Protein 8QLC (pdb70)

InterPro domains:
  IPR000914 Solute-binding protein family 5 domain [PF00496] (74-517)
  IPR023765 Solute-binding protein family 5, conserved site [PS01040] (79-101)
  IPR039424 Solute-binding protein family 5 [PTHR30290] (12-580)

Secondary structure (DSSP, 8-state):
-TTEEEEEE-S------TTT---HHHHHHHTTT---SEEE-TTS-EEESSEEEEEE-TTS-EEEEEEPTT-EEE-TTS-EEEE--THHHHHHHHHHHHTT-TTGGGTTTTBTTHHHHTT-SS--GGGSSEEEEETTEEEEEBSS--TTHHHHTTSGGGS---HHHHHHHGGGTTSSSGGGS-B-SSEEEEEEETTTEEEEEE-TTSTTGGG----EEEEEE--S--GGGHHHHHHHTS-SEEE--TT-SSHHHHHHHTTTT-EEPPEEEEEEEEEE-SS----SS-S--SHHHHHHHHHHHT-HHHHHHHHHH--HHHHHHHHS-SSGGGGGB--SSS-TTSSEETTEEHHHHHHHHHGGG-GGGTT----TTS-SS--HHHHHHHHHHHHHHHHHTT--SSEEEEEEEETT-HHHHHHHHHHHHHHHHHH-TTTEEEEEEEE-HHHHHHHTTT-SSGGG---SEEEEEEE--SSSTHHHHGGG-TTT-TTGGGGT--TTTTHHHHHHTTHHHHHHHHHHHHT--S-HHHHHHHHHHHHHHHHHHTSEEEEEEEE--EEEE-BPTT-S---SSSSSSSTT--TT--B-SSPPPHHHHHHHHHHHHHHHHHHHHHHHHHHHTTB-

Nearest PDB structures (foldseek):
  8qlg-assembly2_B  TM=9.064E-01  e=0.000E+00  Streptococcus pneumoniae
  8a42-assembly1_A  TM=8.955E-01  e=6.666E-80  Streptococcus pneumoniae
  8qlh-assembly1_A-2  TM=5.795E-01  e=3.183E-78  Streptococcus pneumoniae
  5kzt-assembly1_A  TM=7.731E-01  e=6.701E-35  Listeria monocytogenes 10403S
  4faj-assembly1_A  TM=7.695E-01  e=9.509E-33  Enterococcus faecalis

Organism: Streptococcus pneumoniae (NCBI:txid1313)

Foldseek 3Di:
DLQEAEAADADFDWWCPLQQEQDPSNLLPCLQFFDWQWFFFLLAFTAGDQFNFWFAAPQQFKIKTFGDPLQFWAFLVLHTDGHQFLVQQVVLLVVSLVNVGPCCVLPCQWFPPNVVCSPDPNRDSVRTQWDRPDRGMIMTGTPHHDLQVSLLRLRSSRTGADVVLCVVCPVQATGQDQRNGIGRHQWRFPDDDGQFKTKTAGNCSHPVNVLFRHGIYIHTHDHPPPLAPVVVCVVVVNHQKHFQFPPHDCNVVVCVVCVQFKDFWAFAFKFKWKFFQLAEQDAPFFPDDDPQLVVLQNVQVLDQLSLLLLLQLQDLLQLQCLLGNNVLSLLWWFFFLQGQQLDAQVVHTLQVLLLVLLCVVDVLSPPFRGHGSHRRHHDLVSSQVSLVVSVVVSVVVVHADQREWEEEFAQVRSSGVSSVVSSQVRSCVRNNRRHYGYDYGHDHPVVRCCQAVVPPFLNSNHTRMYMDIAGFATSALCSRLQLCALQCRVCVSRNSDDNPPCVVSCVVLVSPVLNVLLVVLVVDSPRVSSSSSSNSNSRSVCCSSNSIGTRGGPTRGIMKRQKQPSQAGAHNHRSSHDPSNSSRITGHPDIHTPVSNVVVVVVSVVVSVVVVVVSVVVNVVSHD

Sequence (624 aa):
DTKKTYSSTFSGNPTTFNYLLDYYADNTAIITNLVDGLLENDNHGNLVPSLAEDWSVSSDGLTYTTYKLRKDAKWFTADGEEYSPVKAQDFVTGIKYAVVDNKSQAIDLIQNSIKGLNDYITGADSDFSKVGVKAIDDQTVEYTLARPEPYWNSKTTNSILFPVNEEFLNSKGKDFGTLSPDSILYSGPYLLKDFTSKSSSIEYVKNPHYYDHDKVSSIEHVKLAYFDGSDQELTIRNFESGAYSIAGVYPNSSNFAKTKEKYKDNIVYSLQDKTSWYFNFNVNRKAYNHTSKTTDEQKKSTETAVLNKNFRQAVNFALDRTAYSAQSNGEEAASKTLLNTLVPPTFVQVGDKTFGEVVASKLVVNYGTEWSGINLADAQDAYFNKEKAQAKFAEAKKELTSQGVTFPIHLDVAVDQTSKNAVTGMNSVKQTLESVLGSDNIVIDVQQLSTDDFNNVAFLAPTAADRDYDFNFDGWVGDYQDPSTYLNPFNAEDGFYLKIFGLDAKEDKEKITSLGLDTYTKMLKDADRENKDVAKRYEKYAEAQAWMIDNSLIMSAMSSGGTASVTKVTPFTRGYSLVGIKGDGNNYKYMKLQKDTVTTKQFEEAKSKWEQESKKAIEKAQKEAEKHVK

B-factor: mean 32.36, std 14.57, range [11.53, 99.56]

Radius of gyration: 25.0 Å; Cα contacts (8 Å, |Δi|>4): 1343; chains: 1; bounding box: 59×56×67 Å

Structure (mmCIF, N/CA/C/O backbone):
data_8QLC
#
_entry.id   8QLC
#
_cell.length_a   57.241
_cell.length_b   93.003
_cell.length_c   111.648
_cell.angle_alpha   90.000
_cell.angle_beta   90.000
_cell.angle_gamma   90.000
#
_symmetry.space_group_name_H-M   'P 21 21 21'
#
loop_
_entity.id
_entity.type
_entity.pdbx_description
1 polymer AliD
2 non-polymer 'MAGNESIUM ION'
3 water water
#
loop_
_atom_site.group_PDB
_atom_site.id
_atom_site.type_symbol
_atom_site.label_atom_id
_atom_site.label_alt_id
_atom_site.label_comp_id
_atom_site.label_asym_id
_atom_site.label_entity_id
_atom_site.label_seq_id
_atom_site.pdbx_PDB_ins_code
_atom_site.Cartn_x
_atom_site.Cartn_y
_atom_site.Cartn_z
_atom_site.occupancy
_atom_site.B_iso_or_equiv
_atom_site.auth_seq_id
_atom_site.auth_comp_id
_atom_site.auth_asym_id
_atom_site.auth_atom_id
_atom_site.pdbx_PDB_model_num
ATOM 1 N N . ASP A 1 4 ? -12.414 57.516 28.530 1.00 48.30 29 ASP A N 1
ATOM 2 C CA . ASP A 1 4 ? -12.454 56.909 29.858 1.00 42.54 29 ASP A CA 1
ATOM 3 C C . ASP A 1 4 ? -11.051 56.436 30.214 1.00 35.17 29 ASP A C 1
ATOM 4 O O . ASP A 1 4 ? -10.658 55.305 29.929 1.00 34.48 29 ASP A O 1
ATOM 9 N N . THR A 1 5 ? -10.296 57.314 30.868 1.00 29.07 30 THR A N 1
ATOM 10 C CA . THR A 1 5 ? -8.961 56.979 31.336 1.00 23.90 30 THR A CA 1
ATOM 11 C C . THR A 1 5 ? -8.964 55.978 32.481 1.00 27.30 30 THR A C 1
ATOM 12 O O . THR A 1 5 ? -7.886 55.613 32.958 1.00 28.46 30 THR A O 1
ATOM 16 N N . LYS A 1 6 ? -10.124 55.533 32.954 1.00 21.38 31 LYS A N 1
ATOM 17 C CA A LYS A 1 6 ? -10.183 54.503 33.977 0.46 24.49 31 LYS A CA 1
ATOM 18 C CA B LYS A 1 6 ? -10.178 54.502 33.978 0.54 24.08 31 LYS A CA 1
ATOM 19 C C . LYS A 1 6 ? -10.529 53.133 33.409 1.00 26.73 31 LYS A C 1
ATOM 20 O O . LYS A 1 6 ? -10.648 52.173 34.177 1.00 22.09 31 LYS A O 1
ATOM 31 N N . THR A 1 7 ? -10.670 53.015 32.086 1.00 21.53 32 THR A N 1
ATOM 32 C CA . THR A 1 7 ? -10.960 51.740 31.430 1.00 19.67 32 THR A CA 1
ATOM 33 C C . THR A 1 7 ? -9.934 51.483 30.332 1.00 21.33 32 THR A C 1
ATOM 34 O O . THR A 1 7 ? -9.843 52.253 29.370 1.00 24.02 32 THR A O 1
ATOM 38 N N . TYR A 1 8 ? -9.170 50.406 30.477 1.00 21.22 33 TYR A N 1
ATOM 39 C CA . TYR A 1 8 ? -8.262 49.936 29.442 1.00 21.04 33 TYR A CA 1
ATOM 40 C C . TYR A 1 8 ? -9.002 48.918 28.587 1.00 20.98 33 TYR A C 1
ATOM 41 O O . TYR A 1 8 ? -9.421 47.877 29.099 1.00 22.95 33 TYR A O 1
ATOM 50 N N . SER A 1 9 ? -9.180 49.216 27.300 1.00 20.13 34 SER A N 1
ATOM 51 C CA . SER A 1 9 ? -9.830 48.293 26.373 1.00 22.23 34 SER A CA 1
ATOM 52 C C . SER A 1 9 ? -8.847 47.915 25.276 1.00 24.61 34 SER A C 1
ATOM 53 O O . SER A 1 9 ? -8.339 48.792 24.566 1.00 22.36 34 SER A O 1
ATOM 56 N N . SER A 1 10 ? -8.612 46.615 25.119 1.00 21.27 35 SER A N 1
ATOM 57 C CA . SER A 1 10 ? -7.695 46.124 24.098 1.00 21.93 35 SER A CA 1
ATOM 58 C C . SER A 1 10 ? -8.078 44.723 23.660 1.00 23.07 35 SER A C 1
ATOM 59 O O . SER A 1 10 ? -9.257 44.351 23.697 1.00 22.22 35 SER A O 1
ATOM 62 N N . THR A 1 11 ? -7.086 43.956 23.226 1.00 21.60 36 THR A N 1
ATOM 63 C CA . THR A 1 11 ? -7.311 42.610 22.733 1.00 26.70 36 THR A CA 1
ATOM 64 C C . THR A 1 11 ? -6.324 41.659 23.386 1.00 22.71 36 THR A C 1
ATOM 65 O O . THR A 1 11 ? -5.315 42.069 23.967 1.00 23.57 36 THR A O 1
ATOM 69 N N . PHE A 1 12 ? -6.628 40.371 23.292 1.00 24.10 37 PHE A N 1
ATOM 70 C CA . PHE A 1 12 ? -5.661 39.324 23.587 1.00 22.59 37 PHE A CA 1
ATOM 71 C C . PHE A 1 12 ? -5.678 38.345 22.422 1.00 28.66 37 PHE A C 1
ATOM 72 O O . PHE A 1 12 ? -6.736 38.045 21.863 1.00 24.11 37 PHE A O 1
ATOM 80 N N . SER A 1 13 ? -4.497 37.879 22.020 1.00 27.61 38 SER A N 1
ATOM 81 C CA . SER A 1 13 ? -4.411 37.055 20.826 1.00 26.90 38 SER A CA 1
ATOM 82 C C . SER A 1 13 ? -3.918 35.641 21.089 1.00 28.19 38 SER A C 1
ATOM 83 O O . SER A 1 13 ? -4.011 34.797 20.189 1.00 35.48 38 SER A O 1
ATOM 86 N N . GLY A 1 14 ? -3.423 35.349 22.288 1.00 28.99 39 GLY A N 1
ATOM 87 C CA . GLY A 1 14 ? -2.975 34.009 22.603 1.00 41.01 39 GLY A CA 1
ATOM 88 C C . GLY A 1 14 ? -4.068 33.193 23.242 1.00 53.10 39 GLY A C 1
ATOM 89 O O . GLY A 1 14 ? -5.132 33.694 23.573 1.00 55.61 39 GLY A O 1
ATOM 90 N N . ASN A 1 15 ? -3.802 31.905 23.411 1.00 53.31 40 ASN A N 1
ATOM 91 C CA . ASN A 1 15 ? -4.844 31.068 23.983 1.00 48.47 40 ASN A CA 1
ATOM 92 C C . ASN A 1 15 ? -4.493 30.747 25.419 1.00 25.07 40 ASN A C 1
ATOM 93 O O . ASN A 1 15 ? -3.652 29.872 25.661 1.00 40.58 40 ASN A O 1
ATOM 98 N N . PRO A 1 16 ? -5.061 31.437 26.401 1.00 30.08 41 PRO A N 1
ATOM 99 C CA . PRO A 1 16 ? -4.830 31.058 27.797 1.00 23.41 41 PRO A CA 1
ATOM 100 C C . PRO A 1 16 ? -5.301 29.634 28.035 1.00 25.83 41 PRO A C 1
ATOM 101 O O . PRO A 1 16 ? -6.329 29.207 27.499 1.00 23.55 41 PRO A O 1
ATOM 105 N N . THR A 1 17 ? -4.526 28.894 28.820 1.00 20.97 42 THR A N 1
ATOM 106 C CA . THR A 1 17 ? -4.814 27.490 29.077 1.00 22.02 42 THR A CA 1
ATOM 107 C C . THR A 1 17 ? -5.038 27.171 30.541 1.00 19.94 42 THR A C 1
ATOM 108 O O . THR A 1 17 ? -5.711 26.179 30.834 1.00 21.37 42 THR A O 1
ATOM 112 N N . THR A 1 18 ? -4.466 27.945 31.464 1.00 18.57 43 THR A N 1
ATOM 113 C CA . THR A 1 18 ? -4.603 27.618 32.879 1.00 20.42 43 THR A CA 1
ATOM 114 C C . THR A 1 18 ? -4.255 28.822 33.741 1.00 19.87 43 THR A C 1
ATOM 115 O O . THR A 1 18 ? -3.355 29.598 33.416 1.00 21.68 43 THR A O 1
ATOM 119 N N . PHE A 1 19 ? -4.981 28.962 34.849 1.00 17.06 44 PHE A N 1
ATOM 120 C CA . PHE A 1 19 ? -4.648 29.928 35.889 1.00 14.38 44 PHE A CA 1
ATOM 121 C C . PHE A 1 19 ? -3.796 29.321 37.003 1.00 14.26 44 PHE A C 1
ATOM 122 O O . PHE A 1 19 ? -3.637 29.947 38.055 1.00 19.72 44 PHE A O 1
ATOM 130 N N . ASN A 1 20 ? -3.238 28.122 36.799 1.00 17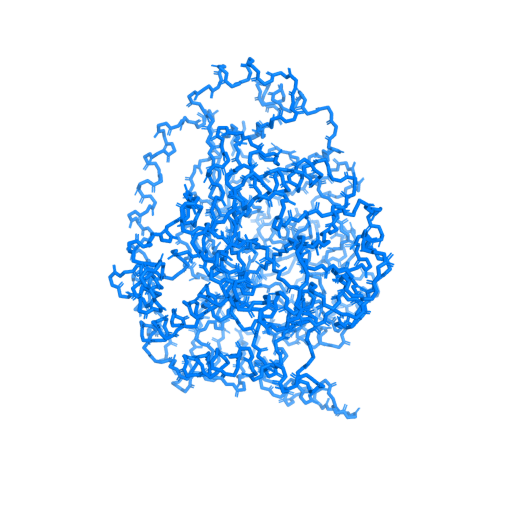.63 45 ASN A N 1
ATOM 131 C CA . ASN A 1 20 ? -2.416 27.500 37.837 1.00 17.59 45 ASN A CA 1
ATOM 132 C C . ASN A 1 20 ? -1.037 28.141 37.791 1.00 20.17 45 ASN A C 1
ATOM 133 O O . ASN A 1 20 ? -0.105 27.646 37.152 1.00 17.89 45 ASN A O 1
ATOM 138 N N . TYR A 1 21 ? -0.904 29.246 38.515 1.00 17.55 46 TYR A N 1
ATOM 139 C CA . TYR A 1 21 ? 0.304 30.052 38.449 1.00 13.69 46 TYR A CA 1
ATOM 140 C C . TYR A 1 21 ? 1.499 29.372 39.111 1.00 19.00 46 TYR A C 1
ATOM 141 O O . TYR A 1 21 ? 2.641 29.798 38.892 1.00 17.07 46 TYR A O 1
ATOM 150 N N . LEU A 1 22 ? 1.269 28.315 39.893 1.00 17.48 47 LEU A N 1
ATOM 151 C CA . LEU A 1 22 ? 2.383 27.595 40.501 1.00 18.38 47 LEU A CA 1
ATOM 152 C C . LEU A 1 22 ? 3.009 26.586 39.543 1.00 24.04 47 LEU A C 1
ATOM 153 O O . LEU A 1 22 ? 4.218 26.355 39.601 1.00 21.92 47 LEU A O 1
ATOM 158 N N . LEU A 1 23 ? 2.221 25.985 38.652 1.00 18.97 48 LEU A N 1
ATOM 159 C CA . LEU A 1 23 ? 2.722 24.905 37.807 1.00 18.79 48 LEU A CA 1
ATOM 160 C C . LEU A 1 23 ? 3.016 25.337 36.387 1.00 21.35 48 LEU A C 1
ATOM 161 O O . LEU A 1 23 ? 3.651 24.575 35.650 1.00 23.88 48 LEU A O 1
ATOM 166 N N . ASP A 1 24 ? 2.558 26.518 35.978 1.00 21.04 49 ASP A N 1
ATOM 167 C CA . ASP A 1 24 ? 2.627 26.944 34.591 1.00 16.35 49 ASP A CA 1
ATOM 168 C C . ASP A 1 24 ? 3.424 28.232 34.499 1.00 19.01 49 ASP A C 1
ATOM 169 O O . ASP A 1 24 ? 3.311 29.094 35.378 1.00 23.70 49 ASP A O 1
ATOM 174 N N . TYR A 1 25 ? 4.188 28.372 33.418 1.00 20.84 50 TYR A N 1
ATOM 175 C CA . TYR A 1 25 ? 4.920 29.635 33.174 1.00 23.10 50 TYR A CA 1
ATOM 176 C C . TYR A 1 25 ? 4.779 30.123 31.739 1.00 23.89 50 TYR A C 1
ATOM 177 O O . TYR A 1 25 ? 5.601 30.873 31.335 1.00 23.88 50 TYR A O 1
ATOM 186 N N . TYR A 1 26 ? 3.728 29.697 31.051 1.00 20.76 51 TYR A N 1
ATOM 187 C CA . TYR A 1 26 ? 3.482 30.131 29.682 1.00 20.28 51 TYR A CA 1
ATOM 188 C C . TYR A 1 26 ? 3.047 31.593 29.666 1.00 18.68 51 TYR A C 1
ATOM 189 O O . TYR A 1 26 ? 2.245 32.021 30.496 1.00 20.05 51 TYR A O 1
ATOM 198 N N . ALA A 1 27 ? 3.556 32.352 28.696 1.00 23.93 52 ALA A N 1
ATOM 199 C CA . ALA A 1 27 ? 3.317 33.792 28.668 1.00 22.38 52 ALA A CA 1
ATOM 200 C C . ALA A 1 27 ? 1.834 34.154 28.562 1.00 18.66 52 ALA A C 1
ATOM 201 O O . ALA A 1 27 ? 1.399 35.145 29.157 1.00 18.46 52 ALA A O 1
ATOM 203 N N . ASP A 1 28 ? 1.048 33.397 27.787 1.00 20.23 53 ASP A N 1
ATOM 204 C CA . ASP A 1 28 ? -0.376 33.734 27.659 1.00 16.19 53 ASP A CA 1
ATOM 205 C C . ASP A 1 28 ? -1.110 33.618 28.987 1.00 23.45 53 ASP A C 1
ATOM 206 O O . ASP A 1 28 ? -2.143 34.276 29.187 1.00 21.33 53 ASP A O 1
ATOM 211 N N . ASN A 1 29 ? -0.602 32.795 29.900 1.00 17.90 54 ASN A N 1
ATOM 212 C CA . ASN A 1 29 ? -1.206 32.651 31.218 1.00 15.37 54 ASN A CA 1
ATOM 213 C C . ASN A 1 29 ? -0.648 33.636 32.231 1.00 16.24 54 ASN A C 1
ATOM 214 O O . ASN A 1 29 ? -1.410 34.210 33.012 1.00 15.80 54 ASN A O 1
ATOM 219 N N . THR A 1 30 ? 0.672 33.851 32.249 1.00 16.20 55 THR A N 1
ATOM 220 C CA . THR A 1 30 ? 1.210 34.780 33.236 1.00 13.64 55 THR A CA 1
ATOM 221 C C . THR A 1 30 ? 0.766 36.210 32.966 1.00 15.36 55 THR A C 1
ATOM 222 O O . THR A 1 30 ? 0.691 37.005 33.902 1.00 14.57 55 THR A O 1
ATOM 226 N N . ALA A 1 31 ? 0.473 36.552 31.703 1.00 16.63 56 ALA A N 1
ATOM 227 C CA . ALA A 1 31 ? -0.031 37.883 31.373 1.00 19.40 56 ALA A CA 1
ATOM 228 C C . ALA A 1 31 ? -1.343 38.178 32.079 1.00 21.35 56 ALA A C 1
ATOM 229 O O . ALA A 1 31 ? -1.694 39.351 32.278 1.00 16.34 56 ALA A O 1
ATOM 231 N N . ILE A 1 32 ? -2.088 37.133 32.427 1.00 14.42 57 ILE A N 1
ATOM 232 C CA . ILE A 1 32 ? -3.360 37.286 33.120 1.00 12.84 57 ILE A CA 1
ATOM 233 C C . ILE A 1 32 ? -3.108 37.276 34.621 1.00 15.20 57 ILE A C 1
ATOM 234 O O . ILE A 1 32 ? -3.496 38.210 35.333 1.00 16.24 57 ILE A O 1
ATOM 239 N N . ILE A 1 33 ? -2.451 36.227 35.127 1.00 15.36 58 ILE A N 1
ATOM 240 C CA . ILE A 1 33 ? -2.461 36.059 36.574 1.00 17.60 58 ILE A CA 1
ATOM 241 C C . ILE A 1 33 ? -1.570 37.072 37.289 1.00 14.63 58 ILE A C 1
ATOM 242 O O . ILE A 1 33 ? -1.729 37.264 38.496 1.00 13.41 58 ILE A O 1
ATOM 247 N N . THR A 1 34 ? -0.647 37.743 36.583 1.00 15.99 59 THR A N 1
ATOM 248 C CA . THR A 1 34 ? 0.131 38.796 37.228 1.00 16.38 59 THR A CA 1
ATOM 249 C C . THR A 1 34 ? -0.756 39.920 37.763 1.00 16.82 59 THR A C 1
ATOM 250 O O . THR A 1 34 ? -0.365 40.614 38.712 1.00 15.99 59 THR A O 1
ATOM 254 N N . ASN A 1 35 ? -1.956 40.095 37.203 1.00 15.43 60 ASN A N 1
ATOM 255 C CA . ASN A 1 35 ? -2.885 41.100 37.696 1.00 14.44 60 ASN A CA 1
ATOM 256 C C . ASN A 1 35 ? -3.739 40.600 38.851 1.00 17.39 60 ASN A C 1
ATOM 257 O O . ASN A 1 35 ? -4.429 41.402 39.490 1.00 17.37 60 ASN A O 1
ATOM 262 N N . LEU A 1 36 ? -3.685 39.306 39.140 1.00 14.33 61 LEU A N 1
ATOM 263 C CA . LEU A 1 36 ? -4.635 38.655 40.031 1.00 16.48 61 LEU A CA 1
ATOM 264 C C . LEU A 1 36 ? -3.998 38.154 41.306 1.00 16.46 61 LEU A C 1
ATOM 265 O O . LEU A 1 36 ? -4.668 38.088 42.338 1.00 16.56 61 LEU A O 1
ATOM 270 N N . VAL A 1 37 ? -2.706 37.824 41.252 1.00 16.41 62 VAL A N 1
ATOM 271 C CA . VAL A 1 37 ? -1.976 37.215 42.355 1.00 13.83 62 VAL A CA 1
ATOM 272 C C . VAL A 1 37 ? -0.673 37.984 42.523 1.00 16.08 62 VAL A C 1
ATOM 273 O O . VAL A 1 37 ? 0.053 38.188 41.546 1.00 17.48 62 VAL A O 1
ATOM 277 N N . ASP A 1 38 ? -0.394 38.415 43.746 1.00 16.03 63 ASP A N 1
ATOM 278 C CA . ASP A 1 38 ? 0.858 39.070 44.095 1.00 15.62 63 ASP A CA 1
ATOM 279 C C . ASP A 1 38 ? 1.807 38.083 44.760 1.00 21.44 63 ASP A C 1
ATOM 280 O O . ASP A 1 38 ? 1.385 37.134 45.426 1.00 20.76 63 ASP A O 1
ATOM 285 N N . GLY A 1 39 ? 3.104 38.328 44.574 1.00 20.02 64 GLY A N 1
ATOM 286 C CA . GLY A 1 39 ? 4.144 37.619 45.270 1.00 21.44 64 GLY A CA 1
ATOM 287 C C . GLY A 1 39 ? 4.787 38.487 46.329 1.00 19.00 64 GLY A C 1
ATOM 288 O O . GLY A 1 39 ? 4.211 39.486 46.782 1.00 17.81 64 GLY A O 1
ATOM 289 N N . LEU A 1 40 ? 6.006 38.108 46.722 1.00 17.53 65 LEU A N 1
ATOM 290 C CA . LEU A 1 40 ? 6.713 38.837 47.776 1.00 17.60 65 LEU A CA 1
ATOM 291 C C . LEU A 1 40 ? 7.074 40.253 47.336 1.00 20.47 65 LEU A C 1
ATOM 292 O O . LEU A 1 40 ? 6.920 41.219 48.103 1.00 19.21 65 LEU A O 1
ATOM 297 N N . LEU A 1 41 ? 7.610 40.384 46.125 1.00 19.41 66 LEU A N 1
ATOM 298 C CA . LEU A 1 41 ? 8.091 41.650 45.591 1.00 18.96 66 LEU A CA 1
ATOM 299 C C . LEU A 1 41 ? 7.451 41.891 44.227 1.00 16.75 66 LEU A C 1
ATOM 300 O O . LEU A 1 41 ? 6.893 40.982 43.614 1.00 19.50 66 LEU A O 1
ATOM 305 N N . GLU A 1 42 ? 7.537 43.130 43.753 1.00 18.74 67 GLU A N 1
ATOM 306 C CA . GLU A 1 42 ? 7.148 43.477 42.392 1.00 18.90 67 GLU A CA 1
ATOM 307 C C . GLU A 1 42 ? 8.163 44.500 41.890 1.00 20.29 67 GLU A C 1
ATOM 308 O O . GLU A 1 42 ? 9.230 44.670 42.483 1.00 18.47 67 GLU A O 1
ATOM 314 N N . ASN A 1 43 ? 7.846 45.182 40.791 1.00 20.01 68 ASN A N 1
ATOM 315 C CA . ASN A 1 43 ? 8.767 46.125 40.167 1.00 18.35 68 ASN A CA 1
ATOM 316 C C . ASN A 1 43 ? 8.154 47.512 40.067 1.00 23.91 68 ASN A C 1
ATOM 317 O O . ASN A 1 43 ? 6.973 47.655 39.731 1.00 24.08 68 ASN A O 1
ATOM 322 N N . ASP A 1 44 ? 8.959 48.536 40.339 1.00 26.26 69 ASP A N 1
ATOM 323 C CA . ASP A 1 44 ? 8.473 49.882 40.078 1.00 26.69 69 ASP A CA 1
ATOM 324 C C . ASP A 1 44 ? 8.687 50.221 38.602 1.00 24.73 69 ASP A C 1
ATOM 325 O O . ASP A 1 44 ? 9.187 49.412 37.816 1.00 24.25 69 ASP A O 1
ATOM 330 N N . ASN A 1 45 ? 8.326 51.444 38.215 1.00 24.96 70 ASN A N 1
ATOM 331 C CA . ASN A 1 45 ? 8.411 51.800 36.806 1.00 25.98 70 ASN A CA 1
ATOM 332 C C . ASN A 1 45 ? 9.842 52.041 36.331 1.00 30.77 70 ASN A C 1
ATOM 333 O O . ASN A 1 45 ? 10.041 52.250 35.128 1.00 28.36 70 ASN A O 1
ATOM 338 N N . HIS A 1 46 ? 10.838 51.997 37.227 1.00 31.49 71 HIS A N 1
ATOM 339 C CA . HIS A 1 46 ? 12.240 52.116 36.850 1.00 34.26 71 HIS A CA 1
ATOM 340 C C . HIS A 1 46 ? 12.968 50.779 36.831 1.00 34.82 71 HIS A C 1
ATOM 341 O O . HIS A 1 46 ? 14.146 50.741 36.475 1.00 36.80 71 HIS A O 1
ATOM 348 N N . GLY A 1 47 ? 12.312 49.683 37.214 1.00 31.76 72 GLY A N 1
ATOM 349 C CA . GLY A 1 47 ? 12.955 48.385 37.206 1.00 30.76 72 GLY A CA 1
ATOM 350 C C . GLY A 1 47 ? 13.422 47.882 38.556 1.00 32.37 72 GLY A C 1
ATOM 351 O O . GLY A 1 47 ? 13.890 46.741 38.643 1.00 34.75 72 GLY A O 1
ATOM 352 N N . ASN A 1 48 ? 13.299 48.685 39.606 1.00 28.00 73 ASN A N 1
ATOM 353 C CA . ASN A 1 48 ? 13.704 48.253 40.933 1.00 28.84 73 ASN A CA 1
ATOM 354 C C . ASN A 1 48 ? 12.714 47.258 41.506 1.00 26.53 73 ASN A C 1
ATOM 355 O O . ASN A 1 48 ? 11.506 47.355 41.279 1.00 28.36 73 ASN A O 1
ATOM 360 N N . LEU A 1 49 ? 13.238 46.310 42.280 1.00 23.59 74 LEU A N 1
ATOM 361 C CA . LEU A 1 49 ? 12.373 45.471 43.101 1.00 20.47 74 LEU A CA 1
ATOM 362 C C . LEU A 1 49 ? 11.855 46.285 44.281 1.00 18.57 74 LEU A C 1
ATOM 363 O O . LEU A 1 49 ? 12.632 46.947 44.978 1.00 22.74 74 LEU A O 1
ATOM 368 N N . VAL A 1 50 ? 10.542 46.250 44.493 1.00 23.71 75 VAL A N 1
ATOM 369 C CA . VAL A 1 50 ? 9.897 47.035 45.545 1.00 21.89 75 VAL A CA 1
ATOM 370 C C . VAL A 1 50 ? 8.918 46.115 46.285 1.00 20.87 75 VAL A C 1
ATOM 371 O O . VAL A 1 50 ? 8.554 45.050 45.774 1.00 21.86 75 VAL A O 1
ATOM 375 N N . PRO A 1 51 ? 8.469 46.534 47.475 1.00 21.88 76 PRO A N 1
ATOM 376 C CA . PRO A 1 51 ? 7.548 45.683 48.248 1.00 18.24 76 PRO A CA 1
ATOM 377 C C . PRO A 1 51 ? 6.265 45.347 47.507 1.00 25.21 76 PRO A C 1
ATOM 378 O O . PRO A 1 51 ? 5.669 46.188 46.832 1.00 22.89 76 PRO A O 1
ATOM 382 N N . SER A 1 52 ? 5.855 44.088 47.641 1.00 21.31 77 SER A N 1
ATOM 383 C CA . SER A 1 52 ? 4.557 43.628 47.175 1.00 22.01 77 SER A CA 1
ATOM 384 C C . SER A 1 52 ? 3.823 43.085 48.400 1.00 22.02 77 SER A C 1
ATOM 385 O O . SER A 1 52 ? 3.512 43.857 49.312 1.00 24.27 77 SER A O 1
ATOM 388 N N . LEU A 1 53 ? 3.580 41.766 48.480 1.00 19.61 78 LEU A N 1
ATOM 389 C CA . LEU A 1 53 ? 3.037 41.227 49.728 1.00 18.17 78 LEU A CA 1
ATOM 390 C C . LEU A 1 53 ? 4.015 41.406 50.887 1.00 24.23 78 LEU A C 1
ATOM 391 O O . LEU A 1 53 ? 3.589 41.562 52.035 1.00 27.80 78 LEU A O 1
ATOM 396 N N . ALA A 1 54 ? 5.322 41.379 50.620 1.00 22.22 79 ALA A N 1
ATOM 397 C CA . ALA A 1 54 ? 6.317 41.594 51.664 1.00 21.36 79 ALA A CA 1
ATOM 398 C C . ALA A 1 54 ? 6.541 43.092 51.803 1.00 31.70 79 ALA A C 1
ATOM 399 O O . ALA A 1 54 ? 6.832 43.771 50.815 1.00 30.91 79 ALA A O 1
ATOM 401 N N . GLU A 1 55 ? 6.379 43.611 53.018 1.00 28.16 80 GLU A N 1
ATOM 402 C CA . GLU A 1 55 ? 6.689 45.017 53.250 1.00 35.59 80 GLU A CA 1
ATOM 403 C C . GLU A 1 55 ? 8.163 45.244 53.547 1.00 33.10 80 GLU A C 1
ATOM 404 O O . GLU A 1 55 ? 8.630 46.390 53.493 1.00 35.39 80 GLU A O 1
ATOM 410 N N . ASP A 1 56 ? 8.904 44.183 53.842 1.00 27.70 81 ASP A N 1
ATOM 411 C CA . ASP A 1 56 ? 10.303 44.304 54.216 1.00 30.19 81 ASP A CA 1
ATOM 412 C C . ASP A 1 56 ? 10.968 42.955 53.999 1.00 34.48 81 ASP A C 1
ATOM 413 O O . ASP A 1 56 ? 10.307 41.912 53.963 1.00 32.52 81 ASP A O 1
ATOM 418 N N . TRP A 1 57 ? 12.286 42.988 53.850 1.00 31.66 82 TRP A N 1
ATOM 419 C CA . TRP A 1 57 ? 13.038 41.760 53.668 1.00 33.28 82 TRP A CA 1
ATOM 420 C C . TRP A 1 57 ? 14.450 41.980 54.184 1.00 33.36 82 TRP A C 1
ATOM 421 O O . TRP A 1 57 ? 14.903 43.117 54.333 1.00 34.49 82 TRP A O 1
ATOM 432 N N . SER A 1 58 ? 15.137 40.873 54.460 1.00 30.00 83 SER A N 1
ATOM 433 C CA . SER A 1 58 ? 16.520 40.907 54.911 1.00 30.86 83 SER A CA 1
ATOM 434 C C . SER A 1 58 ? 17.259 39.706 54.337 1.00 32.28 83 SER A C 1
ATOM 435 O O . SER A 1 58 ? 16.651 38.704 53.952 1.00 34.15 83 SER A O 1
ATOM 438 N N . VAL A 1 59 ? 18.586 39.812 54.291 1.00 31.60 84 VAL A N 1
ATOM 439 C CA . VAL A 1 59 ? 19.448 38.713 53.869 1.00 33.87 84 VAL A CA 1
ATOM 440 C C . VAL A 1 59 ? 20.593 38.592 54.866 1.00 33.36 84 VAL A C 1
ATOM 441 O O . VAL A 1 59 ? 21.072 39.599 55.392 1.00 40.10 84 VAL A O 1
ATOM 445 N N . SER A 1 60 ? 21.007 37.357 55.144 1.00 32.94 85 SER A N 1
ATOM 446 C CA . SER A 1 60 ? 22.144 37.097 56.022 1.00 33.14 85 SER A CA 1
ATOM 447 C C . SER A 1 60 ? 23.459 37.499 55.351 1.00 37.15 85 SER A C 1
ATOM 448 O O . SER A 1 60 ? 23.533 37.692 54.135 1.00 37.21 85 SER A O 1
ATOM 451 N N . SER A 1 61 ? 24.521 37.603 56.166 1.00 39.00 86 SER A N 1
ATOM 452 C CA . SER A 1 61 ? 25.806 38.050 55.635 1.00 46.68 86 SER A CA 1
ATOM 453 C C . SER A 1 61 ? 26.397 37.044 54.653 1.00 47.04 86 SER A C 1
ATOM 454 O O . SER A 1 61 ? 27.037 37.440 53.673 1.00 44.23 86 SER A O 1
ATOM 457 N N . ASP A 1 62 ? 26.190 35.749 54.886 1.00 44.48 87 ASP A N 1
ATOM 458 C CA . ASP A 1 62 ? 26.701 34.742 53.965 1.00 42.46 87 ASP A CA 1
ATOM 459 C C . ASP A 1 62 ? 25.835 34.582 52.721 1.00 42.02 87 ASP A C 1
ATOM 460 O O . ASP A 1 62 ? 26.125 33.711 51.891 1.00 36.54 87 ASP A O 1
ATOM 465 N N . GLY A 1 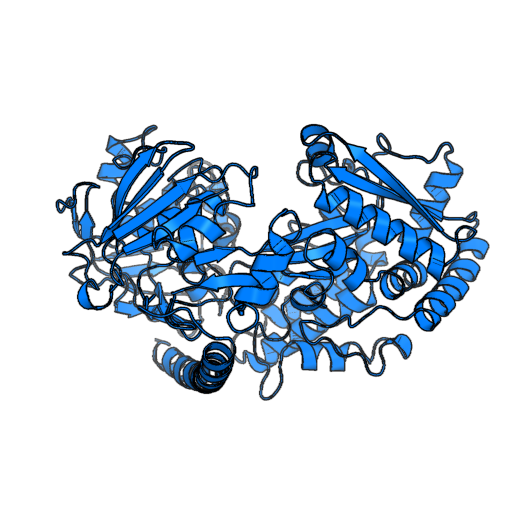63 ? 24.785 35.392 52.578 1.00 39.73 88 GLY A N 1
ATOM 466 C CA . GLY A 1 63 ? 23.908 35.341 51.424 1.00 37.59 88 GLY A CA 1
ATOM 467 C C . GLY A 1 63 ? 23.013 34.125 51.329 1.00 36.03 88 GLY A C 1
ATOM 468 O O . GLY A 1 63 ? 22.382 33.919 50.285 1.00 33.91 88 GLY A O 1
ATOM 469 N N . LEU A 1 64 ? 22.919 33.314 52.381 1.00 34.29 89 LEU A N 1
ATOM 470 C CA . LEU A 1 64 ? 22.201 32.050 52.273 1.00 33.76 89 LEU A CA 1
ATOM 471 C C . LEU A 1 64 ? 20.775 32.096 52.811 1.00 38.51 89 LEU A C 1
ATOM 472 O O . LEU A 1 64 ? 19.985 31.197 52.497 1.00 37.23 89 LEU A O 1
ATOM 477 N N . THR A 1 65 ? 20.410 33.113 53.588 1.00 34.63 90 THR A N 1
ATOM 478 C CA . THR A 1 65 ? 19.110 33.137 54.249 1.00 37.87 90 THR A CA 1
ATOM 479 C C . THR A 1 65 ? 18.393 34.439 53.932 1.00 36.28 90 THR A C 1
ATOM 480 O O . THR A 1 65 ? 18.885 35.520 54.273 1.00 33.23 90 THR A O 1
ATOM 484 N N . TYR A 1 66 ? 17.228 34.327 53.296 1.00 30.74 91 TYR A N 1
ATOM 485 C CA . TYR A 1 66 ? 16.363 35.460 52.991 1.00 28.85 91 TYR A CA 1
ATOM 486 C C . TYR A 1 66 ? 15.105 35.346 53.836 1.00 29.31 91 TYR A C 1
ATOM 487 O O . TYR A 1 66 ? 14.456 34.296 53.856 1.00 27.18 91 TYR A O 1
ATOM 496 N N . THR A 1 67 ? 14.768 36.415 54.539 1.00 31.21 92 THR A N 1
ATOM 497 C CA A THR A 1 67 ? 13.578 36.471 55.372 0.84 31.06 92 THR A CA 1
ATOM 498 C CA B THR A 1 67 ? 13.557 36.448 55.342 0.16 32.11 92 THR A CA 1
ATOM 499 C C . THR A 1 67 ? 12.718 37.639 54.909 1.00 29.20 92 THR A C 1
ATOM 500 O O . THR A 1 67 ? 13.247 38.709 54.601 1.00 30.07 92 THR A O 1
ATOM 507 N N . TYR A 1 68 ? 11.401 37.421 54.837 1.00 26.58 93 TYR A N 1
ATOM 508 C CA . TYR A 1 68 ? 10.457 38.416 54.345 1.00 21.44 93 TYR A CA 1
ATOM 509 C C . TYR A 1 68 ? 9.339 38.618 55.359 1.00 26.76 93 TYR A C 1
ATOM 510 O O . TYR A 1 68 ? 8.803 37.648 55.903 1.00 30.27 93 TYR A O 1
ATOM 519 N N . LYS A 1 69 ? 8.976 39.881 55.591 1.00 31.14 94 LYS A N 1
ATOM 520 C CA . LYS A 1 69 ? 7.883 40.235 56.487 1.00 34.60 94 LYS A CA 1
ATOM 521 C C . LYS A 1 69 ? 6.661 40.618 55.660 1.00 32.09 94 LYS A C 1
ATOM 522 O O . LYS A 1 69 ? 6.706 41.577 54.881 1.00 29.65 94 LYS A O 1
ATOM 528 N N . LEU A 1 70 ? 5.580 39.868 55.828 1.00 28.42 95 LEU A N 1
ATOM 529 C CA . LEU A 1 70 ? 4.365 40.114 55.064 1.00 26.68 95 LEU A CA 1
ATOM 530 C C . LEU A 1 70 ? 3.570 41.251 55.684 1.00 25.19 95 LEU A C 1
ATOM 531 O O . LEU A 1 70 ? 3.469 41.362 56.907 1.00 26.13 95 LEU A O 1
ATOM 536 N N . ARG A 1 71 ? 3.002 42.101 54.839 1.00 25.12 96 ARG A N 1
ATOM 537 C CA . ARG A 1 71 ? 2.231 43.212 55.371 1.00 28.87 96 ARG A CA 1
ATOM 538 C C . ARG A 1 71 ? 0.915 42.712 55.949 1.00 31.28 96 ARG A C 1
ATOM 539 O O . ARG A 1 71 ? 0.336 41.726 55.482 1.00 28.00 96 ARG A O 1
ATOM 547 N N . LYS A 1 72 ? 0.443 43.418 56.978 1.00 29.68 97 LYS A N 1
ATOM 548 C CA . LYS A 1 72 ? -0.730 42.974 57.722 1.00 36.82 97 LYS A CA 1
ATOM 549 C C . LYS A 1 72 ? -1.975 42.877 56.849 1.00 36.07 97 LYS A C 1
ATOM 550 O O . LYS A 1 72 ? -2.827 42.009 57.080 1.00 35.58 97 LYS A O 1
ATOM 556 N N . ASP A 1 73 ? -2.120 43.759 55.863 1.00 35.14 98 ASP A N 1
ATOM 557 C CA . ASP A 1 73 ? -3.308 43.749 55.018 1.00 40.40 98 ASP A CA 1
ATOM 558 C C . ASP A 1 73 ? -3.084 43.006 53.704 1.00 34.68 98 ASP A C 1
ATOM 559 O O . ASP A 1 73 ? -3.780 43.269 52.718 1.00 35.46 98 ASP A O 1
ATOM 564 N N . ALA A 1 74 ? -2.126 42.088 53.666 1.00 28.27 99 ALA A N 1
ATOM 565 C CA . ALA A 1 74 ? -2.077 41.125 52.575 1.00 26.46 99 ALA A CA 1
ATOM 566 C C . ALA A 1 74 ? -3.212 40.125 52.769 1.00 30.34 99 ALA A C 1
ATOM 567 O O . ALA A 1 74 ? -3.294 39.473 53.815 1.00 27.80 99 ALA A O 1
ATOM 569 N N . LYS A 1 75 ? -4.107 40.024 51.784 1.00 26.69 100 LYS A N 1
ATOM 570 C CA . LYS A 1 75 ? -5.323 39.239 51.934 1.00 25.68 100 LYS A CA 1
ATOM 571 C C . LYS A 1 75 ? -5.588 38.418 50.682 1.00 22.65 100 LYS A C 1
ATOM 572 O O . LYS A 1 75 ? -5.197 38.796 49.571 1.00 21.61 100 LYS A O 1
ATOM 578 N N . TRP A 1 76 ? -6.251 37.279 50.887 1.00 26.42 101 TRP A N 1
ATOM 579 C CA . TRP A 1 76 ? -6.830 36.475 49.822 1.00 19.18 101 TRP A CA 1
ATOM 580 C C . TRP A 1 76 ? -8.295 36.854 49.648 1.00 22.62 101 TRP A C 1
ATOM 581 O O . TRP A 1 76 ? -9.018 37.045 50.633 1.00 25.00 101 TRP A O 1
ATOM 592 N N . PHE A 1 77 ? -8.734 36.930 48.398 1.00 22.52 102 PHE A N 1
ATOM 593 C CA . PHE A 1 77 ? -10.118 37.233 48.078 1.00 25.12 102 PHE A CA 1
ATOM 594 C C . PHE A 1 77 ? -10.658 36.203 47.099 1.00 17.89 102 PHE A C 1
ATOM 595 O O . PHE A 1 77 ? -9.948 35.747 46.199 1.00 20.07 102 PHE A O 1
ATOM 603 N N . THR A 1 78 ? -11.934 35.860 47.239 1.00 20.19 103 THR A N 1
ATOM 604 C CA . THR A 1 78 ? -12.516 35.111 46.138 1.00 19.32 103 THR A CA 1
ATOM 605 C C . THR A 1 78 ? -12.785 36.050 44.966 1.00 22.27 103 THR A C 1
ATOM 606 O O . THR A 1 78 ? -12.759 37.277 45.096 1.00 22.67 103 THR A O 1
ATOM 610 N N . ALA A 1 79 ? -13.076 35.451 43.809 1.00 24.05 104 ALA A N 1
ATOM 611 C CA . ALA A 1 79 ? -13.201 36.231 42.579 1.00 25.03 104 ALA A CA 1
ATOM 612 C C . ALA A 1 79 ? -14.296 37.292 42.676 1.00 24.65 104 ALA A C 1
ATOM 613 O O . ALA A 1 79 ? -14.210 38.329 42.005 1.00 26.03 104 ALA A O 1
ATOM 615 N N . ASP A 1 80 ? -15.320 37.069 43.509 1.00 22.58 105 ASP A N 1
ATOM 616 C CA . ASP A 1 80 ? -16.362 38.068 43.708 1.00 33.09 105 ASP A CA 1
ATOM 617 C C . ASP A 1 80 ? -15.917 39.238 44.577 1.00 29.81 105 ASP A C 1
ATOM 618 O O . ASP A 1 80 ? -16.712 40.159 44.799 1.00 31.04 105 ASP A O 1
ATOM 623 N N . GLY A 1 81 ? -14.687 39.220 45.090 1.00 26.00 106 GLY A N 1
ATOM 624 C CA . GLY A 1 81 ? -14.181 40.312 45.895 1.00 27.27 106 GLY A CA 1
ATOM 625 C C . GLY A 1 81 ? -14.364 40.157 47.390 1.00 27.17 106 GLY A C 1
ATOM 626 O O . GLY A 1 81 ? -13.882 41.009 48.144 1.00 26.76 106 GLY A O 1
ATOM 627 N N . GLU A 1 82 ? -15.042 39.108 47.845 1.00 25.95 107 GLU A N 1
ATOM 628 C CA . GLU A 1 82 ? -15.189 38.888 49.279 1.00 27.99 107 GLU A CA 1
ATOM 629 C C . GLU A 1 82 ? -13.874 38.399 49.879 1.00 30.74 107 GLU A C 1
ATOM 630 O O . GLU A 1 82 ? -13.144 37.616 49.266 1.00 29.96 107 GLU A O 1
ATOM 636 N N . GLU A 1 83 ? -13.570 38.868 51.081 1.00 26.11 108 GLU A N 1
ATOM 637 C CA . GLU A 1 83 ? -12.367 38.415 51.764 1.00 34.61 108 GLU A CA 1
ATOM 638 C C . GLU A 1 83 ? -12.462 36.926 52.065 1.00 33.31 108 GLU A C 1
ATOM 639 O O . GLU A 1 83 ? -13.479 36.449 52.574 1.00 31.68 108 GLU A O 1
ATOM 645 N N . TYR A 1 84 ? -11.410 36.183 51.730 1.00 29.65 109 TYR A N 1
ATOM 646 C CA . TYR A 1 84 ? -11.331 34.767 52.076 1.00 28.37 109 TYR A CA 1
ATOM 647 C C . TYR A 1 84 ? -10.535 34.543 53.356 1.00 27.01 109 TYR A C 1
ATOM 648 O O . TYR A 1 84 ? -11.021 33.914 54.300 1.00 26.37 109 TYR A O 1
ATOM 657 N N . SER A 1 85 ? -9.316 35.072 53.410 1.00 30.18 110 SER A N 1
ATOM 658 C CA . SER A 1 85 ? -8.428 34.875 54.542 1.00 34.43 110 SER A CA 1
ATOM 659 C C . SER A 1 85 ? -7.242 35.807 54.384 1.00 31.73 110 SER A C 1
ATOM 660 O O . SER A 1 85 ? -6.904 36.171 53.256 1.00 28.16 110 SER A O 1
ATOM 663 N N . PRO A 1 86 ? -6.594 36.220 55.468 1.00 30.56 111 PRO A N 1
ATOM 664 C CA . PRO A 1 86 ? -5.308 36.903 55.322 1.00 29.17 111 PRO A CA 1
ATOM 665 C C . PRO A 1 86 ? -4.270 35.960 54.730 1.00 27.16 111 PRO A C 1
ATOM 666 O O . PRO A 1 86 ? -4.326 34.743 54.917 1.00 28.50 111 PRO A O 1
ATOM 670 N N . VAL A 1 87 ? -3.327 36.533 53.985 1.00 21.32 112 VAL A N 1
ATOM 671 C CA . VAL A 1 87 ? -2.177 35.757 53.542 1.00 19.24 112 VAL A CA 1
ATOM 672 C C . VAL A 1 87 ? -1.301 35.465 54.751 1.00 26.29 112 VAL A C 1
ATOM 673 O O . VAL A 1 87 ? -1.128 36.311 55.641 1.00 28.24 112 VAL A O 1
ATOM 677 N N . LYS A 1 88 ? -0.776 34.254 54.817 1.00 24.17 113 LYS A N 1
ATOM 678 C CA . LYS A 1 88 ? 0.093 33.877 55.916 1.00 27.98 113 LYS A CA 1
ATOM 679 C C . LYS A 1 88 ? 1.355 33.242 55.353 1.00 28.73 113 LYS A C 1
ATOM 680 O O . LYS A 1 88 ? 1.374 32.757 54.216 1.00 25.39 113 LYS A O 1
ATOM 686 N N . ALA A 1 89 ? 2.411 33.243 56.172 1.00 30.03 114 ALA A N 1
ATOM 687 C CA . ALA A 1 89 ? 3.703 32.762 55.702 1.00 30.27 114 ALA A CA 1
ATOM 688 C C . ALA A 1 89 ? 3.634 31.305 55.271 1.00 26.45 114 ALA A C 1
ATOM 689 O O . ALA A 1 89 ? 4.319 30.906 54.322 1.00 26.27 114 ALA A O 1
ATOM 691 N N . GLN A 1 90 ? 2.813 30.502 55.946 1.00 26.13 115 GLN A N 1
ATOM 692 C CA . GLN A 1 90 ? 2.668 29.102 55.563 1.00 29.61 115 GLN A CA 1
ATOM 693 C C . GLN A 1 90 ? 2.220 28.953 54.115 1.00 27.68 115 GLN A C 1
ATOM 694 O O . GLN A 1 90 ? 2.516 27.930 53.485 1.00 26.06 115 GLN A O 1
ATOM 700 N N . ASP A 1 91 ? 1.508 29.950 53.569 1.00 20.32 116 ASP A N 1
ATOM 701 C CA . ASP A 1 91 ? 1.087 29.869 52.170 1.00 26.72 116 ASP A CA 1
ATOM 702 C C . ASP A 1 91 ? 2.277 29.777 51.225 1.00 23.98 116 ASP A C 1
ATOM 703 O O . ASP A 1 91 ? 2.147 29.240 50.120 1.00 20.23 116 ASP A O 1
ATOM 708 N N . PHE A 1 92 ? 3.432 30.308 51.629 1.00 21.85 117 PHE A N 1
ATOM 709 C CA . PHE A 1 92 ? 4.622 30.219 50.789 1.00 20.56 117 PHE A CA 1
ATOM 710 C C . PHE A 1 92 ? 5.293 28.859 50.909 1.00 25.18 117 PHE A C 1
ATOM 711 O O . PHE A 1 92 ? 5.938 28.400 49.960 1.00 25.49 117 PHE A O 1
ATOM 719 N N . VAL A 1 93 ? 5.152 28.207 52.061 1.00 24.06 118 VAL A N 1
ATOM 720 C CA . VAL A 1 93 ? 5.556 26.809 52.178 1.00 25.66 118 VAL A CA 1
ATOM 721 C C . VAL A 1 93 ? 4.663 25.932 51.311 1.00 26.78 118 VAL A C 1
ATOM 722 O O . VAL A 1 93 ? 5.146 25.113 50.518 1.00 27.05 118 VAL A O 1
ATOM 726 N N . THR A 1 94 ? 3.346 26.115 51.429 1.00 23.15 119 THR A N 1
ATOM 727 C CA . THR A 1 94 ? 2.401 25.360 50.610 1.00 28.57 119 THR A CA 1
ATOM 728 C C . THR A 1 94 ? 2.721 25.493 49.124 1.00 29.40 119 THR A C 1
ATOM 729 O O . THR A 1 94 ? 2.714 24.497 48.389 1.00 26.44 119 THR A O 1
ATOM 733 N N . GLY A 1 95 ? 3.030 26.715 48.679 1.00 19.93 120 GLY A N 1
ATOM 734 C CA . GLY A 1 95 ? 3.305 26.946 47.269 1.00 21.40 120 GLY A CA 1
ATOM 735 C C . GLY A 1 95 ? 4.498 26.158 46.756 1.00 26.71 120 GLY A C 1
ATOM 736 O O . GLY A 1 95 ? 4.434 25.542 45.688 1.00 24.90 120 GLY A O 1
ATOM 737 N N . ILE A 1 96 ? 5.604 26.157 47.509 1.00 21.70 121 ILE A N 1
ATOM 738 C CA . ILE A 1 96 ? 6.788 25.437 47.047 1.00 18.85 121 ILE A CA 1
ATOM 739 C C . ILE A 1 96 ? 6.531 23.933 47.020 1.00 24.04 121 ILE A C 1
ATOM 740 O O . ILE A 1 96 ? 6.889 23.247 46.053 1.00 25.65 121 ILE A O 1
ATOM 745 N N . LYS A 1 97 ? 5.941 23.388 48.093 1.00 24.54 122 LYS A N 1
ATOM 746 C CA . LYS A 1 97 ? 5.696 21.947 48.125 1.00 25.75 122 LYS A CA 1
ATOM 747 C C . LYS A 1 97 ? 4.790 21.521 46.983 1.00 28.51 122 LYS A C 1
ATOM 748 O O . LYS A 1 97 ? 5.015 20.481 46.349 1.00 27.37 122 LYS A O 1
ATOM 754 N N . TYR A 1 98 ? 3.758 22.318 46.706 1.00 22.74 123 TYR A N 1
ATOM 755 C CA . TYR A 1 98 ? 2.838 21.990 45.627 1.00 24.33 123 TYR A CA 1
ATOM 756 C C . TYR A 1 98 ? 3.518 22.110 44.267 1.00 25.85 123 TYR A C 1
ATOM 757 O O . TYR A 1 98 ? 3.331 21.253 43.398 1.00 26.63 123 TYR A O 1
ATOM 766 N N . ALA A 1 99 ? 4.349 23.140 44.078 1.00 21.88 124 ALA A N 1
ATOM 767 C CA . ALA A 1 99 ? 5.016 23.319 42.791 1.00 25.27 124 ALA A CA 1
ATOM 768 C C . ALA A 1 99 ? 6.006 22.190 42.521 1.00 26.68 124 ALA A C 1
ATOM 769 O O . ALA A 1 99 ? 6.147 21.739 41.378 1.00 28.89 124 ALA A O 1
ATOM 771 N N . VAL A 1 100 ? 6.683 21.705 43.560 1.00 24.76 125 VAL A N 1
ATOM 772 C CA A VAL A 1 100 ? 7.687 20.661 43.383 0.63 29.14 125 VAL A CA 1
ATOM 773 C CA B VAL A 1 100 ? 7.682 20.667 43.338 0.37 28.78 125 VAL A CA 1
ATOM 774 C C . VAL A 1 100 ? 7.030 19.292 43.273 1.00 33.02 125 VAL A C 1
ATOM 775 O O . VAL A 1 100 ? 7.411 18.470 42.435 1.00 27.72 125 VAL A O 1
ATOM 782 N N . ASP A 1 101 ? 6.024 19.024 44.116 1.00 28.66 126 ASP A N 1
ATOM 783 C CA . ASP A 1 101 ? 5.377 17.716 44.067 1.00 36.37 126 ASP A CA 1
ATOM 784 C C . ASP A 1 101 ? 4.753 17.476 42.701 1.00 31.69 126 ASP A C 1
ATOM 785 O O . ASP A 1 101 ? 4.719 16.339 42.228 1.00 31.19 126 ASP A O 1
ATOM 790 N N . ASN A 1 102 ? 4.264 18.536 42.052 1.00 27.13 127 ASN A N 1
ATOM 791 C CA . ASN A 1 102 ? 3.606 18.432 40.760 1.00 31.97 127 ASN A CA 1
ATOM 792 C C . ASN A 1 102 ? 4.513 18.845 39.607 1.00 35.58 127 ASN A C 1
ATOM 793 O O . ASN A 1 102 ? 4.035 19.002 38.479 1.00 35.67 127 ASN A O 1
ATOM 798 N N . LYS A 1 103 ? 5.789 18.961 39.907 1.00 30.49 128 LYS A N 1
ATOM 799 C CA . LYS A 1 103 ? 6.791 19.252 38.876 1.00 33.19 128 LYS A CA 1
ATOM 800 C C . LYS A 1 103 ? 6.361 20.419 37.993 1.00 29.46 128 LYS A C 1
ATOM 801 O O . LYS A 1 103 ? 6.210 20.252 36.804 1.00 28.10 128 LYS A O 1
ATOM 807 N N . SER A 1 104 ? 6.255 21.603 38.578 1.00 24.84 129 SER A N 1
ATOM 808 C CA . SER A 1 104 ? 5.992 22.851 37.874 1.00 24.23 129 SER A CA 1
ATOM 809 C C . SER A 1 104 ? 6.901 23.021 36.660 1.00 23.95 129 SER A C 1
ATOM 810 O O . SER A 1 104 ? 8.069 22.629 36.672 1.00 21.79 129 SER A O 1
ATOM 813 N N . GLN A 1 105 ? 6.357 23.637 35.607 1.00 22.70 130 GLN A N 1
ATOM 814 C CA . GLN A 1 105 ? 7.182 23.976 34.450 1.00 25.82 130 GLN A CA 1
ATOM 815 C C . GLN A 1 105 ? 8.401 24.808 34.847 1.00 24.63 130 GLN A C 1
ATOM 816 O O . GLN A 1 105 ? 9.442 24.739 34.183 1.00 23.85 130 GLN A O 1
ATOM 822 N N . ALA A 1 106 ? 8.301 25.585 35.927 1.00 23.44 131 ALA A N 1
ATOM 823 C CA . ALA A 1 106 ? 9.359 26.505 36.332 1.00 21.87 131 ALA A CA 1
ATOM 824 C C . ALA A 1 106 ? 10.236 25.939 37.443 1.00 23.16 131 ALA A C 1
ATOM 825 O O . ALA A 1 106 ? 10.940 26.697 38.119 1.00 23.22 131 ALA A O 1
ATOM 827 N N . ILE A 1 107 ? 10.208 24.624 37.654 1.00 21.58 132 ILE A N 1
ATOM 828 C CA . ILE A 1 107 ? 10.895 24.070 38.818 1.00 25.06 132 ILE A CA 1
ATOM 829 C C . ILE A 1 107 ? 12.398 24.341 38.776 1.00 26.07 132 ILE A C 1
ATOM 830 O O . ILE A 1 107 ? 13.037 24.474 39.828 1.00 28.42 132 ILE A O 1
ATOM 835 N N . ASP A 1 108 ? 12.989 24.465 37.579 1.00 24.44 133 ASP A N 1
ATOM 836 C CA . ASP A 1 108 ? 14.434 24.693 37.519 1.00 27.85 133 ASP A CA 1
ATOM 837 C C . ASP A 1 108 ? 14.826 26.040 38.122 1.00 28.07 133 ASP A C 1
ATOM 838 O O . ASP A 1 108 ? 16.006 26.262 38.417 1.00 27.16 133 ASP A O 1
ATOM 843 N N . LEU A 1 109 ? 13.862 26.936 38.324 1.00 25.38 134 LEU A N 1
ATOM 844 C CA . LEU A 1 109 ? 14.161 28.212 38.964 1.00 24.98 134 LEU A CA 1
ATOM 845 C C . LEU A 1 109 ? 14.543 28.035 40.430 1.00 23.35 134 LEU A C 1
ATOM 846 O O . LEU A 1 109 ? 15.310 28.841 40.966 1.00 26.10 134 LEU A O 1
ATOM 851 N N . ILE A 1 110 ? 14.038 26.990 41.083 1.00 22.16 135 ILE A N 1
ATOM 852 C CA . ILE A 1 110 ? 14.264 26.792 42.510 1.00 26.47 135 ILE A CA 1
ATOM 853 C C . ILE A 1 110 ? 14.925 25.462 42.842 1.00 26.79 135 ILE A C 1
ATOM 854 O O . ILE A 1 110 ? 15.424 25.313 43.967 1.00 28.07 135 ILE A O 1
ATOM 859 N N . GLN A 1 111 ? 14.927 24.480 41.936 1.00 28.11 136 GLN A N 1
ATOM 860 C CA . GLN A 1 111 ? 15.297 23.119 42.316 1.00 34.08 136 GLN A CA 1
ATOM 861 C C . GLN A 1 111 ? 16.705 23.055 42.896 1.00 34.34 136 GLN A C 1
ATOM 862 O O . GLN A 1 111 ? 16.947 22.349 43.883 1.00 32.49 136 GLN A O 1
ATOM 868 N N . ASN A 1 112 ? 17.646 23.778 42.298 1.00 34.90 137 ASN A N 1
ATOM 869 C CA . ASN A 1 112 ? 19.032 23.768 42.745 1.00 38.67 137 ASN A CA 1
ATOM 870 C C . ASN A 1 112 ? 19.357 24.936 43.662 1.00 40.60 137 ASN A C 1
ATOM 871 O O . ASN A 1 112 ? 20.516 25.086 44.077 1.00 42.26 137 ASN A O 1
ATOM 876 N N . SER A 1 113 ? 18.350 25.735 44.020 1.00 35.75 138 SER A N 1
ATOM 877 C CA . SER A 1 113 ? 18.517 26.998 44.724 1.00 30.52 138 SER A CA 1
ATOM 878 C C . SER A 1 113 ? 18.114 26.897 46.187 1.00 29.71 138 SER A C 1
ATOM 879 O O . SER A 1 113 ? 18.891 27.273 47.067 1.00 30.52 138 SER A O 1
ATOM 882 N N . ILE A 1 114 ? 16.905 26.409 46.475 1.00 27.70 139 ILE A N 1
ATOM 883 C CA . ILE A 1 114 ? 16.448 26.284 47.854 1.00 25.36 139 ILE A CA 1
ATOM 884 C C . ILE A 1 114 ? 17.132 25.079 48.485 1.00 29.79 139 ILE A C 1
ATOM 885 O O . ILE A 1 114 ? 17.178 23.992 47.897 1.00 35.84 139 ILE A O 1
ATOM 890 N N . LYS A 1 115 ? 17.685 25.270 49.678 1.00 26.38 140 LYS A N 1
ATOM 891 C CA . LYS A 1 115 ? 18.443 24.198 50.299 1.00 30.96 140 LYS A CA 1
ATOM 892 C C . LYS A 1 115 ? 17.542 23.010 50.614 1.00 35.69 140 LYS A C 1
ATOM 893 O O . LYS A 1 115 ? 16.373 23.172 50.983 1.00 37.20 140 LYS A O 1
ATOM 899 N N . GLY A 1 116 ? 18.092 21.809 50.434 1.00 30.53 141 GLY A N 1
ATOM 900 C CA . GLY A 1 116 ? 17.369 20.574 50.643 1.00 36.80 141 GLY A CA 1
ATOM 901 C C . GLY A 1 116 ? 16.355 20.209 49.577 1.00 30.36 141 GLY A C 1
ATOM 902 O O . GLY A 1 116 ? 15.770 19.125 49.660 1.00 37.95 141 GLY A O 1
ATOM 903 N N . LEU A 1 117 ? 16.123 21.055 48.573 1.00 30.94 142 LEU A N 1
ATOM 904 C CA . LEU A 1 117 ? 15.023 20.787 47.644 1.00 33.74 142 LEU A CA 1
ATOM 905 C C . LEU A 1 117 ? 15.368 19.659 46.675 1.00 40.51 142 LEU A C 1
ATOM 906 O O . LEU A 1 117 ? 14.547 18.763 46.430 1.00 39.93 142 LEU A O 1
ATOM 911 N N . ASN A 1 118 ? 16.582 19.684 46.114 1.00 41.87 143 ASN A N 1
ATOM 912 C CA . ASN A 1 118 ? 16.982 18.648 45.168 1.00 49.59 143 ASN A CA 1
ATOM 913 C C . ASN A 1 118 ? 16.948 17.265 45.801 1.00 54.92 143 ASN A C 1
ATOM 914 O O . ASN A 1 118 ? 16.643 16.278 45.119 1.00 64.54 143 ASN A O 1
ATOM 919 N N . ASP A 1 119 ? 17.249 17.171 47.098 1.00 49.17 144 ASP A N 1
ATOM 920 C CA . ASP A 1 119 ? 17.157 15.891 47.788 1.00 47.96 144 ASP A CA 1
ATOM 921 C C . ASP A 1 119 ? 15.714 15.496 48.042 1.00 48.78 144 ASP A C 1
ATOM 922 O O . ASP A 1 119 ? 15.386 14.304 48.017 1.00 53.75 144 ASP A O 1
ATOM 927 N N . TYR A 1 120 ? 14.847 16.474 48.316 1.00 42.43 145 TYR A N 1
ATOM 928 C CA . TYR A 1 120 ? 13.435 16.171 48.512 1.00 36.54 145 TYR A CA 1
ATOM 929 C C . TYR A 1 120 ? 12.848 15.513 47.274 1.00 44.04 145 TYR A C 1
ATOM 930 O O . TYR A 1 120 ? 12.115 14.522 47.376 1.00 50.12 145 TYR A O 1
ATOM 939 N N . ILE A 1 121 ? 13.197 16.023 46.095 1.00 49.04 146 ILE A N 1
ATOM 940 C CA . ILE A 1 121 ? 12.665 15.508 44.841 1.00 58.87 146 ILE A CA 1
ATOM 941 C C . ILE A 1 121 ? 13.218 14.114 44.543 1.00 69.45 146 ILE A C 1
ATOM 942 O O . ILE A 1 121 ? 12.806 13.475 43.570 1.00 78.10 146 ILE A O 1
ATOM 947 N N . THR A 1 122 ? 14.134 13.608 45.377 1.00 66.66 147 THR A N 1
ATOM 948 C CA . THR A 1 122 ? 14.700 12.282 45.153 1.00 65.33 147 THR A CA 1
ATOM 949 C C . THR A 1 122 ? 14.739 11.365 46.375 1.00 68.53 147 THR A C 1
ATOM 950 O O . THR A 1 122 ? 15.177 10.221 46.230 1.00 70.68 147 THR A O 1
ATOM 954 N N . GLY A 1 123 ? 14.312 11.804 47.557 1.00 70.97 148 GLY A N 1
ATOM 955 C CA . GLY A 1 123 ? 14.223 10.885 48.679 1.00 72.30 148 GLY A CA 1
ATOM 956 C C . GLY A 1 123 ? 12.985 10.011 48.600 1.00 75.75 148 GLY A C 1
ATOM 957 O O . GLY A 1 123 ? 11.967 10.380 48.006 1.00 78.20 148 GLY A O 1
ATOM 958 N N . ALA A 1 124 ? 13.094 8.820 49.202 1.00 77.86 149 ALA A N 1
ATOM 959 C CA . ALA A 1 124 ? 11.987 7.869 49.197 1.00 81.71 149 ALA A CA 1
ATOM 960 C C . ALA A 1 124 ? 10.813 8.436 49.994 1.00 84.43 149 ALA A C 1
ATOM 961 O O . ALA A 1 124 ? 9.674 8.460 49.530 1.00 81.24 149 ALA A O 1
ATOM 963 N N . ASP A 1 125 ? 11.175 9.051 51.111 1.00 91.14 150 ASP A N 1
ATOM 964 C CA . ASP A 1 125 ? 10.214 9.792 51.957 1.00 93.69 150 ASP A CA 1
ATOM 965 C C . ASP A 1 125 ? 10.952 11.059 52.386 1.00 87.41 150 ASP A C 1
ATOM 966 O O . ASP A 1 125 ? 11.002 11.295 53.612 1.00 87.40 150 ASP A O 1
ATOM 971 N N . SER A 1 126 ? 11.548 11.810 51.439 1.00 81.54 151 SER A N 1
ATOM 972 C CA . SER A 1 126 ? 12.256 12.976 51.938 1.00 77.90 151 SER A CA 1
ATOM 973 C C . SER A 1 126 ? 11.243 13.917 52.580 1.00 72.07 151 SER A C 1
ATOM 974 O O . SER A 1 126 ? 10.208 14.234 51.986 1.00 71.09 151 SER A O 1
ATOM 977 N N . ASP A 1 127 ? 11.467 14.230 53.857 1.00 66.96 152 ASP A N 1
ATOM 978 C CA . ASP A 1 127 ? 10.555 15.072 54.622 1.00 59.57 152 ASP A CA 1
ATOM 979 C C . ASP A 1 127 ? 10.755 16.507 54.173 1.00 51.17 152 ASP A C 1
ATOM 980 O O . ASP A 1 127 ? 11.894 16.964 54.040 1.00 53.71 152 ASP A O 1
ATOM 985 N N . PHE A 1 128 ? 9.647 17.199 53.912 1.00 47.51 153 PHE A N 1
ATOM 986 C CA . PHE A 1 128 ? 9.711 18.558 53.404 1.00 42.14 153 PHE A CA 1
ATOM 987 C C . PHE A 1 128 ? 10.151 19.558 54.462 1.00 42.59 153 PHE A C 1
ATOM 988 O O . PHE A 1 128 ? 10.626 20.639 54.101 1.00 40.89 153 PHE A O 1
ATOM 996 N N . SER A 1 129 ? 10.011 19.238 55.755 1.00 43.09 154 SER A N 1
ATOM 997 C CA . SER A 1 129 ? 10.490 20.163 56.778 1.00 48.91 154 SER A CA 1
ATOM 998 C C . SER A 1 129 ? 12.005 20.333 56.748 1.00 45.25 154 SER A C 1
ATOM 999 O O . SER A 1 129 ? 12.519 21.256 57.387 1.00 44.46 154 SER A O 1
ATOM 1002 N N . LYS A 1 130 ? 12.731 19.479 56.024 1.00 45.83 155 LYS A N 1
ATOM 1003 C CA . LYS A 1 130 ? 14.155 19.701 55.798 1.00 46.83 155 LYS A CA 1
ATOM 1004 C C . LYS A 1 130 ? 14.431 20.691 54.671 1.00 44.99 155 LYS A C 1
ATOM 1005 O O . LYS A 1 130 ? 15.581 21.112 54.507 1.00 50.48 155 LYS A O 1
ATOM 1011 N N . VAL A 1 131 ? 13.420 21.061 53.890 1.00 33.63 156 VAL A N 1
ATOM 1012 C CA . VAL A 1 131 ? 13.605 21.966 52.763 1.00 34.72 156 VAL A CA 1
ATOM 1013 C C . VAL A 1 131 ? 13.640 23.405 53.267 1.00 32.96 156 VAL A C 1
ATOM 1014 O O . VAL A 1 131 ? 12.984 23.757 54.252 1.00 34.37 156 VAL A O 1
ATOM 1018 N N . GLY A 1 132 ? 14.423 24.242 52.589 1.00 30.94 157 GLY A N 1
ATOM 1019 C CA . GLY A 1 132 ? 14.709 25.593 53.039 1.00 29.40 157 GLY A CA 1
ATOM 1020 C C . GLY A 1 132 ? 13.648 26.642 52.781 1.00 32.46 157 GLY A C 1
ATOM 1021 O O . GLY A 1 132 ? 13.966 27.741 52.321 1.00 32.90 157 GLY A O 1
ATOM 1022 N N . VAL A 1 133 ? 12.384 26.329 53.051 1.00 29.13 158 VAL A N 1
ATOM 1023 C CA . VAL A 1 133 ? 11.332 27.340 53.080 1.00 28.10 158 VAL A CA 1
ATOM 1024 C C . VAL A 1 133 ? 10.514 27.114 54.346 1.00 29.91 158 VAL A C 1
ATOM 1025 O O . VAL A 1 133 ? 10.085 25.988 54.625 1.00 30.88 158 VAL A O 1
ATOM 1029 N N . LYS A 1 134 ? 10.362 28.169 55.144 1.00 31.25 159 LYS A N 1
ATOM 1030 C CA . LYS A 1 134 ? 9.839 28.041 56.495 1.00 32.48 159 LYS A CA 1
ATOM 1031 C C . LYS A 1 134 ? 8.937 29.218 56.828 1.00 30.66 159 LYS A C 1
ATOM 1032 O O . LYS A 1 134 ? 9.219 30.356 56.450 1.00 33.36 159 LYS A O 1
ATOM 1038 N N . ALA A 1 135 ? 7.863 28.940 57.555 1.00 32.84 160 ALA A N 1
ATOM 1039 C CA . ALA A 1 135 ? 7.004 29.981 58.112 1.00 29.16 160 ALA A CA 1
ATOM 1040 C C . ALA A 1 135 ? 7.399 30.165 59.577 1.00 31.83 160 ALA A C 1
ATOM 1041 O O . ALA A 1 135 ? 7.013 29.374 60.441 1.00 37.15 160 ALA A O 1
ATOM 1043 N N . ILE A 1 136 ? 8.176 31.212 59.851 1.00 36.72 161 ILE A N 1
ATOM 1044 C CA . ILE A 1 136 ? 8.646 31.464 61.211 1.00 40.01 161 ILE A CA 1
ATOM 1045 C C . ILE A 1 136 ? 7.485 31.862 62.115 1.00 45.84 161 ILE A C 1
ATOM 1046 O O . ILE A 1 136 ? 7.393 31.422 63.269 1.00 44.35 161 ILE A O 1
ATOM 1051 N N . ASP A 1 137 ? 6.610 32.729 61.622 1.00 40.52 162 ASP A N 1
ATOM 1052 C CA . ASP A 1 137 ? 5.313 33.005 62.223 1.00 36.94 162 ASP A CA 1
ATOM 1053 C C . ASP A 1 137 ? 4.391 33.429 61.090 1.00 38.06 162 ASP A C 1
ATOM 1054 O O . ASP A 1 137 ? 4.767 33.363 59.917 1.00 35.84 162 ASP A O 1
ATOM 1059 N N . ASP A 1 138 ? 3.184 33.884 61.436 1.00 43.64 163 ASP A N 1
ATOM 1060 C CA . ASP A 1 138 ? 2.190 34.173 60.404 1.00 43.41 163 ASP A CA 1
ATOM 1061 C C . ASP A 1 138 ? 2.685 35.218 59.407 1.00 34.94 163 ASP A C 1
ATOM 1062 O O . ASP A 1 138 ? 2.318 35.168 58.228 1.00 32.96 163 ASP A O 1
ATOM 1067 N N . GLN A 1 139 ? 3.539 36.145 59.836 1.00 36.17 164 GLN A N 1
ATOM 1068 C CA . GLN A 1 139 ? 3.976 37.233 58.970 1.00 30.77 164 GLN A CA 1
ATOM 1069 C C . GLN A 1 139 ? 5.407 37.080 58.465 1.00 32.46 164 GLN A C 1
ATOM 1070 O O . GLN A 1 139 ? 5.919 38.006 57.834 1.00 31.05 164 GLN A O 1
ATOM 1076 N N . THR A 1 140 ? 6.065 35.944 58.700 1.00 32.29 165 THR A N 1
ATOM 1077 C CA . THR A 1 140 ? 7.499 35.820 58.442 1.00 35.94 165 THR A CA 1
ATOM 1078 C C . THR A 1 140 ? 7.800 34.555 57.644 1.00 33.07 165 THR A C 1
ATOM 1079 O O . THR A 1 140 ? 7.631 33.444 58.155 1.00 30.29 165 THR A O 1
ATOM 1083 N N . VAL A 1 141 ? 8.271 34.720 56.407 1.00 30.81 166 VAL A N 1
ATOM 1084 C CA . VAL A 1 141 ? 8.710 33.604 55.572 1.00 34.80 166 VAL A CA 1
ATOM 1085 C C . VAL A 1 141 ? 10.227 33.679 55.418 1.00 29.12 166 VAL A C 1
ATOM 1086 O O . VAL A 1 141 ? 10.789 34.761 55.190 1.00 29.10 166 VAL A O 1
ATOM 1090 N N . GLU A 1 142 ? 10.886 32.526 55.536 1.00 28.58 167 GLU A N 1
ATOM 1091 C CA . GLU A 1 142 ? 12.340 32.437 55.510 1.00 30.37 167 GLU A CA 1
ATOM 1092 C C . GLU A 1 142 ? 12.762 31.389 54.489 1.00 31.71 167 GLU A C 1
ATOM 1093 O O . GLU A 1 142 ? 12.338 30.234 54.574 1.00 32.46 167 GLU A O 1
ATOM 1099 N N . TYR A 1 143 ? 13.587 31.792 53.524 1.00 28.89 168 TYR A N 1
ATOM 1100 C CA . TYR A 1 143 ? 14.179 30.885 52.546 1.00 28.43 168 TYR A CA 1
ATOM 1101 C C . TYR A 1 143 ? 15.658 30.689 52.852 1.00 27.31 168 TYR A C 1
ATOM 1102 O O . TYR A 1 143 ? 16.391 31.668 53.012 1.00 32.71 168 TYR A O 1
ATOM 1111 N N . THR A 1 144 ? 16.100 29.435 52.901 1.00 29.73 169 THR A N 1
ATOM 1112 C CA . THR A 1 144 ? 17.515 29.107 53.027 1.00 29.83 169 THR A CA 1
ATOM 1113 C C . THR A 1 144 ? 18.003 28.500 51.717 1.00 31.97 169 THR A C 1
ATOM 1114 O O . THR A 1 144 ? 17.401 27.544 51.209 1.00 28.73 169 THR A O 1
ATOM 1118 N N . LEU A 1 145 ? 19.088 29.048 51.170 1.00 30.11 170 LEU A N 1
ATOM 1119 C CA . LEU A 1 145 ? 19.568 28.620 49.864 1.00 34.07 170 LEU A CA 1
ATOM 1120 C C . LEU A 1 145 ? 20.751 27.663 49.987 1.00 33.26 170 LEU A C 1
ATOM 1121 O O . LEU A 1 145 ? 21.483 27.658 50.982 1.00 33.76 170 LEU A O 1
ATOM 1126 N N . ALA A 1 146 ? 20.974 26.884 48.936 1.00 33.22 171 ALA A N 1
ATOM 1127 C CA . ALA A 1 146 ? 22.066 25.893 48.830 1.00 37.40 171 ALA A CA 1
ATOM 1128 C C . ALA A 1 146 ? 23.382 26.575 48.439 1.00 33.05 171 ALA A C 1
ATOM 1129 O O . ALA A 1 146 ? 24.435 25.994 48.621 1.00 33.66 171 ALA A O 1
ATOM 1131 N N . ARG A 1 147 ? 23.294 27.756 47.863 1.00 36.17 172 ARG A N 1
ATOM 1132 C CA . ARG A 1 147 ? 24.475 28.527 47.427 1.00 35.13 172 ARG A CA 1
ATOM 1133 C C . ARG A 1 147 ? 24.085 29.998 47.358 1.00 29.72 172 ARG A C 1
ATOM 1134 O O . ARG A 1 147 ? 22.931 30.280 47.233 1.00 30.21 172 ARG A O 1
ATOM 1142 N N . PRO A 1 148 ? 25.019 30.959 47.400 1.00 35.51 173 PRO A N 1
ATOM 1143 C CA . PRO A 1 148 ? 24.640 32.354 47.302 1.00 34.02 173 PRO A CA 1
ATOM 1144 C C . PRO A 1 148 ? 24.026 32.638 45.927 1.00 36.26 173 PRO A C 1
ATOM 1145 O O . PRO A 1 148 ? 24.421 32.084 44.957 1.00 34.18 173 PRO A O 1
ATOM 1149 N N . GLU A 1 149 ? 23.013 33.484 45.934 1.00 31.19 174 GLU A N 1
ATOM 1150 C CA . GLU A 1 149 ? 22.356 33.884 44.693 1.00 27.13 174 GLU A CA 1
ATOM 1151 C C . GLU A 1 149 ? 22.036 35.360 44.821 1.00 26.44 174 GLU A C 1
ATOM 1152 O O . GLU A 1 149 ? 20.994 35.740 45.378 1.00 27.08 174 GLU A O 1
ATOM 1158 N N . PRO A 1 150 ? 22.917 36.233 44.330 1.00 31.43 175 PRO A N 1
ATOM 1159 C CA . PRO A 1 150 ? 22.680 37.679 44.455 1.00 28.56 175 PRO A CA 1
ATOM 1160 C C . PRO A 1 150 ? 21.416 38.121 43.770 1.00 32.26 175 PRO A C 1
ATOM 1161 O O . PRO A 1 150 ? 20.889 39.189 44.094 1.00 32.83 175 PRO A O 1
ATOM 1165 N N . TYR A 1 151 ? 20.919 37.317 42.838 1.00 29.41 176 TYR A N 1
ATOM 1166 C CA . TYR A 1 151 ? 19.717 37.580 42.072 1.00 29.16 176 TYR A CA 1
ATOM 1167 C C . TYR A 1 151 ? 18.474 36.944 42.689 1.00 22.14 176 TYR A C 1
ATOM 1168 O O . TYR A 1 151 ? 17.430 36.894 42.032 1.00 21.96 176 TYR A O 1
ATOM 1177 N N . TRP A 1 152 ? 18.565 36.431 43.922 1.00 24.90 177 TRP A N 1
ATOM 1178 C CA . TRP A 1 152 ? 17.462 35.646 44.466 1.00 24.48 177 TRP A CA 1
ATOM 1179 C C . TRP A 1 152 ? 16.174 36.460 44.514 1.00 22.30 177 TRP A C 1
ATOM 1180 O O . TRP A 1 152 ? 15.097 35.959 44.159 1.00 18.77 177 TRP A O 1
ATOM 1191 N N . ASN A 1 153 ? 16.261 37.721 44.944 1.00 21.87 178 ASN A N 1
ATOM 1192 C CA . ASN A 1 153 ? 15.030 38.493 45.107 1.00 19.10 178 ASN A CA 1
ATOM 1193 C C . ASN A 1 153 ? 14.290 38.631 43.780 1.00 17.73 178 ASN A C 1
ATOM 1194 O O . ASN A 1 153 ? 13.051 38.589 43.743 1.00 18.00 178 ASN A O 1
ATOM 1199 N N . SER A 1 154 ? 15.029 38.790 42.673 1.00 19.05 179 SER A N 1
ATOM 1200 C CA . SER A 1 154 ? 14.364 38.878 41.371 1.00 16.17 179 SER A CA 1
ATOM 1201 C C . SER A 1 154 ? 13.596 37.601 41.041 1.00 21.16 179 SER A C 1
ATOM 1202 O O . SER A 1 154 ? 12.601 37.652 40.308 1.00 21.60 179 SER A O 1
ATOM 1205 N N . LYS A 1 155 ? 14.010 36.455 41.587 1.00 16.97 180 LYS A N 1
ATOM 1206 C CA . LYS A 1 155 ? 13.246 35.234 41.329 1.00 18.04 180 LYS A CA 1
ATOM 1207 C C . LYS A 1 155 ? 11.845 35.310 41.911 1.00 20.66 180 LYS A C 1
ATOM 1208 O O . LYS A 1 155 ? 10.938 34.637 41.415 1.00 19.81 180 LYS A O 1
ATOM 1214 N N . THR A 1 156 ? 11.649 36.100 42.964 1.00 22.57 181 THR A N 1
ATOM 1215 C CA . THR A 1 156 ? 10.340 36.117 43.609 1.00 16.52 181 THR A CA 1
ATOM 1216 C C . THR A 1 156 ? 9.273 36.798 42.759 1.00 17.23 181 THR A C 1
ATOM 1217 O O . THR A 1 156 ? 8.091 36.706 43.107 1.00 17.88 181 THR A O 1
ATOM 1221 N N . THR A 1 157 ? 9.644 37.441 41.647 1.00 15.70 182 THR A N 1
ATOM 1222 C CA . THR A 1 157 ? 8.667 37.954 40.682 1.00 12.60 182 THR A CA 1
ATOM 1223 C C . THR A 1 157 ? 8.233 36.907 39.644 1.00 16.18 182 THR A C 1
ATOM 1224 O O . THR A 1 157 ? 7.571 37.265 38.662 1.00 17.73 182 THR A O 1
ATOM 1228 N N . ASN A 1 158 ? 8.625 35.646 39.814 1.00 16.86 183 ASN A N 1
ATOM 1229 C CA . ASN A 1 158 ? 8.122 34.522 39.029 1.00 16.79 183 ASN A CA 1
ATOM 1230 C C . ASN A 1 158 ? 7.039 33.820 39.832 1.00 18.65 183 ASN A C 1
ATOM 1231 O O . ASN A 1 158 ? 7.169 33.683 41.053 1.00 17.66 183 ASN A O 1
ATOM 1236 N N . SER A 1 159 ? 5.986 33.336 39.152 1.00 16.23 184 SER A N 1
ATOM 1237 C CA . SER A 1 159 ? 4.818 32.928 39.928 1.00 15.97 184 SER A CA 1
ATOM 1238 C C . SER A 1 159 ? 4.998 31.590 40.636 1.00 17.16 184 SER A C 1
ATOM 1239 O O . SER A 1 159 ? 4.167 31.254 41.489 1.00 16.86 184 SER A O 1
ATOM 1242 N N . ILE A 1 160 ? 6.045 30.817 40.323 1.00 15.75 185 ILE A N 1
ATOM 1243 C CA . ILE A 1 160 ? 6.307 29.609 41.108 1.00 15.96 185 ILE A CA 1
ATOM 1244 C C . ILE A 1 160 ? 6.618 29.964 42.564 1.00 18.00 185 ILE A C 1
ATOM 1245 O O . ILE A 1 160 ? 6.439 29.133 43.464 1.00 21.03 185 ILE A O 1
ATOM 1250 N N . LEU A 1 161 ? 7.048 31.196 42.823 1.00 16.24 186 LEU A N 1
ATOM 1251 C CA . LEU A 1 161 ? 7.322 31.660 44.174 1.00 20.69 186 LEU A CA 1
ATOM 1252 C C . LEU A 1 161 ? 6.150 32.441 44.777 1.00 20.25 186 LEU A C 1
ATOM 1253 O O . LEU A 1 161 ? 6.310 33.091 45.818 1.00 17.58 186 LEU A O 1
ATOM 1258 N N . PHE A 1 162 ? 4.973 32.379 44.158 1.00 19.00 187 PHE A N 1
ATOM 1259 C CA . PHE A 1 162 ? 3.811 33.034 44.753 1.00 17.23 187 PHE A CA 1
ATOM 1260 C C . PHE A 1 162 ? 3.159 32.113 45.788 1.00 17.94 187 PHE A C 1
ATOM 1261 O O . PHE A 1 162 ? 3.313 30.889 45.721 1.00 19.12 187 PHE A O 1
ATOM 1269 N N . PRO A 1 163 ? 2.443 32.668 46.764 1.00 16.69 188 PRO A N 1
ATOM 1270 C CA . PRO A 1 163 ? 1.830 31.837 47.805 1.00 16.93 188 PRO A CA 1
ATOM 1271 C C . PRO A 1 163 ? 0.516 31.222 47.332 1.00 19.83 188 PRO A C 1
ATOM 1272 O O . PRO A 1 163 ? -0.069 31.625 46.334 1.00 17.33 188 PRO A O 1
ATOM 1276 N N . VAL A 1 164 ? 0.055 30.229 48.087 1.00 22.75 189 VAL A N 1
ATOM 1277 C CA . VAL A 1 164 ? -1.272 29.651 47.885 1.00 21.08 189 VAL A CA 1
ATOM 1278 C C . VAL A 1 164 ? -1.795 29.201 49.241 1.00 19.02 189 VAL A C 1
ATOM 1279 O O . VAL A 1 164 ? -1.038 28.704 50.080 1.00 22.74 189 VAL A O 1
ATOM 1283 N N . ASN A 1 165 ? -3.092 29.411 49.461 1.00 18.64 190 ASN A N 1
ATOM 1284 C CA . ASN A 1 165 ? -3.745 28.998 50.696 1.00 21.53 190 ASN A CA 1
ATOM 1285 C C . ASN A 1 165 ? -4.021 27.497 50.643 1.00 20.90 190 ASN A C 1
ATOM 1286 O O . ASN A 1 165 ? -4.686 27.022 49.713 1.00 22.01 190 ASN A O 1
ATOM 1291 N N . GLU A 1 166 ? -3.518 26.752 51.636 1.00 21.14 191 GLU A N 1
ATOM 1292 C CA . GLU A 1 166 ? -3.587 25.292 51.566 1.00 27.29 191 GLU A CA 1
ATOM 1293 C C . GLU A 1 166 ? -5.023 24.781 51.641 1.00 29.44 191 GLU A C 1
ATOM 1294 O O . GLU A 1 166 ? -5.378 23.800 50.970 1.00 29.80 191 GLU A O 1
ATOM 1300 N N . GLU A 1 167 ? -5.862 25.403 52.464 1.00 30.56 192 GLU A N 1
ATOM 1301 C CA . GLU A 1 167 ? -7.220 24.875 52.586 1.00 28.35 192 GLU A CA 1
ATOM 1302 C C . GLU A 1 167 ? -8.002 25.067 51.298 1.00 28.63 192 GLU A C 1
ATOM 1303 O O . GLU A 1 167 ? -8.739 24.172 50.870 1.00 28.11 192 GLU A O 1
ATOM 1309 N N . PHE A 1 168 ? -7.855 26.229 50.665 1.00 28.62 193 PHE A N 1
ATOM 1310 C CA . PHE A 1 168 ? -8.443 26.421 49.348 1.00 25.07 193 PHE A CA 1
ATOM 1311 C C . PHE A 1 168 ? -7.871 25.422 48.355 1.00 24.05 193 PHE A C 1
ATOM 1312 O O . PHE A 1 168 ? -8.610 24.792 47.594 1.00 27.64 193 PHE A O 1
ATOM 1320 N N . LEU A 1 169 ? -6.545 25.273 48.347 1.00 24.53 194 LEU A N 1
ATOM 1321 C CA . LEU A 1 169 ? -5.912 24.349 47.416 1.00 24.01 194 LEU A CA 1
ATOM 1322 C C . LEU A 1 169 ? -6.459 22.941 47.594 1.00 25.76 194 LEU A C 1
ATOM 1323 O O . LEU A 1 169 ? -6.804 22.263 46.620 1.00 27.66 194 LEU A O 1
ATOM 1328 N N . ASN A 1 170 ? -6.552 22.491 48.846 1.00 28.94 195 ASN A N 1
ATOM 1329 C CA . ASN A 1 170 ? -7.061 21.154 49.127 1.00 36.98 195 ASN A CA 1
ATOM 1330 C C . ASN A 1 170 ? -8.536 21.020 48.765 1.00 33.64 195 ASN A C 1
ATOM 1331 O O . ASN A 1 170 ? -8.957 19.978 48.248 1.00 31.06 195 ASN A O 1
ATOM 1336 N N . SER A 1 171 ? -9.338 22.061 49.010 1.00 30.20 196 SER A N 1
ATOM 1337 C CA . SER A 1 171 ? -10.768 21.950 48.725 1.00 31.97 196 SER A CA 1
ATOM 1338 C C . SER A 1 171 ? -11.038 21.911 47.223 1.00 33.39 196 SER A C 1
ATOM 1339 O O . SER A 1 171 ? -11.938 21.195 46.776 1.00 33.92 196 SER A O 1
ATOM 1342 N N . LYS A 1 172 ? -10.264 22.650 46.424 1.00 33.11 197 LYS A N 1
ATOM 1343 C CA . LYS A 1 172 ? -10.437 22.601 44.972 1.00 28.65 197 LYS A CA 1
ATOM 1344 C C . LYS A 1 172 ? -9.849 21.329 44.365 1.00 35.83 197 LYS A C 1
ATOM 1345 O O . LYS A 1 172 ? -10.410 20.780 43.404 1.00 37.09 197 LYS A O 1
ATOM 1351 N N . GLY A 1 173 ? -8.719 20.868 44.892 1.00 37.37 198 GLY A N 1
ATOM 1352 C CA . GLY A 1 173 ? -8.062 19.684 44.360 1.00 41.47 198 GLY A CA 1
ATOM 1353 C C . GLY A 1 173 ? -7.768 19.831 42.877 1.00 39.94 198 GLY A C 1
ATOM 1354 O O . GLY A 1 173 ? -7.119 20.788 42.432 1.00 33.98 198 GLY A O 1
ATOM 1355 N N . LYS A 1 174 ? -8.291 18.885 42.092 1.00 37.76 199 LYS A N 1
ATOM 1356 C CA . LYS A 1 174 ? -8.055 18.879 40.651 1.00 34.98 199 LYS A CA 1
ATOM 1357 C C . LYS A 1 174 ? -8.666 20.098 39.963 1.00 36.96 199 LYS A C 1
ATOM 1358 O O . LYS A 1 174 ? -8.270 20.437 38.841 1.00 41.80 199 LYS A O 1
ATOM 1364 N N . ASP A 1 175 ? -9.624 20.767 40.610 1.00 32.38 200 ASP A N 1
ATOM 1365 C CA . ASP A 1 175 ? -10.236 21.960 40.037 1.00 26.66 200 ASP A CA 1
ATOM 1366 C C . ASP A 1 175 ? -9.500 23.248 40.388 1.00 27.39 200 ASP A C 1
ATOM 1367 O O . ASP A 1 175 ? -9.994 24.332 40.062 1.00 22.29 200 ASP A O 1
ATOM 1372 N N . PHE A 1 176 ? -8.364 23.175 41.063 1.00 27.62 201 PHE A N 1
ATOM 1373 C CA . PHE A 1 176 ? -7.574 24.380 41.284 1.00 23.17 201 PHE A CA 1
ATOM 1374 C C . PHE A 1 176 ? -6.948 24.850 39.978 1.00 23.29 201 PHE A C 1
ATOM 1375 O O . PHE A 1 176 ? -6.443 24.045 39.188 1.00 26.87 201 PHE A O 1
ATOM 1383 N N . GLY A 1 177 ? -6.940 26.166 39.773 1.00 21.28 202 GLY A N 1
ATOM 1384 C CA . GLY A 1 177 ? -6.195 26.742 38.667 1.00 23.24 202 GLY A CA 1
ATOM 1385 C C . GLY A 1 177 ? -6.575 26.212 37.299 1.00 25.68 202 GLY A C 1
ATOM 1386 O O . GLY A 1 177 ? -5.720 25.730 36.539 1.00 24.40 202 GLY A O 1
ATOM 1387 N N . THR A 1 178 ? -7.868 26.265 36.990 1.00 20.46 203 THR A N 1
ATOM 1388 C CA . THR A 1 178 ? -8.355 25.914 35.662 1.00 20.44 203 THR A CA 1
ATOM 1389 C C . THR A 1 178 ? -8.493 27.188 34.839 1.00 24.43 203 THR A C 1
ATOM 1390 O O . THR A 1 178 ? -7.647 28.079 34.968 1.00 28.34 203 THR A O 1
ATOM 1394 N N . LEU A 1 179 ? -9.529 27.300 33.994 1.00 18.26 204 LEU A N 1
ATOM 1395 C CA . LEU A 1 179 ? -9.847 28.587 33.377 1.00 21.18 204 LEU A CA 1
ATOM 1396 C C . LEU A 1 179 ? -11.090 29.229 33.993 1.00 27.78 204 LEU A C 1
ATOM 1397 O O . LEU A 1 179 ? -11.616 30.215 33.453 1.00 20.70 204 LEU A O 1
ATOM 1402 N N . SER A 1 180 ? -11.560 28.705 35.100 1.00 19.25 205 SER A N 1
ATOM 1403 C CA . SER A 1 180 ? -12.694 29.295 35.813 1.00 19.72 205 SER A CA 1
ATOM 1404 C C . SER A 1 180 ? -12.174 30.339 36.784 1.00 21.43 205 SER A C 1
ATOM 1405 O O . SER A 1 180 ? -11.247 30.050 37.546 1.00 19.70 205 SER A O 1
ATOM 1408 N N . PRO A 1 181 ? -12.723 31.555 36.790 1.00 17.58 206 PRO A N 1
ATOM 1409 C CA . PRO A 1 181 ? -12.235 32.562 37.750 1.00 18.92 206 PRO A CA 1
ATOM 1410 C C . PRO A 1 181 ? -12.323 32.127 39.201 1.00 17.07 206 PRO A C 1
ATOM 1411 O O . PRO A 1 181 ? -11.501 32.564 40.009 1.00 21.86 206 PRO A O 1
ATOM 1415 N N . ASP A 1 182 ? -13.279 31.284 39.576 1.00 20.20 207 ASP A N 1
ATOM 1416 C CA . ASP A 1 182 ? -13.309 30.895 40.981 1.00 22.21 207 ASP A CA 1
ATOM 1417 C C . ASP A 1 182 ? -12.366 29.741 41.305 1.00 21.04 207 ASP A C 1
ATOM 1418 O O . ASP A 1 182 ? -12.439 29.214 42.421 1.00 21.16 207 ASP A O 1
ATOM 1423 N N . SER A 1 183 ? -11.482 29.341 40.383 1.00 20.59 208 SER A N 1
ATOM 1424 C CA . SER A 1 183 ? -10.578 28.231 40.656 1.00 16.12 208 SER A CA 1
ATOM 1425 C C . SER A 1 183 ? -9.288 28.663 41.340 1.00 23.40 208 SER A C 1
ATOM 1426 O O . SER A 1 183 ? -8.462 27.802 41.663 1.00 18.54 208 SER A O 1
ATOM 1429 N N . ILE A 1 184 ? -9.105 29.967 41.576 1.00 17.99 209 ILE A N 1
ATOM 1430 C CA . ILE A 1 184 ? -7.986 30.491 42.341 1.00 17.61 209 ILE A CA 1
ATOM 1431 C C . ILE A 1 184 ? -8.521 31.524 43.328 1.00 19.16 209 ILE A C 1
ATOM 1432 O O . ILE A 1 184 ? -9.661 31.977 43.232 1.00 21.45 209 ILE A O 1
ATOM 1437 N N . LEU A 1 185 ? -7.676 31.887 44.290 1.00 17.44 210 LEU A N 1
ATOM 1438 C CA . LEU A 1 185 ? -7.906 33.040 45.148 1.00 19.43 210 LEU A CA 1
ATOM 1439 C C . LEU A 1 185 ? -7.016 34.183 44.686 1.00 18.46 210 LEU A C 1
ATOM 1440 O O . LEU A 1 185 ? -5.986 33.961 44.054 1.00 18.06 210 LEU A O 1
ATOM 1445 N N . TYR A 1 186 ? -7.426 35.407 45.025 1.00 16.97 211 TYR A N 1
ATOM 1446 C CA . TYR A 1 186 ? -6.865 36.636 44.470 1.00 14.42 211 TYR A CA 1
ATOM 1447 C C . TYR A 1 186 ? -6.138 37.403 45.567 1.00 15.73 211 TYR A C 1
ATOM 1448 O O . TYR A 1 186 ? -6.688 37.612 46.651 1.00 18.20 211 TYR A O 1
ATOM 1457 N N . SER A 1 187 ? -4.893 37.804 45.293 1.00 15.87 212 SER A N 1
ATOM 1458 C CA . SER A 1 187 ? -4.150 38.642 46.219 1.00 19.27 212 SER A CA 1
ATOM 1459 C C . SER A 1 187 ? -3.574 39.874 45.545 1.00 19.45 212 SER A C 1
ATOM 1460 O O . SER A 1 187 ? -2.908 40.670 46.215 1.00 19.80 212 SER A O 1
ATOM 1463 N N . GLY A 1 188 ? -3.815 40.054 44.253 1.00 17.63 213 GLY A N 1
ATOM 1464 C CA . GLY A 1 188 ? -3.244 41.141 43.499 1.00 17.77 213 GLY A CA 1
ATOM 1465 C C . GLY A 1 188 ? -4.202 42.296 43.313 1.00 14.71 213 GLY A C 1
ATOM 1466 O O . GLY A 1 188 ? -5.255 42.378 43.952 1.00 17.40 213 GLY A O 1
ATOM 1467 N N . PRO A 1 189 ? -3.858 43.205 42.405 1.00 15.28 214 PRO A N 1
ATOM 1468 C CA . PRO A 1 189 ? -4.618 44.458 42.295 1.00 12.88 214 PRO A CA 1
ATOM 1469 C C . PRO A 1 189 ? -6.003 44.295 41.704 1.00 16.78 214 PRO A C 1
ATOM 1470 O O . PRO A 1 189 ? -6.843 45.167 41.935 1.00 18.19 214 PRO A O 1
ATOM 1474 N N . TYR A 1 190 ? -6.261 43.223 40.964 1.00 15.43 215 TYR A N 1
ATOM 1475 C CA . TYR A 1 190 ? -7.491 43.062 40.200 1.00 16.22 215 TYR A CA 1
ATOM 1476 C C . TYR A 1 190 ? -8.180 41.767 40.577 1.00 16.13 215 TYR A C 1
ATOM 1477 O O . TYR A 1 190 ? -7.556 40.831 41.083 1.00 17.01 215 TYR A O 1
ATOM 1486 N N . LEU A 1 191 ? -9.483 41.747 40.322 1.00 14.49 216 LEU A N 1
ATOM 1487 C CA . LEU A 1 191 ? -10.303 40.549 40.337 1.00 17.19 216 LEU A CA 1
ATOM 1488 C C . LEU A 1 191 ? -10.658 40.168 38.903 1.00 18.52 216 LEU A C 1
ATOM 1489 O O . LEU A 1 191 ? -10.860 41.041 38.058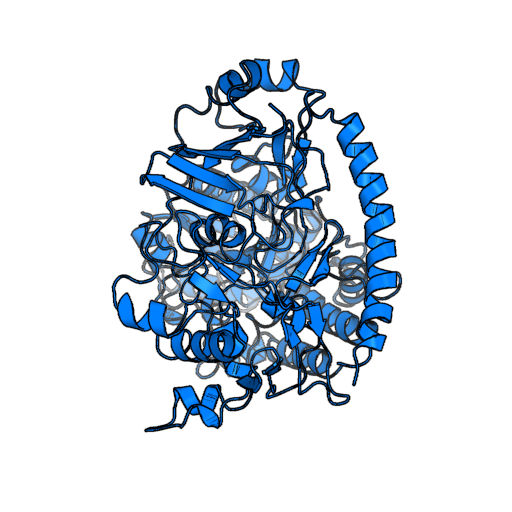 1.00 17.03 216 LEU A O 1
ATOM 1494 N N . LEU A 1 192 ? -10.726 38.866 38.621 1.00 13.76 217 LEU A N 1
ATOM 1495 C CA . LEU A 1 192 ? -11.109 38.390 37.291 1.00 19.70 217 LEU A CA 1
ATOM 1496 C C . LEU A 1 192 ? -12.632 38.309 37.242 1.00 18.12 217 LEU A C 1
ATOM 1497 O O . LEU A 1 192 ? -13.246 37.378 37.773 1.00 20.31 217 LEU A O 1
ATOM 1502 N N . LYS A 1 193 ? -13.242 39.322 36.632 1.00 16.47 218 LYS A N 1
ATOM 1503 C CA . LYS A 1 193 ? -14.695 39.418 36.571 1.00 18.83 218 LYS A CA 1
ATOM 1504 C C . LYS A 1 193 ? -15.274 38.493 35.513 1.00 24.07 218 LYS A C 1
ATOM 1505 O O . LYS A 1 193 ? -16.422 38.045 35.637 1.00 23.61 218 LYS A O 1
ATOM 1511 N N . ASP A 1 194 ? -14.505 38.202 34.472 1.00 21.00 219 ASP A N 1
ATOM 1512 C CA . ASP A 1 194 ? -14.988 37.302 33.442 1.00 23.92 219 ASP A CA 1
ATOM 1513 C C . ASP A 1 194 ? -13.809 36.717 32.698 1.00 19.77 219 ASP A C 1
ATOM 1514 O O . ASP A 1 194 ? -12.838 37.422 32.400 1.00 17.67 219 ASP A O 1
ATOM 1519 N N . PHE A 1 195 ? -13.900 35.428 32.397 1.00 18.88 220 PHE A N 1
ATOM 1520 C CA . PHE A 1 195 ? -13.069 34.860 31.347 1.00 20.96 220 PHE A CA 1
ATOM 1521 C C . PHE A 1 195 ? -13.954 33.970 30.500 1.00 22.42 220 PHE A C 1
ATOM 1522 O O . PHE A 1 195 ? -14.547 33.017 31.010 1.00 25.95 220 PHE A O 1
ATOM 1530 N N . THR A 1 196 ? -14.057 34.292 29.218 1.00 18.81 221 THR A N 1
ATOM 1531 C CA . THR A 1 196 ? -14.779 33.466 28.255 1.00 22.83 221 THR A CA 1
ATOM 1532 C C . THR A 1 196 ? -13.809 33.094 27.141 1.00 26.01 221 THR A C 1
ATOM 1533 O O . THR A 1 196 ? -13.350 33.967 26.398 1.00 22.33 221 THR A O 1
ATOM 1537 N N . SER A 1 197 ? -13.500 31.802 27.031 1.00 30.41 222 SER A N 1
ATOM 1538 C CA . SER A 1 197 ? -12.485 31.340 26.092 1.00 29.62 222 SER A CA 1
ATOM 1539 C C . SER A 1 197 ? -12.753 31.853 24.683 1.00 24.41 222 SER A C 1
ATOM 1540 O O . SER A 1 197 ? -13.873 31.752 24.168 1.00 22.66 222 SER A O 1
ATOM 1543 N N . LYS A 1 198 ? -11.701 32.404 24.068 1.00 22.82 223 LYS A N 1
ATOM 1544 C CA . LYS A 1 198 ? -11.745 32.917 22.700 1.00 26.39 223 LYS A CA 1
ATOM 1545 C C . LYS A 1 198 ? -12.762 34.045 22.538 1.00 24.21 223 LYS A C 1
ATOM 1546 O O . LYS A 1 198 ? -13.318 34.241 21.457 1.00 22.66 223 LYS A O 1
ATOM 1552 N N . SER A 1 199 ? -13.034 34.812 23.591 1.00 25.31 224 SER A N 1
ATOM 1553 C CA A SER A 1 199 ? -13.922 35.957 23.434 0.47 21.30 224 SER A CA 1
ATOM 1554 C CA B SER A 1 199 ? -13.870 35.986 23.381 0.53 21.22 224 SER A CA 1
ATOM 1555 C C . SER A 1 199 ? -13.516 37.122 24.331 1.00 21.75 224 SER A C 1
ATOM 1556 O O . SER A 1 199 ? -13.318 38.248 23.868 1.00 23.54 224 SER A O 1
ATOM 1561 N N . SER A 1 200 ? -13.379 36.868 25.632 1.00 21.84 225 SER A N 1
ATOM 1562 C CA . SER A 1 200 ? -13.285 38.011 26.531 1.00 21.32 225 SER A CA 1
ATOM 1563 C C . SER A 1 200 ? -12.505 37.689 27.793 1.00 19.24 225 SER A C 1
ATOM 1564 O O . SER A 1 200 ? -12.610 36.594 28.348 1.00 20.81 225 SER A O 1
ATOM 1567 N N . ILE A 1 201 ? -11.736 38.676 28.245 1.00 18.80 226 ILE A N 1
ATOM 1568 C CA . ILE A 1 201 ? -11.169 38.706 29.582 1.00 16.35 226 ILE A CA 1
ATOM 1569 C C . ILE A 1 201 ? -11.553 40.053 30.174 1.00 20.52 226 ILE A C 1
ATOM 1570 O O . ILE A 1 201 ? -11.441 41.083 29.500 1.00 20.20 226 ILE A O 1
ATOM 1575 N N . GLU A 1 202 ? -12.024 40.056 31.413 1.00 14.85 227 GLU A N 1
ATOM 1576 C CA . GLU A 1 202 ? -12.342 41.333 32.043 1.00 14.93 227 GLU A CA 1
ATOM 1577 C C . GLU A 1 202 ? -11.839 41.341 33.474 1.00 19.79 227 GLU A C 1
ATOM 1578 O O . GLU A 1 202 ? -12.147 40.433 34.250 1.00 17.71 227 GLU A O 1
ATOM 1584 N N . TYR A 1 203 ? -11.070 42.373 33.815 1.00 16.94 228 TYR A N 1
ATOM 1585 C CA . TYR A 1 203 ? -10.606 42.612 35.171 1.00 17.36 228 TYR A CA 1
ATOM 1586 C C . TYR A 1 203 ? -11.347 43.797 35.761 1.00 19.70 228 TYR A C 1
ATOM 1587 O O . TYR A 1 203 ? -11.691 44.746 35.052 1.00 20.61 228 TYR A O 1
ATOM 1596 N N . VAL A 1 204 ? -11.557 43.755 37.072 1.00 17.32 229 VAL A N 1
ATOM 1597 C CA . VAL A 1 204 ? -12.053 44.909 37.803 1.00 19.37 229 VAL A CA 1
ATOM 1598 C C . VAL A 1 204 ? -11.111 45.185 38.968 1.00 17.13 229 VAL A C 1
ATOM 1599 O O . VAL A 1 204 ? -10.641 44.261 39.639 1.00 17.66 229 VAL A O 1
ATOM 1603 N N . LYS A 1 205 ? -10.848 46.459 39.217 1.00 19.05 230 LYS A N 1
ATOM 1604 C CA . LYS A 1 205 ? -9.996 46.837 40.336 1.00 20.00 230 LYS A CA 1
ATOM 1605 C C . LYS A 1 205 ? -10.567 46.310 41.649 1.00 20.01 230 LYS A C 1
ATOM 1606 O O . LYS A 1 205 ? -11.767 46.446 41.931 1.00 20.16 230 LYS A O 1
ATOM 1612 N N . ASN A 1 206 ? -9.708 45.680 42.445 1.00 19.94 231 ASN A N 1
ATOM 1613 C CA . ASN A 1 206 ? -10.102 45.219 43.773 1.00 20.58 231 ASN A CA 1
ATOM 1614 C C . ASN A 1 206 ? -10.059 46.389 44.747 1.00 22.41 231 ASN A C 1
ATOM 1615 O O . ASN A 1 206 ? -8.967 46.863 45.095 1.00 23.17 231 ASN A O 1
ATOM 1620 N N . PRO A 1 207 ? -11.214 46.869 45.228 1.00 19.31 232 PRO A N 1
ATOM 1621 C CA . PRO A 1 207 ? -11.213 48.070 46.077 1.00 24.81 232 PRO A CA 1
ATOM 1622 C C . PRO A 1 207 ? -10.606 47.855 47.452 1.00 30.59 232 PRO A C 1
ATOM 1623 O O . PRO A 1 207 ? -10.326 48.848 48.136 1.00 31.91 232 PRO A O 1
ATOM 1627 N N . HIS A 1 208 ? -10.372 46.612 47.875 1.00 25.22 233 HIS A N 1
ATOM 1628 C CA . HIS A 1 208 ? -9.809 46.342 49.195 1.00 26.26 233 HIS A CA 1
ATOM 1629 C C . HIS A 1 208 ? -8.381 45.808 49.126 1.00 24.59 233 HIS A C 1
ATOM 1630 O O . HIS A 1 208 ? -7.821 45.396 50.149 1.00 28.25 233 HIS A O 1
ATOM 1637 N N . TYR A 1 209 ? -7.789 45.816 47.942 1.00 22.66 234 TYR A N 1
ATOM 1638 C CA . TYR A 1 209 ? -6.381 45.482 47.775 1.00 23.22 234 TYR A CA 1
ATOM 1639 C C . TYR A 1 209 ? -5.504 46.458 48.557 1.00 22.54 234 TYR A C 1
ATOM 1640 O O . TYR A 1 209 ? -5.790 47.655 48.607 1.00 23.44 234 TYR A O 1
ATOM 1649 N N . TYR A 1 210 ? -4.422 45.942 49.164 1.00 21.90 235 TYR A N 1
ATOM 1650 C CA . TYR A 1 210 ? -3.612 46.776 50.060 1.00 28.90 235 TYR A CA 1
ATOM 1651 C C . TYR A 1 210 ? -3.083 48.025 49.363 1.00 24.42 235 TYR A C 1
ATOM 1652 O O . TYR A 1 210 ? -2.913 49.066 50.006 1.00 23.68 235 TYR A O 1
ATOM 1661 N N . ASP A 1 211 ? -2.841 47.956 48.056 1.00 22.05 236 ASP A N 1
ATOM 1662 C CA . ASP A 1 211 ? -2.316 49.084 47.295 1.00 24.14 236 ASP A CA 1
ATOM 1663 C C . ASP A 1 211 ? -3.364 49.692 46.365 1.00 24.96 236 ASP A C 1
ATOM 1664 O O . ASP A 1 211 ? -3.016 50.236 45.315 1.00 26.84 236 ASP A O 1
ATOM 1669 N N . HIS A 1 212 ? -4.646 49.604 46.725 1.00 27.48 237 HIS A N 1
ATOM 1670 C CA . HIS A 1 212 ? -5.690 50.078 45.818 1.00 23.31 237 HIS A CA 1
ATOM 1671 C C . HIS A 1 212 ? -5.511 51.546 45.473 1.00 26.04 237 HIS A C 1
ATOM 1672 O O . HIS A 1 212 ? -5.871 51.971 44.371 1.00 23.35 237 HIS A O 1
ATOM 1679 N N . ASP A 1 213 ? -4.928 52.334 46.379 1.00 24.99 238 ASP A N 1
ATOM 1680 C CA . ASP A 1 213 ? -4.802 53.762 46.103 1.00 29.90 238 ASP A CA 1
ATOM 1681 C C . ASP A 1 213 ? -3.827 54.047 44.972 1.00 31.24 238 ASP A C 1
ATOM 1682 O O . ASP A 1 213 ? -3.867 55.137 44.393 1.00 32.52 238 ASP A O 1
ATOM 1687 N N . LYS A 1 214 ? -2.965 53.091 44.638 1.00 25.69 239 LYS A N 1
ATOM 1688 C CA . LYS A 1 214 ? -1.999 53.241 43.564 1.00 22.27 239 LYS A CA 1
ATOM 1689 C C . LYS A 1 214 ? -2.532 52.778 42.219 1.00 24.82 239 LYS A C 1
ATOM 1690 O O . LYS A 1 214 ? -1.848 52.952 41.201 1.00 30.10 239 LYS A O 1
ATOM 1696 N N . VAL A 1 215 ? -3.718 52.177 42.195 1.00 24.63 240 VAL A N 1
ATOM 1697 C CA . VAL A 1 215 ? -4.282 51.572 40.995 1.00 25.09 240 VAL A CA 1
ATOM 1698 C C . VAL A 1 215 ? -5.228 52.585 40.362 1.00 25.34 240 VAL A C 1
ATOM 1699 O O . VAL A 1 215 ? -6.207 53.014 40.984 1.00 25.91 240 VAL A O 1
ATOM 1703 N N . SER A 1 216 ? -4.929 52.978 39.129 1.00 26.10 241 SER A N 1
ATOM 1704 C CA A SER A 1 216 ? -5.699 54.012 38.454 0.59 28.89 241 SER A CA 1
ATOM 1705 C CA B SER A 1 216 ? -5.687 54.015 38.442 0.41 28.98 241 SER A CA 1
ATOM 1706 C C . SER A 1 216 ? -6.706 53.456 37.464 1.00 27.22 241 SER A C 1
ATOM 1707 O O . SER A 1 216 ? -7.775 54.051 37.287 1.00 27.63 241 SER A O 1
ATOM 1712 N N . ILE A 1 217 ? -6.389 52.344 36.815 1.00 23.25 242 ILE A N 1
ATOM 1713 C CA . ILE A 1 217 ? -7.297 51.737 35.851 1.00 20.69 242 ILE A CA 1
ATOM 1714 C C . ILE A 1 217 ? -8.269 50.857 36.624 1.00 20.91 242 ILE A C 1
ATOM 1715 O O . ILE A 1 217 ? -7.862 49.915 37.310 1.00 21.31 242 ILE A O 1
ATOM 1720 N N . GLU A 1 218 ? -9.558 51.184 36.546 1.00 19.18 243 GLU A N 1
ATOM 1721 C CA . GLU A 1 218 ? -10.556 50.448 37.302 1.00 21.08 243 GLU A CA 1
ATOM 1722 C C . GLU A 1 218 ? -11.127 49.268 36.532 1.00 22.00 243 GLU A C 1
ATOM 1723 O O . GLU A 1 218 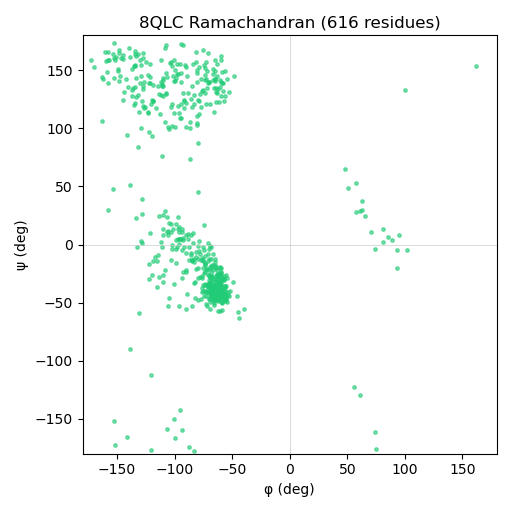? -11.607 48.314 37.156 1.00 21.02 243 GLU A O 1
ATOM 1729 N N . HIS A 1 219 ? -11.067 49.301 35.201 1.00 24.38 244 HIS A N 1
ATOM 1730 C CA . HIS A 1 219 ? -11.644 48.260 34.357 1.00 20.82 244 HIS A CA 1
ATOM 1731 C C . HIS A 1 219 ? -10.670 47.926 33.246 1.00 19.84 244 HIS A C 1
ATOM 1732 O O . HIS A 1 219 ? -10.139 48.830 32.596 1.00 21.78 244 HIS A O 1
ATOM 1739 N N . VAL A 1 220 ? -10.440 46.636 33.026 1.00 19.47 245 VAL A N 1
ATOM 1740 C CA . VAL A 1 220 ? -9.613 46.179 31.915 1.00 22.42 245 VAL A CA 1
ATOM 1741 C C . VAL A 1 220 ? -10.437 45.186 31.111 1.00 24.24 245 VAL A C 1
ATOM 1742 O O . VAL A 1 220 ? -10.845 44.146 31.636 1.00 21.74 245 VAL A O 1
ATOM 1746 N N . LYS A 1 221 ? -10.686 45.508 29.846 1.00 20.29 246 LYS A N 1
ATOM 1747 C CA . LYS A 1 221 ? -11.495 44.677 28.968 1.00 25.52 246 LYS A CA 1
ATOM 1748 C C . LYS A 1 221 ? -10.653 44.266 27.772 1.00 21.77 246 LYS A C 1
ATOM 1749 O O . LYS A 1 221 ? -10.175 45.124 27.024 1.00 24.56 246 LYS A O 1
ATOM 1755 N N . LEU A 1 222 ? -10.492 42.961 27.584 1.00 20.71 247 LEU A N 1
ATOM 1756 C CA . LEU A 1 222 ? -9.710 42.433 26.476 1.00 20.89 247 LEU A CA 1
ATOM 1757 C C . LEU A 1 222 ? -10.621 41.572 25.618 1.00 21.30 247 LEU A C 1
ATOM 1758 O O . LEU A 1 222 ? -11.249 40.639 26.127 1.00 23.75 247 LEU A O 1
ATOM 1763 N N . ALA A 1 223 ? -10.699 41.891 24.331 1.00 22.49 248 ALA A N 1
ATOM 1764 C CA . ALA A 1 223 ? -11.456 41.102 23.370 1.00 22.34 248 ALA A CA 1
ATOM 1765 C C . ALA A 1 223 ? -10.504 40.192 22.605 1.00 22.49 248 ALA A C 1
ATOM 1766 O O . ALA A 1 223 ? -9.407 40.603 22.245 1.00 23.35 248 ALA A O 1
ATOM 1768 N N . TYR A 1 224 ? -10.929 38.964 22.346 1.00 22.43 249 TYR A N 1
ATOM 1769 C CA . TYR A 1 224 ? -10.079 38.027 21.621 1.00 22.42 249 TYR A CA 1
ATOM 1770 C C . TYR A 1 224 ? -9.855 38.493 20.186 1.00 23.63 249 TYR A C 1
ATOM 1771 O O . TYR A 1 224 ? -10.789 38.913 19.492 1.00 23.66 249 TYR A O 1
ATOM 1780 N N . PHE A 1 225 ? -8.604 38.433 19.748 1.00 25.23 250 PHE A N 1
ATOM 1781 C CA . PHE A 1 225 ? -8.215 38.781 18.390 1.00 28.76 250 PHE A CA 1
ATOM 1782 C C . PHE A 1 225 ? -7.668 37.526 17.723 1.00 33.78 250 PHE A C 1
ATOM 1783 O O . PHE A 1 225 ? -6.663 36.969 18.180 1.00 27.62 250 PHE A O 1
ATOM 1791 N N . ASP A 1 226 ? -8.327 37.074 16.656 1.00 40.75 251 ASP A N 1
ATOM 1792 C CA . ASP A 1 226 ? -8.064 35.751 16.098 1.00 47.90 251 ASP A CA 1
ATOM 1793 C C . ASP A 1 226 ? -6.984 35.746 15.022 1.00 54.71 251 ASP A C 1
ATOM 1794 O O . ASP A 1 226 ? -6.785 34.715 14.373 1.00 55.33 251 ASP A O 1
ATOM 1799 N N . GLY A 1 227 ? -6.289 36.865 14.815 1.00 53.81 252 GLY A N 1
ATOM 1800 C CA . GLY A 1 227 ? -5.223 36.941 13.842 1.00 55.35 252 GLY A CA 1
ATOM 1801 C C . GLY A 1 227 ? -5.638 37.420 12.466 1.00 57.94 252 GLY A C 1
ATOM 1802 O O . GLY A 1 227 ? -4.781 37.871 11.697 1.00 65.00 252 GLY A O 1
ATOM 1803 N N . SER A 1 228 ? -6.920 37.339 12.135 1.00 51.89 253 SER A N 1
ATOM 1804 C CA . SER A 1 228 ? -7.432 37.754 10.839 1.00 54.97 253 SER A CA 1
ATOM 1805 C C . SER A 1 228 ? -7.944 39.188 10.900 1.00 55.84 253 SER A C 1
ATOM 1806 O O . SER A 1 228 ? -8.030 39.799 11.966 1.00 53.22 253 SER A O 1
ATOM 1809 N N . ASP A 1 229 ? -8.296 39.713 9.726 1.00 65.82 254 ASP A N 1
ATOM 1810 C CA . ASP A 1 229 ? -8.980 41.002 9.599 1.00 68.89 254 ASP A CA 1
ATOM 1811 C C . ASP A 1 229 ? -8.265 42.090 10.393 1.00 62.82 254 ASP A C 1
ATOM 1812 O O . ASP A 1 229 ? -8.870 42.837 11.166 1.00 61.14 254 ASP A O 1
ATOM 1817 N N . GLN A 1 230 ? -6.948 42.161 10.200 1.00 58.66 255 GLN A N 1
ATOM 1818 C CA . GLN A 1 230 ? -6.123 43.114 10.930 1.00 61.57 255 GLN A CA 1
ATOM 1819 C C . GLN A 1 230 ? -6.530 44.559 10.664 1.00 62.90 255 GLN A C 1
ATOM 1820 O O . GLN A 1 230 ? -6.203 45.443 11.462 1.00 65.18 255 GLN A O 1
ATOM 1826 N N . GLU A 1 231 ? -7.255 44.815 9.578 1.00 63.90 256 GLU A N 1
ATOM 1827 C CA . GLU A 1 231 ? -7.572 46.174 9.162 1.00 65.60 256 GLU A CA 1
ATOM 1828 C C . GLU A 1 231 ? -8.577 46.886 10.062 1.00 67.11 256 GLU A C 1
ATOM 1829 O O . GLU A 1 231 ? -8.902 48.041 9.769 1.00 69.21 256 GLU A O 1
ATOM 1835 N N . LEU A 1 232 ? -9.066 46.273 11.144 1.00 65.63 257 LEU A N 1
ATOM 1836 C CA . LEU A 1 232 ? -10.191 46.855 11.865 1.00 64.27 257 LEU A CA 1
ATOM 1837 C C . LEU A 1 232 ? -9.907 47.307 13.292 1.00 62.50 257 LEU A C 1
ATOM 1838 O O . LEU A 1 232 ? -10.735 48.030 13.855 1.00 58.04 257 LEU A O 1
ATOM 1843 N N . THR A 1 233 ? -8.788 46.914 13.905 1.00 62.19 258 THR A N 1
ATOM 1844 C CA . THR A 1 233 ? -8.547 47.387 15.266 1.00 58.82 258 THR A CA 1
ATOM 1845 C C . THR A 1 233 ? -8.154 48.861 15.298 1.00 56.51 258 THR A C 1
ATOM 1846 O O . THR A 1 233 ? -8.344 49.522 16.325 1.00 55.05 258 THR A O 1
ATOM 1850 N N . ILE A 1 234 ? -7.616 49.402 14.202 1.00 51.53 259 ILE A N 1
ATOM 1851 C CA . ILE A 1 234 ? -7.386 50.843 14.172 1.00 50.56 259 ILE A CA 1
ATOM 1852 C C . ILE A 1 234 ? -8.716 51.587 14.191 1.00 45.10 259 ILE A C 1
ATOM 1853 O O . ILE A 1 234 ? -8.861 52.611 14.866 1.00 41.48 259 ILE A O 1
ATOM 1858 N N . ARG A 1 235 ? -9.723 51.065 13.485 1.00 44.31 260 ARG A N 1
ATOM 1859 C CA . ARG A 1 235 ? -11.031 51.708 13.508 1.00 44.91 260 ARG A CA 1
ATOM 1860 C C . ARG A 1 235 ? -11.591 51.756 14.923 1.00 35.36 260 ARG A C 1
ATOM 1861 O O . ARG A 1 235 ? -12.236 52.738 15.311 1.00 37.69 260 ARG A O 1
ATOM 1869 N N . ASN A 1 236 ? -11.326 50.720 15.717 1.00 41.75 261 ASN A N 1
ATOM 1870 C CA . ASN A 1 236 ? -11.736 50.730 17.116 1.00 43.72 261 ASN A CA 1
ATOM 1871 C C . ASN A 1 236 ? -10.922 51.724 17.941 1.00 40.67 261 ASN A C 1
ATOM 1872 O O . ASN A 1 236 ? -11.406 52.211 18.968 1.00 36.11 261 ASN A O 1
ATOM 1877 N N . PHE A 1 237 ? -9.687 52.028 17.528 1.00 38.17 262 PHE A N 1
ATOM 1878 C CA . PHE A 1 237 ? -8.930 53.069 18.217 1.00 35.31 262 PHE A CA 1
ATOM 1879 C C . PHE A 1 237 ? -9.524 54.445 17.938 1.00 31.70 262 PHE A C 1
ATOM 1880 O O . PHE A 1 237 ? -9.719 55.241 18.862 1.00 35.28 262 PHE A O 1
ATOM 1888 N N . GLU A 1 238 ? -9.834 54.738 16.667 1.00 36.01 263 GLU A N 1
ATOM 1889 C CA . GLU A 1 238 ? -10.413 56.039 16.319 1.00 41.65 263 GLU A CA 1
ATOM 1890 C C . GLU A 1 238 ? -11.753 56.268 17.012 1.00 50.06 263 GLU A C 1
ATOM 1891 O O . GLU A 1 238 ? -12.071 57.397 17.407 1.00 51.46 263 GLU A O 1
ATOM 1897 N N . SER A 1 239 ? -12.564 55.216 17.149 1.00 45.47 264 SER A N 1
ATOM 1898 C CA . SER A 1 239 ? -13.886 55.349 17.748 1.00 48.52 264 SER A CA 1
ATOM 1899 C C . SER A 1 239 ? -13.842 55.502 19.261 1.00 49.47 264 SER A C 1
ATOM 1900 O O . SER A 1 239 ? -14.857 55.880 19.858 1.00 48.28 264 SER A O 1
ATOM 1903 N N . GLY A 1 240 ? -12.705 55.219 19.893 1.00 43.43 265 GLY A N 1
ATOM 1904 C CA . GLY A 1 240 ? -12.625 55.195 21.337 1.00 44.44 265 GLY A CA 1
ATOM 1905 C C . GLY A 1 240 ? -12.948 53.856 21.962 1.00 37.12 265 GLY A C 1
ATOM 1906 O O . GLY A 1 240 ? -12.971 53.756 23.195 1.00 43.47 265 GLY A O 1
ATOM 1907 N N . ALA A 1 241 ? -13.193 52.825 21.152 1.00 30.32 266 ALA A N 1
ATOM 1908 C CA . ALA A 1 241 ? -13.483 51.504 21.699 1.00 34.77 266 ALA A CA 1
ATOM 1909 C C . ALA A 1 241 ? -12.232 50.819 22.242 1.00 40.20 266 ALA A C 1
ATOM 1910 O O . ALA A 1 241 ? -12.342 49.930 23.092 1.00 38.31 266 ALA A O 1
ATOM 1912 N N . TYR A 1 242 ? -11.049 51.190 21.756 1.00 36.77 267 TYR A N 1
ATOM 1913 C CA . TYR A 1 242 ? -9.795 50.591 22.203 1.00 29.52 267 TYR A CA 1
ATOM 1914 C C . TYR A 1 242 ? -8.861 51.671 22.740 1.00 28.18 267 TYR A C 1
ATOM 1915 O O . TYR A 1 242 ? -8.849 52.803 22.248 1.00 30.06 267 TYR A O 1
ATOM 1924 N N . SER A 1 243 ? -8.072 51.307 23.755 1.00 26.76 268 SER A N 1
ATOM 1925 C CA . SER A 1 243 ? -7.074 52.205 24.327 1.00 28.85 268 SER A CA 1
ATOM 1926 C C . SER A 1 243 ? -5.757 52.167 23.570 1.00 26.19 268 SER A C 1
ATOM 1927 O O . SER A 1 243 ? -4.909 53.038 23.783 1.00 26.94 268 SER A O 1
ATOM 1930 N N . ILE A 1 244 ? -5.566 51.176 22.704 1.00 28.92 269 ILE A N 1
ATOM 1931 C CA . ILE A 1 244 ? -4.281 50.958 22.049 1.00 30.39 269 ILE A CA 1
ATOM 1932 C C . ILE A 1 244 ? -4.564 50.139 20.803 1.00 37.24 269 ILE A C 1
ATOM 1933 O O . ILE A 1 244 ? -5.523 49.365 20.762 1.00 30.80 269 ILE A O 1
ATOM 1938 N N . ALA A 1 245 ? -3.758 50.342 19.764 1.00 29.64 270 ALA A N 1
ATOM 1939 C CA . ALA A 1 245 ? -3.942 49.590 18.531 1.00 28.28 270 ALA A CA 1
ATOM 1940 C C . ALA A 1 245 ? -2.585 49.318 17.913 1.00 34.87 270 ALA A C 1
ATOM 1941 O O . ALA A 1 245 ? -1.816 50.252 17.669 1.00 29.68 270 ALA A O 1
ATOM 1943 N N . GLY A 1 246 ? -2.294 48.047 17.666 1.00 33.28 271 GLY A N 1
ATOM 1944 C CA . GLY A 1 246 ? -1.098 47.706 16.929 1.00 25.91 271 GLY A CA 1
ATOM 1945 C C . GLY A 1 246 ? -1.184 48.174 15.489 1.00 32.04 271 GLY A C 1
ATOM 1946 O O . GLY A 1 246 ? -2.266 48.303 14.911 1.00 35.34 271 GLY A O 1
ATOM 1947 N N . VAL A 1 247 ? -0.021 48.470 14.923 1.00 34.73 272 VAL A N 1
ATOM 1948 C CA . VAL A 1 247 ? 0.136 48.815 13.513 1.00 44.43 272 VAL A CA 1
ATOM 1949 C C . VAL A 1 247 ? 0.926 47.682 12.873 1.00 52.47 272 VAL A C 1
ATOM 1950 O O . VAL A 1 247 ? 2.109 47.493 13.177 1.00 50.89 272 VAL A O 1
ATOM 1954 N N . TYR A 1 248 ? 0.283 46.919 11.995 1.00 61.74 273 TYR A N 1
ATOM 1955 C CA . TYR A 1 248 ? 0.909 45.705 11.497 1.00 64.56 273 TYR A CA 1
ATOM 1956 C C . TYR A 1 248 ? 1.192 45.806 10.009 1.00 64.87 273 TYR A C 1
ATOM 1957 O O . TYR A 1 248 ? 0.332 46.271 9.248 1.00 65.00 273 TYR A O 1
ATOM 1966 N N . PRO A 1 249 ? 2.379 45.381 9.560 1.00 70.98 274 PRO A N 1
ATOM 1967 C CA . PRO A 1 249 ? 2.653 45.363 8.113 1.00 72.22 274 PRO A CA 1
ATOM 1968 C C . PRO A 1 249 ? 1.756 44.417 7.347 1.00 77.34 274 PRO A C 1
ATOM 1969 O O . PRO A 1 249 ? 1.486 44.646 6.160 1.00 81.37 274 PRO A O 1
ATOM 1973 N N . ASN A 1 250 ? 1.268 43.368 7.996 1.00 76.44 275 ASN A N 1
ATOM 1974 C CA . ASN A 1 250 ? 0.380 42.406 7.364 1.00 77.75 275 ASN A CA 1
ATOM 1975 C C . ASN A 1 250 ? -1.039 42.938 7.161 1.00 77.38 275 ASN A C 1
ATOM 1976 O O . ASN A 1 250 ? -1.946 42.137 6.910 1.00 81.34 275 ASN A O 1
ATOM 1981 N N . SER A 1 251 ? -1.257 44.250 7.239 1.00 73.84 276 SER A N 1
ATOM 1982 C CA . SER A 1 251 ? -2.602 44.802 7.147 1.00 72.76 276 SER A CA 1
ATOM 1983 C C . SER A 1 251 ? -2.818 45.515 5.819 1.00 75.66 276 SER A C 1
ATOM 1984 O O . SER A 1 251 ? -1.890 45.752 5.045 1.00 80.49 276 SER A O 1
ATOM 1987 N N . SER A 1 252 ? -4.075 45.894 5.588 1.00 73.13 277 SER A N 1
ATOM 1988 C CA . SER A 1 252 ? -4.538 46.390 4.302 1.00 74.67 277 SER A CA 1
ATOM 1989 C C . SER A 1 252 ? -4.830 47.884 4.288 1.00 79.68 277 SER A C 1
ATOM 1990 O O . SER A 1 252 ? -4.861 48.484 3.205 1.00 80.81 277 SER A O 1
ATOM 1993 N N . ASN A 1 253 ? -5.070 48.488 5.448 1.00 79.57 278 ASN A N 1
ATOM 1994 C CA . ASN A 1 253 ? -5.324 49.914 5.580 1.00 77.59 278 ASN A CA 1
ATOM 1995 C C . ASN A 1 253 ? -4.066 50.684 5.936 1.00 72.03 278 ASN A C 1
ATOM 1996 O O . ASN A 1 253 ? -4.144 51.876 6.233 1.00 68.00 278 ASN A O 1
ATOM 2001 N N . PHE A 1 254 ? -2.925 50.004 5.978 1.00 67.07 279 PHE A N 1
ATOM 2002 C CA . PHE A 1 254 ? -1.649 50.555 6.413 1.00 64.94 279 PHE A CA 1
ATOM 2003 C C . PHE A 1 254 ? -1.388 51.989 5.951 1.00 70.13 279 PHE A C 1
ATOM 2004 O O . PHE A 1 254 ? -1.097 52.859 6.779 1.00 70.91 279 PHE A O 1
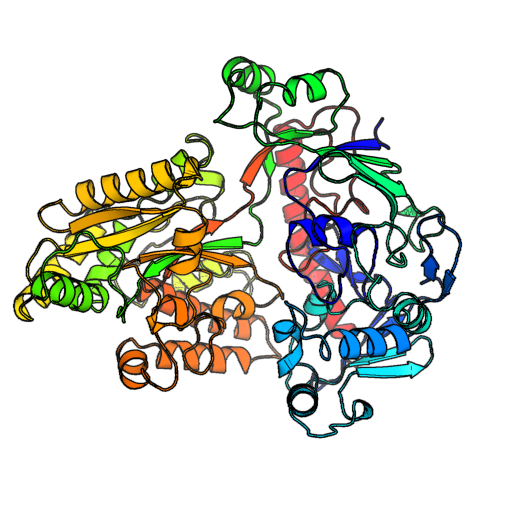ATOM 2012 N N . ALA A 1 255 ? -1.455 52.232 4.639 1.00 68.87 280 ALA A N 1
ATOM 2013 C CA . ALA A 1 255 ? -1.154 53.528 4.039 1.00 68.49 280 ALA A CA 1
ATOM 2014 C C . ALA A 1 255 ? -1.792 54.660 4.830 1.00 69.62 280 ALA A C 1
ATOM 2015 O O . ALA A 1 255 ? -1.091 55.505 5.396 1.00 73.84 280 ALA A O 1
ATOM 2017 N N . LYS A 1 256 ? -3.128 54.651 4.877 1.00 66.77 281 LYS A N 1
ATOM 2018 C CA . LYS A 1 256 ? -3.914 55.692 5.592 1.00 67.07 281 LYS A CA 1
ATOM 2019 C C . LYS A 1 256 ? -3.579 55.675 7.089 1.00 63.68 281 LYS A C 1
ATOM 2020 O O . LYS A 1 256 ? -3.619 56.756 7.708 1.00 61.17 281 LYS A O 1
ATOM 2026 N N . THR A 1 257 ? -3.262 54.500 7.645 1.00 59.98 282 THR A N 1
ATOM 2027 C CA . THR A 1 257 ? -2.953 54.411 9.064 1.00 56.43 282 THR A CA 1
ATOM 2028 C C . THR A 1 257 ? -1.626 55.086 9.371 1.00 56.23 282 THR A C 1
ATOM 2029 O O . THR A 1 257 ? -1.554 55.987 10.213 1.00 51.97 282 THR A O 1
ATOM 2033 N N . LYS A 1 258 ? -0.562 54.655 8.690 1.00 61.72 283 LYS A N 1
ATOM 2034 C CA . LYS A 1 258 ? 0.761 55.217 8.938 1.00 68.06 283 LYS A CA 1
ATOM 2035 C C . LYS A 1 258 ? 0.759 56.726 8.745 1.00 68.37 283 LYS A C 1
ATOM 2036 O O . LYS A 1 258 ? 1.382 57.455 9.523 1.00 72.80 283 LYS A O 1
ATOM 2042 N N . GLU A 1 259 ? 0.058 57.221 7.724 1.00 58.69 284 GLU A N 1
ATOM 2043 C CA . GLU A 1 259 ? 0.177 58.639 7.416 1.00 59.13 284 GLU A CA 1
ATOM 2044 C C . GLU A 1 259 ? -0.747 59.484 8.289 1.00 59.38 284 GLU A C 1
ATOM 2045 O O . GLU A 1 259 ? -0.403 60.617 8.642 1.00 66.15 284 GLU A O 1
ATOM 2051 N N . LYS A 1 260 ? -1.918 58.963 8.665 1.00 51.77 285 LYS A N 1
ATOM 2052 C CA . LYS A 1 260 ? -2.753 59.741 9.574 1.00 49.26 285 LYS A CA 1
ATOM 2053 C C . LYS A 1 260 ? -2.145 59.775 10.971 1.00 39.78 285 LYS A C 1
ATOM 2054 O O . LYS A 1 260 ? -2.232 60.797 11.663 1.00 37.39 285 LYS A O 1
ATOM 2060 N N . TYR A 1 261 ? -1.480 58.694 11.381 1.00 35.04 286 TYR A N 1
ATOM 2061 C CA . TYR A 1 261 ? -0.874 58.592 12.702 1.00 33.01 286 TYR A CA 1
ATOM 2062 C C . TYR A 1 261 ? 0.647 58.703 12.670 1.00 29.73 286 TYR A C 1
ATOM 2063 O O . TYR A 1 261 ? 1.318 58.253 13.598 1.00 32.28 286 TYR A O 1
ATOM 2072 N N . LYS A 1 262 ? 1.206 59.327 11.632 1.00 33.05 287 LYS A N 1
ATOM 2073 C CA . LYS A 1 262 ? 2.660 59.355 11.519 1.00 32.61 287 LYS A CA 1
ATOM 2074 C C . LYS A 1 262 ? 3.309 60.010 12.729 1.00 31.15 287 LYS A C 1
ATOM 2075 O O . LYS A 1 262 ? 4.412 59.630 13.119 1.00 31.57 287 LYS A O 1
ATOM 2081 N N . ASP A 1 263 ? 2.630 60.943 13.385 1.00 30.05 288 ASP A N 1
ATOM 2082 C CA . ASP A 1 263 ? 3.234 61.561 14.556 1.00 32.98 288 ASP A CA 1
ATOM 2083 C C . ASP A 1 263 ? 2.786 60.910 15.861 1.00 33.14 288 ASP A C 1
ATOM 2084 O O . ASP A 1 263 ? 3.095 61.432 16.937 1.00 29.06 288 ASP A O 1
ATOM 2089 N N . ASN A 1 264 ? 2.096 59.757 15.789 1.00 28.35 289 ASN A N 1
ATOM 2090 C CA . ASN A 1 264 ? 1.693 59.003 16.972 1.00 27.50 289 ASN A CA 1
ATOM 2091 C C . ASN A 1 264 ? 2.268 57.596 17.046 1.00 26.85 289 ASN A C 1
ATOM 2092 O O . ASN A 1 264 ? 2.187 56.973 18.110 1.00 28.38 289 ASN A O 1
ATOM 2097 N N . ILE A 1 265 ? 2.827 57.067 15.965 1.00 31.23 290 ILE A N 1
ATOM 2098 C CA . ILE A 1 265 ? 3.302 55.688 16.005 1.00 28.23 290 ILE A CA 1
ATOM 2099 C C . ILE A 1 265 ? 4.524 55.606 16.908 1.00 28.05 290 ILE A C 1
ATOM 2100 O O . ILE A 1 265 ? 5.528 56.286 16.680 1.00 31.91 290 ILE A O 1
ATOM 2105 N N . VAL A 1 266 ? 4.439 54.783 17.951 1.00 26.47 291 VAL A N 1
ATOM 2106 C CA . VAL A 1 266 ? 5.538 54.568 18.886 1.00 24.62 291 VAL A CA 1
ATOM 2107 C C . VAL A 1 266 ? 5.905 53.089 18.887 1.00 24.05 291 VAL A C 1
ATOM 2108 O O . VAL A 1 266 ? 5.085 52.227 18.559 1.00 26.75 291 VAL A O 1
ATOM 2112 N N . TYR A 1 267 ? 7.143 52.797 19.261 1.00 25.65 292 TYR A N 1
ATOM 2113 C CA . TYR A 1 267 ? 7.633 51.423 19.324 1.00 26.15 292 TYR A CA 1
ATOM 2114 C C . TYR A 1 267 ? 7.861 51.017 20.771 1.00 29.63 292 TYR A C 1
ATOM 2115 O O . TYR A 1 267 ? 8.406 51.790 21.568 1.00 34.89 292 TYR A O 1
ATOM 2124 N N . SER A 1 268 ? 7.435 49.807 21.106 1.00 26.02 293 SER A N 1
ATOM 2125 C CA . SER A 1 268 ? 7.608 49.328 22.464 1.00 30.95 293 SER A CA 1
ATOM 2126 C C . SER A 1 268 ? 9.078 49.001 22.722 1.00 33.94 293 SER A C 1
ATOM 2127 O O . SER A 1 268 ? 9.865 48.781 21.798 1.00 32.97 293 SER A O 1
ATOM 2130 N N . LEU A 1 269 ? 9.451 49.019 23.999 1.00 34.41 294 LEU A N 1
ATOM 2131 C CA . LEU A 1 269 ? 10.787 48.597 24.392 1.00 32.26 294 LEU A CA 1
ATOM 2132 C C . LEU A 1 269 ? 11.055 47.182 23.895 1.00 31.63 294 LEU A C 1
ATOM 2133 O O . LEU A 1 269 ? 10.136 46.364 23.763 1.00 30.52 294 LEU A O 1
ATOM 2138 N N . GLN A 1 270 ? 12.327 46.905 23.599 1.00 30.43 295 GLN A N 1
ATOM 2139 C CA . GLN A 1 270 ? 12.744 45.526 23.367 1.00 28.06 295 GLN A CA 1
ATOM 2140 C C . GLN A 1 270 ? 12.542 44.729 24.651 1.00 33.14 295 GLN A C 1
ATOM 2141 O O . GLN A 1 270 ? 12.947 45.167 25.734 1.00 33.15 295 GLN A O 1
ATOM 2147 N N . ASP A 1 271 ? 11.884 43.573 24.539 1.00 36.43 296 ASP A N 1
ATOM 2148 C CA . ASP A 1 271 ? 11.513 42.806 25.721 1.00 41.09 296 ASP A CA 1
ATOM 2149 C C . ASP A 1 271 ? 12.581 41.753 26.031 1.00 37.36 296 ASP A C 1
ATOM 2150 O O . ASP A 1 271 ? 13.706 41.800 25.527 1.00 40.64 296 ASP A O 1
ATOM 2155 N N . LYS A 1 272 ? 12.193 40.729 26.795 1.00 34.69 297 LYS A N 1
ATOM 2156 C CA . LYS A 1 272 ? 13.143 39.857 27.482 1.00 38.96 297 LYS A CA 1
ATOM 2157 C C . LYS A 1 272 ? 13.476 38.568 26.735 1.00 32.11 297 LYS A C 1
ATOM 2158 O O . LYS A 1 272 ? 14.252 37.762 27.262 1.00 39.87 297 LYS A O 1
ATOM 2164 N N . THR A 1 273 ? 12.912 38.335 25.550 1.00 31.10 298 THR A N 1
ATOM 2165 C CA . THR A 1 273 ? 13.246 37.145 24.762 1.00 27.62 298 THR A CA 1
ATOM 2166 C C . THR A 1 273 ? 14.414 37.457 23.836 1.00 25.64 298 THR A C 1
ATOM 2167 O O . THR A 1 273 ? 14.319 38.352 22.989 1.00 27.85 298 THR A O 1
ATOM 2171 N N . SER A 1 274 ? 15.495 36.703 23.980 1.00 20.97 299 SER A N 1
ATOM 2172 C CA . SER A 1 274 ? 16.678 36.840 23.130 1.00 17.35 299 SER A CA 1
ATOM 2173 C C . SER A 1 274 ? 16.620 35.736 22.083 1.00 17.25 299 SER A C 1
ATOM 2174 O O . SER A 1 274 ? 16.685 34.548 22.422 1.00 18.18 299 SER A O 1
ATOM 2177 N N . TRP A 1 275 ? 16.447 36.128 20.826 1.00 17.56 300 TRP A N 1
ATOM 2178 C CA . TRP A 1 275 ? 16.392 35.204 19.704 1.00 17.55 300 TRP A CA 1
ATOM 2179 C C . TRP A 1 275 ? 17.762 35.057 19.056 1.00 17.49 300 TRP A C 1
ATOM 2180 O O . TRP A 1 275 ? 18.557 36.004 19.010 1.00 17.66 300 TRP A O 1
ATOM 2191 N N . TYR A 1 276 ? 18.028 33.863 18.540 1.00 17.28 301 TYR A N 1
ATOM 2192 C CA . TYR A 1 276 ? 19.335 33.601 17.950 1.00 17.18 301 TYR A CA 1
ATOM 2193 C C . TYR A 1 276 ? 19.194 32.500 16.910 1.00 17.14 301 TYR A C 1
ATOM 2194 O O . TYR A 1 276 ? 18.191 31.783 16.863 1.00 17.12 301 TYR A O 1
ATOM 2203 N N . PHE A 1 277 ? 20.205 32.379 16.070 1.00 17.15 302 PHE A N 1
ATOM 2204 C CA . PHE A 1 277 ? 20.390 31.195 15.243 1.00 17.71 302 PHE A CA 1
ATOM 2205 C C . PHE A 1 277 ? 21.455 30.326 15.903 1.00 16.54 302 PHE A C 1
ATOM 2206 O O . PHE A 1 277 ? 22.430 30.850 16.445 1.00 22.42 302 PHE A O 1
ATOM 2214 N N . ASN A 1 278 ? 21.272 29.006 15.884 1.00 16.28 303 ASN A N 1
ATOM 2215 C CA . ASN A 1 278 ? 22.308 28.129 16.433 1.00 17.88 303 ASN A CA 1
ATOM 2216 C C . ASN A 1 278 ? 22.580 26.967 15.496 1.00 19.74 303 ASN A C 1
ATOM 2217 O O . ASN A 1 278 ? 21.712 26.557 14.732 1.00 15.92 303 ASN A O 1
ATOM 2222 N N . PHE A 1 279 ? 23.795 26.427 15.563 1.00 15.44 304 PHE A N 1
ATOM 2223 C CA . PHE A 1 279 ? 24.134 25.253 14.773 1.00 15.28 304 PHE A CA 1
ATOM 2224 C C . PHE A 1 279 ? 23.841 23.978 15.545 1.00 16.03 304 PHE A C 1
ATOM 2225 O O . PHE A 1 279 ? 23.887 23.954 16.775 1.00 17.50 304 PHE A O 1
ATOM 2233 N N . ASN A 1 280 ? 23.570 22.902 14.801 1.00 14.57 305 ASN A N 1
ATOM 2234 C CA . ASN A 1 280 ? 23.663 21.539 15.319 1.00 14.91 305 ASN A CA 1
ATOM 2235 C C . ASN A 1 280 ? 25.046 21.032 14.908 1.00 15.40 305 ASN A C 1
ATOM 2236 O O . ASN A 1 280 ? 25.328 20.910 13.711 1.00 19.07 305 ASN A O 1
ATOM 2241 N N . VAL A 1 281 ? 25.933 20.804 15.881 1.00 15.97 306 VAL A N 1
ATOM 2242 C CA . VAL A 1 281 ? 27.291 20.348 15.573 1.00 15.69 306 VAL A CA 1
ATOM 2243 C C . VAL A 1 281 ? 27.464 18.862 15.880 1.00 15.33 306 VAL A C 1
ATOM 2244 O O . VAL A 1 281 ? 28.590 18.382 16.009 1.00 16.13 306 VAL A O 1
ATOM 2248 N N . ASN A 1 282 ? 26.366 18.120 15.995 1.00 18.78 307 ASN A N 1
ATOM 2249 C CA . ASN A 1 282 ? 26.468 16.692 16.304 1.00 19.35 307 ASN A CA 1
ATOM 2250 C C . ASN A 1 282 ? 25.233 15.984 15.756 1.00 16.56 307 ASN A C 1
ATOM 2251 O O . ASN A 1 282 ? 24.600 15.175 16.432 1.00 18.01 307 ASN A O 1
ATOM 2256 N N . ARG A 1 283 ? 24.892 16.267 14.502 1.00 17.25 308 ARG A N 1
ATOM 2257 C CA . ARG A 1 283 ? 23.605 15.829 13.974 1.00 15.90 308 ARG A CA 1
ATOM 2258 C C . ARG A 1 283 ? 23.599 14.331 13.751 1.00 23.01 308 ARG A C 1
ATOM 2259 O O . ARG A 1 283 ? 24.552 13.765 13.210 1.00 22.75 308 ARG A O 1
ATOM 2267 N N . LYS A 1 284 ? 22.527 13.688 14.185 1.00 20.47 309 LYS A N 1
ATOM 2268 C CA . LYS A 1 284 ? 22.325 12.267 13.969 1.00 17.76 309 LYS A CA 1
ATOM 2269 C C . LYS A 1 284 ? 21.044 11.959 13.218 1.00 23.88 309 LYS A C 1
ATOM 2270 O O . LYS A 1 284 ? 20.987 10.960 12.495 1.00 25.48 309 LYS A O 1
ATOM 2276 N N . ALA A 1 285 ? 20.025 12.801 13.366 1.00 24.28 310 ALA A N 1
ATOM 2277 C CA . ALA A 1 285 ? 18.727 12.592 12.738 1.00 27.41 310 ALA A CA 1
ATOM 2278 C C . ALA A 1 285 ? 18.715 13.289 11.383 1.00 24.48 310 ALA A C 1
ATOM 2279 O O . ALA A 1 285 ? 18.968 14.491 11.305 1.00 21.41 310 ALA A O 1
ATOM 2281 N N . TYR A 1 286 ? 18.426 12.540 10.321 1.00 19.00 311 TYR A N 1
ATOM 2282 C CA . TYR A 1 286 ? 18.391 13.077 8.963 1.00 23.21 311 TYR A CA 1
ATOM 2283 C C . TYR A 1 286 ? 17.081 12.729 8.268 1.00 22.95 311 TYR A C 1
ATOM 2284 O O . TYR A 1 286 ? 17.053 12.419 7.075 1.00 28.06 311 TYR A O 1
ATOM 2293 N N . ASN A 1 287 ? 15.972 12.786 8.993 1.00 25.10 312 ASN A N 1
ATOM 2294 C CA . ASN A 1 287 ? 14.678 12.574 8.357 1.00 26.62 312 ASN A CA 1
ATOM 2295 C C . ASN A 1 287 ? 14.205 13.788 7.569 1.00 25.34 312 ASN A C 1
ATOM 2296 O O . ASN A 1 287 ? 13.255 13.670 6.784 1.00 27.48 312 ASN A O 1
ATOM 2301 N N . HIS A 1 288 ? 14.830 14.953 7.761 1.00 20.13 313 HIS A N 1
ATOM 2302 C CA . HIS A 1 288 ? 14.414 16.189 7.093 1.00 23.12 313 HIS A CA 1
ATOM 2303 C C . HIS A 1 288 ? 15.643 16.845 6.491 1.00 23.27 313 HIS A C 1
ATOM 2304 O O . HIS A 1 288 ? 16.254 17.734 7.092 1.00 23.40 313 HIS A O 1
ATOM 2311 N N . THR A 1 289 ? 16.008 16.401 5.295 1.00 23.84 314 THR A N 1
ATOM 2312 C CA . THR A 1 289 ? 17.217 16.924 4.668 1.00 20.22 314 THR A CA 1
ATOM 2313 C C . THR A 1 289 ? 17.035 16.916 3.161 1.00 22.65 314 THR A C 1
ATOM 2314 O O . THR A 1 289 ? 16.304 16.085 2.613 1.00 22.78 314 THR A O 1
ATOM 2318 N N . SER A 1 290 ? 17.679 17.872 2.496 1.00 19.13 315 SER A N 1
ATOM 2319 C CA . SER A 1 290 ? 17.795 17.827 1.049 1.00 21.61 315 SER A CA 1
ATOM 2320 C C . SER A 1 290 ? 19.057 17.119 0.594 1.00 23.46 315 SER A C 1
ATOM 2321 O O . SER A 1 290 ? 19.274 16.972 -0.614 1.00 25.57 315 SER A O 1
ATOM 2324 N N . LYS A 1 291 ? 19.898 16.683 1.525 1.00 22.52 316 LYS A N 1
ATOM 2325 C CA . LYS A 1 291 ? 21.102 15.963 1.148 1.00 20.67 316 LYS A CA 1
ATOM 2326 C C . LYS A 1 291 ? 20.728 14.534 0.786 1.00 22.74 316 LYS A C 1
ATOM 2327 O O . LYS A 1 291 ? 19.839 13.942 1.406 1.00 26.32 316 LYS A O 1
ATOM 2333 N N . THR A 1 292 ? 21.399 13.988 -0.229 1.00 24.04 317 THR A N 1
ATOM 2334 C CA . THR A 1 292 ? 21.075 12.653 -0.715 1.00 30.03 317 THR A CA 1
ATOM 2335 C C . THR A 1 292 ? 22.180 11.626 -0.514 1.00 34.72 317 THR A C 1
ATOM 2336 O O . THR A 1 292 ? 21.935 10.441 -0.759 1.00 34.45 317 THR A O 1
ATOM 2340 N N . THR A 1 293 ? 23.382 12.028 -0.093 1.00 30.68 318 THR A N 1
ATOM 2341 C CA . THR A 1 293 ? 24.484 11.083 0.025 1.00 30.28 318 THR A CA 1
ATOM 2342 C C . THR A 1 293 ? 25.146 11.179 1.389 1.00 29.83 318 THR A C 1
ATOM 2343 O O . THR A 1 293 ? 25.125 12.226 2.049 1.00 25.52 318 THR A O 1
ATOM 2347 N N . ASP A 1 294 ? 25.761 10.067 1.794 1.00 27.42 319 ASP A N 1
ATOM 2348 C CA . ASP A 1 294 ? 26.514 10.060 3.041 1.00 24.61 319 ASP A CA 1
ATOM 2349 C C . ASP A 1 294 ? 27.662 11.061 2.997 1.00 23.80 319 ASP A C 1
ATOM 2350 O O . ASP A 1 294 ? 28.002 11.670 4.021 1.00 25.92 319 ASP A O 1
ATOM 2355 N N . GLU A 1 295 ? 28.272 11.240 1.821 1.00 27.21 320 GLU A N 1
ATOM 2356 C CA . GLU A 1 295 ? 29.385 12.176 1.699 1.00 27.37 320 GLU A CA 1
ATOM 2357 C C . GLU A 1 295 ? 28.940 13.613 1.931 1.00 25.20 320 GLU A C 1
ATOM 2358 O O . GLU A 1 295 ? 29.657 14.389 2.578 1.00 24.57 320 GLU A O 1
ATOM 2364 N N . GLN A 1 296 ? 27.759 13.992 1.421 1.00 24.72 321 GLN A N 1
ATOM 2365 C CA . GLN A 1 296 ? 27.239 15.329 1.708 1.00 20.69 321 GLN A CA 1
ATOM 2366 C C . GLN A 1 296 ? 27.037 15.528 3.201 1.00 22.12 321 GLN A C 1
ATOM 2367 O O . GLN A 1 296 ? 27.367 16.587 3.750 1.00 18.21 321 GLN A O 1
ATOM 2373 N N . LYS A 1 297 ? 26.470 14.525 3.871 1.00 20.00 322 LYS A N 1
ATOM 2374 C CA . LYS A 1 297 ? 26.240 14.646 5.302 1.00 17.01 322 LYS A CA 1
ATOM 2375 C C . LYS A 1 297 ? 27.558 14.754 6.050 1.00 18.80 322 LYS A C 1
ATOM 2376 O O . LYS A 1 297 ? 27.686 15.557 6.978 1.00 21.19 322 LYS A O 1
ATOM 2382 N N . LYS A 1 298 ? 28.550 13.957 5.649 1.00 19.04 323 LYS A N 1
ATOM 2383 C CA . LYS A 1 298 ? 29.881 14.062 6.236 1.00 22.20 323 LYS A CA 1
ATOM 2384 C C . LYS A 1 298 ? 30.483 15.439 5.990 1.00 21.52 323 LYS A C 1
ATOM 2385 O O . LYS A 1 298 ? 31.071 16.039 6.898 1.00 23.99 323 LYS A O 1
ATOM 2391 N N . SER A 1 299 ? 30.336 15.965 4.773 1.00 20.84 324 SER A N 1
ATOM 2392 C CA . SER A 1 299 ? 30.864 17.301 4.499 1.00 19.02 324 SER A CA 1
ATOM 2393 C C . SER A 1 299 ? 30.213 18.353 5.391 1.00 22.35 324 SER A C 1
ATOM 2394 O O . SER A 1 299 ? 30.893 19.242 5.928 1.00 18.93 324 SER A O 1
ATOM 2397 N N . THR A 1 300 ? 28.893 18.289 5.536 1.00 17.21 325 THR A N 1
ATOM 2398 C CA . THR A 1 300 ? 28.200 19.263 6.375 1.00 16.29 325 THR A CA 1
ATOM 2399 C C . THR A 1 300 ? 28.600 19.110 7.836 1.00 18.16 325 THR A C 1
ATOM 2400 O O . THR A 1 300 ? 28.859 20.104 8.525 1.00 17.60 325 THR A O 1
ATOM 2404 N N . GLU A 1 301 ? 28.675 17.872 8.320 1.00 16.19 326 GLU A N 1
ATOM 2405 C CA . GLU A 1 301 ? 29.066 17.656 9.707 1.00 20.02 326 GLU A CA 1
ATOM 2406 C C . GLU A 1 301 ? 30.441 18.241 9.997 1.00 19.14 326 GLU A C 1
ATOM 2407 O O . GLU A 1 301 ? 30.661 18.817 11.070 1.00 18.93 326 GLU A O 1
ATOM 2413 N N . THR A 1 302 ? 31.374 18.114 9.041 1.00 15.10 327 THR A N 1
ATOM 2414 C CA . THR A 1 302 ? 32.731 18.638 9.234 1.00 17.02 327 THR A CA 1
ATOM 2415 C C . THR A 1 302 ? 32.751 20.161 9.140 1.00 16.60 327 THR A C 1
ATOM 2416 O O . THR A 1 302 ? 33.430 20.829 9.933 1.00 18.73 327 THR A O 1
ATOM 2420 N N . ALA A 1 303 ? 31.983 20.728 8.204 1.00 17.18 328 ALA A N 1
ATOM 2421 C CA . ALA A 1 303 ? 31.906 22.186 8.071 1.00 16.02 328 ALA A CA 1
ATOM 2422 C C . ALA A 1 303 ? 31.410 22.848 9.353 1.00 18.27 328 ALA A C 1
ATOM 2423 O O . ALA A 1 303 ? 32.012 23.814 9.833 1.00 20.90 328 ALA A O 1
ATOM 2425 N N . VAL A 1 304 ? 30.288 22.373 9.913 1.00 16.16 329 VAL A N 1
ATOM 2426 C CA . VAL A 1 304 ? 29.755 23.091 11.074 1.00 16.52 329 VAL A CA 1
ATOM 2427 C C . VAL A 1 304 ? 30.681 22.971 12.279 1.00 18.41 329 VAL A C 1
ATOM 2428 O O . VAL A 1 304 ? 30.605 23.790 13.200 1.00 19.06 329 VAL A O 1
ATOM 2432 N N . LEU A 1 305 ? 31.597 22.006 12.283 1.00 17.40 330 LEU A N 1
ATOM 2433 C CA . LEU A 1 305 ? 32.567 21.945 13.360 1.00 17.92 330 LEU A CA 1
ATOM 2434 C C . LEU A 1 305 ? 33.724 22.902 13.139 1.00 20.24 330 LEU A C 1
ATOM 2435 O O . LEU A 1 305 ? 34.577 23.022 14.020 1.00 23.91 330 LEU A O 1
ATOM 2440 N N . ASN A 1 306 ? 33.790 23.555 11.981 1.00 17.70 331 ASN A N 1
ATOM 2441 C CA . ASN A 1 306 ? 34.892 24.451 11.660 1.00 18.80 331 ASN A CA 1
ATOM 2442 C C . ASN A 1 306 ? 34.516 25.861 12.098 1.00 17.54 331 ASN A C 1
ATOM 2443 O O . ASN A 1 306 ? 33.482 26.393 11.682 1.00 17.11 331 ASN A O 1
ATOM 2448 N N . LYS A 1 307 ? 35.347 26.461 12.953 1.00 18.11 332 LYS A N 1
ATOM 2449 C CA . LYS A 1 307 ? 34.981 27.753 13.519 1.00 15.89 332 LYS A CA 1
ATOM 2450 C C . LYS A 1 307 ? 34.976 28.845 12.455 1.00 16.71 332 LYS A C 1
ATOM 2451 O O . LYS A 1 307 ? 34.113 29.725 12.475 1.00 17.40 332 LYS A O 1
ATOM 2457 N N . ASN A 1 308 ? 35.936 28.816 11.524 1.00 19.32 333 ASN A N 1
ATOM 2458 C CA . ASN A 1 308 ? 35.930 29.807 10.447 1.00 18.99 333 ASN A CA 1
ATOM 2459 C C . ASN A 1 308 ? 34.646 29.715 9.633 1.00 21.83 333 ASN A C 1
ATOM 2460 O O . ASN A 1 308 ? 34.096 30.741 9.221 1.00 17.70 333 ASN A O 1
ATOM 2465 N N . PHE A 1 309 ? 34.140 28.496 9.416 1.00 15.91 334 PHE A N 1
ATOM 2466 C CA . PHE A 1 309 ? 32.892 28.328 8.674 1.00 18.31 334 PHE A CA 1
ATOM 2467 C C . PHE A 1 309 ? 31.723 28.949 9.431 1.00 18.26 334 PHE A C 1
ATOM 2468 O O . PHE A 1 309 ? 30.900 29.678 8.858 1.00 16.06 334 PHE A O 1
ATOM 2476 N N . ARG A 1 310 ? 31.635 28.681 10.731 1.00 16.08 335 ARG A N 1
ATOM 2477 C CA . ARG A 1 310 ? 30.529 29.237 11.503 1.00 17.57 335 ARG A CA 1
ATOM 2478 C C . ARG A 1 310 ? 30.605 30.759 11.541 1.00 15.63 335 ARG A C 1
ATOM 2479 O O . ARG A 1 310 ? 29.580 31.442 11.445 1.00 16.52 335 ARG A O 1
ATOM 2487 N N . GLN A 1 311 ? 31.821 31.311 11.666 1.00 14.61 336 GLN A N 1
ATOM 2488 C CA . GLN A 1 311 ? 31.960 32.762 11.674 1.00 15.49 336 GLN A CA 1
ATOM 2489 C C . GLN A 1 311 ? 31.608 33.356 10.315 1.00 15.70 336 GLN A C 1
ATOM 2490 O O . GLN A 1 311 ? 31.022 34.441 10.242 1.00 19.00 336 GLN A O 1
ATOM 2496 N N . ALA A 1 312 ? 31.953 32.660 9.229 1.00 16.63 337 ALA A N 1
ATOM 2497 C CA . ALA A 1 312 ? 31.597 33.144 7.895 1.00 19.48 337 ALA A CA 1
ATOM 2498 C C . ALA A 1 312 ? 30.081 33.270 7.739 1.00 19.34 337 ALA A C 1
ATOM 2499 O O . ALA A 1 312 ? 29.577 34.280 7.224 1.00 17.96 337 ALA A O 1
ATOM 2501 N N . VAL A 1 313 ? 29.338 32.242 8.169 1.00 14.65 338 VAL A N 1
ATOM 2502 C CA . VAL A 1 313 ? 27.880 32.308 8.157 1.00 15.96 338 VAL A CA 1
ATOM 2503 C C . VAL A 1 313 ? 27.401 33.465 9.024 1.00 17.02 338 VAL A C 1
ATOM 2504 O O . VAL A 1 313 ? 26.531 34.249 8.622 1.00 19.25 338 VAL A O 1
ATOM 2508 N N . ASN A 1 314 ? 28.000 33.614 10.207 1.00 17.59 339 ASN A N 1
ATOM 2509 C CA . ASN A 1 314 ? 27.639 34.694 11.124 1.00 19.12 339 ASN A CA 1
ATOM 2510 C C . ASN A 1 314 ? 27.772 36.066 10.465 1.00 21.64 339 ASN A C 1
ATOM 2511 O O . ASN A 1 314 ? 26.869 36.906 10.561 1.00 18.87 339 ASN A O 1
ATOM 2516 N N . PHE A 1 315 ? 28.895 36.316 9.784 1.00 17.79 340 PHE A N 1
ATOM 2517 C CA . PHE A 1 315 ? 29.096 37.618 9.151 1.00 16.81 340 PHE A CA 1
ATOM 2518 C C . PHE A 1 315 ? 28.245 37.801 7.902 1.00 16.89 340 PHE A C 1
ATOM 2519 O O . PHE A 1 315 ? 28.085 38.931 7.437 1.00 19.75 340 PHE A O 1
ATOM 2527 N N . ALA A 1 316 ? 27.702 36.724 7.343 1.00 18.96 341 ALA A N 1
ATOM 2528 C CA . ALA A 1 316 ? 26.859 36.824 6.159 1.00 18.22 341 ALA A CA 1
ATOM 2529 C C . ALA A 1 316 ? 25.376 36.804 6.485 1.00 21.44 341 ALA A C 1
ATOM 2530 O O . ALA A 1 316 ? 24.554 36.932 5.572 1.00 21.13 341 ALA A O 1
ATOM 2532 N N . LEU A 1 317 ? 25.009 36.621 7.748 1.00 22.54 342 LEU A N 1
ATOM 2533 C CA . LEU A 1 317 ? 23.608 36.545 8.139 1.00 19.28 342 LEU A CA 1
ATOM 2534 C C . LEU A 1 317 ? 23.115 37.966 8.384 1.00 22.28 342 LEU A C 1
ATOM 2535 O O . LEU A 1 317 ? 23.453 38.583 9.401 1.00 24.98 342 LEU A O 1
ATOM 2540 N N . ASP A 1 318 ? 22.328 38.480 7.447 1.00 23.70 343 ASP A N 1
ATOM 2541 C CA . ASP A 1 318 ? 21.796 39.841 7.494 1.00 28.59 343 ASP A CA 1
ATOM 2542 C C . ASP A 1 318 ? 20.587 39.821 8.425 1.00 29.49 343 ASP A C 1
ATOM 2543 O O . ASP A 1 318 ? 19.512 39.353 8.052 1.00 25.44 343 ASP A O 1
ATOM 2548 N N . ARG A 1 319 ? 20.764 40.320 9.654 1.00 24.15 344 ARG A N 1
ATOM 2549 C CA . ARG A 1 319 ? 19.686 40.245 10.636 1.00 27.44 344 ARG A CA 1
ATOM 2550 C C . ARG A 1 319 ? 18.545 41.179 10.279 1.00 26.01 344 ARG A C 1
ATOM 2551 O O . ARG A 1 319 ? 17.384 40.891 10.598 1.00 27.88 344 ARG A O 1
ATOM 2559 N N . THR A 1 320 ? 18.855 42.299 9.626 1.00 25.00 345 THR A N 1
ATOM 2560 C CA . THR A 1 320 ? 17.815 43.256 9.261 1.00 26.89 345 THR A CA 1
ATOM 2561 C C . THR A 1 320 ? 16.857 42.663 8.240 1.00 33.68 345 THR A C 1
ATOM 2562 O O . THR A 1 320 ? 15.634 42.813 8.359 1.00 33.41 345 THR A O 1
ATOM 2566 N N . ALA A 1 321 ? 17.394 41.995 7.219 1.00 37.27 346 ALA A N 1
ATOM 2567 C CA . ALA A 1 321 ? 16.538 41.409 6.196 1.00 39.07 346 ALA A CA 1
ATOM 2568 C C . ALA A 1 321 ? 15.624 40.350 6.794 1.00 32.66 346 ALA A C 1
ATOM 2569 O O . ALA A 1 321 ? 14.451 40.243 6.421 1.00 37.65 346 ALA A O 1
ATOM 2571 N N . TYR A 1 322 ? 16.141 39.561 7.732 1.00 27.39 347 TYR A N 1
ATOM 2572 C CA . TYR A 1 322 ? 15.304 38.578 8.407 1.00 32.48 347 TYR A CA 1
ATOM 2573 C C . TYR A 1 322 ? 14.194 39.260 9.199 1.00 32.58 347 TYR A C 1
ATOM 2574 O O . TYR A 1 322 ? 13.023 38.876 9.104 1.00 32.12 347 TYR A O 1
ATOM 2583 N N . SER A 1 323 ? 14.550 40.281 9.988 1.00 34.00 348 SER A N 1
ATOM 2584 C CA . SER A 1 323 ? 13.560 41.018 10.771 1.00 38.17 348 SER A CA 1
ATOM 2585 C C . SER A 1 323 ? 12.557 41.742 9.880 1.00 41.37 348 SER A C 1
ATOM 2586 O O . SER A 1 323 ? 11.382 41.871 10.246 1.00 44.81 348 SER A O 1
ATOM 2589 N N . ALA A 1 324 ? 12.998 42.230 8.719 1.00 39.17 349 ALA A N 1
ATOM 2590 C CA . ALA A 1 324 ? 12.096 42.953 7.830 1.00 36.74 349 ALA A CA 1
ATOM 2591 C C . ALA A 1 324 ? 10.948 42.065 7.364 1.00 41.75 349 ALA A C 1
ATOM 2592 O O . ALA A 1 324 ? 9.833 42.548 7.140 1.00 38.81 349 ALA A O 1
ATOM 2594 N N . GLN A 1 325 ? 11.197 40.761 7.227 1.00 46.88 350 GLN A N 1
ATOM 2595 C CA . GLN A 1 325 ? 10.162 39.859 6.728 1.00 54.74 350 GLN A CA 1
ATOM 2596 C C . GLN A 1 325 ? 9.068 39.624 7.763 1.00 61.50 350 GLN A C 1
ATOM 2597 O O . GLN A 1 325 ? 7.877 39.646 7.429 1.00 64.32 350 GLN A O 1
ATOM 2603 N N . SER A 1 326 ? 9.448 39.397 9.020 1.00 64.39 351 SER A N 1
ATOM 2604 C CA . SER A 1 326 ? 8.446 39.176 10.057 1.00 65.99 351 SER A CA 1
ATOM 2605 C C . SER A 1 326 ? 7.797 40.486 10.494 1.00 69.96 351 SER A C 1
ATOM 2606 O O . SER A 1 326 ? 6.568 40.580 10.598 1.00 79.36 351 SER A O 1
ATOM 2609 N N . ASN A 1 327 ? 8.601 41.512 10.754 1.00 65.00 352 ASN A N 1
ATOM 2610 C CA . ASN A 1 327 ? 8.038 42.804 11.130 1.00 63.72 352 ASN A CA 1
ATOM 2611 C C . ASN A 1 327 ? 8.046 43.717 9.913 1.00 63.11 352 ASN A C 1
ATOM 2612 O O . ASN A 1 327 ? 7.897 43.233 8.789 1.00 73.64 352 ASN A O 1
ATOM 2617 N N . GLY A 1 328 ? 8.172 45.019 10.097 1.00 61.69 353 GLY A N 1
ATOM 2618 C CA . GLY A 1 328 ? 8.239 45.928 8.976 1.00 64.59 353 GLY A CA 1
ATOM 2619 C C . GLY A 1 328 ? 9.677 46.155 8.549 1.00 59.25 353 GLY A C 1
ATOM 2620 O O . GLY A 1 328 ? 10.595 46.005 9.344 1.00 58.29 353 GLY A O 1
ATOM 2621 N N . GLU A 1 329 ? 9.871 46.515 7.274 1.00 59.73 354 GLU A N 1
ATOM 2622 C CA . GLU A 1 329 ? 11.221 46.809 6.787 1.00 64.83 354 GLU A CA 1
ATOM 2623 C C . GLU A 1 329 ? 11.686 48.175 7.255 1.00 66.16 354 GLU A C 1
ATOM 2624 O O . GLU A 1 329 ? 12.889 48.428 7.378 1.00 65.55 354 GLU A O 1
ATOM 2630 N N . GLU A 1 330 ? 10.745 49.076 7.489 1.00 69.87 355 GLU A N 1
ATOM 2631 C CA . GLU A 1 330 ? 11.039 50.298 8.222 1.00 74.90 355 GLU A CA 1
ATOM 2632 C C . GLU A 1 330 ? 11.528 49.987 9.629 1.00 73.17 355 GLU A C 1
ATOM 2633 O O . GLU A 1 330 ? 12.632 50.382 10.018 1.00 79.19 355 GLU A O 1
ATOM 2639 N N . ALA A 1 331 ? 10.721 49.258 10.391 1.00 64.84 356 ALA A N 1
ATOM 2640 C CA . ALA A 1 331 ? 10.967 48.974 11.796 1.00 57.83 356 ALA A CA 1
ATOM 2641 C C . ALA A 1 331 ? 11.811 47.728 12.026 1.00 49.53 356 ALA A C 1
ATOM 2642 O O . ALA A 1 331 ? 11.923 47.277 13.177 1.00 45.03 356 ALA A O 1
ATOM 2644 N N . ALA A 1 332 ? 12.385 47.150 10.969 1.00 44.39 357 ALA A N 1
ATOM 2645 C CA . ALA A 1 332 ? 13.163 45.923 11.128 1.00 37.52 357 ALA A CA 1
ATOM 2646 C C . ALA A 1 332 ? 14.284 46.102 12.142 1.00 36.57 357 ALA A C 1
ATOM 2647 O O . ALA A 1 332 ? 14.580 45.190 12.920 1.00 36.30 357 ALA A O 1
ATOM 2649 N N . SER A 1 333 ? 14.908 47.279 12.158 1.00 31.62 358 SER A N 1
ATOM 2650 C CA . SER A 1 333 ? 16.059 47.499 13.022 1.00 38.87 358 SER A CA 1
ATOM 2651 C C . SER A 1 333 ? 15.687 47.649 14.490 1.00 35.00 358 SER A C 1
ATOM 2652 O O . SER A 1 333 ? 16.559 47.500 15.352 1.00 34.74 358 SER A O 1
ATOM 2655 N N . LYS A 1 334 ? 14.422 47.929 14.797 1.00 32.29 359 LYS A N 1
ATOM 2656 C CA . LYS A 1 334 ? 14.043 48.190 16.182 1.00 36.81 359 LYS A CA 1
ATOM 2657 C C . LYS A 1 334 ? 14.270 46.983 17.082 1.00 33.17 359 LYS A C 1
ATOM 2658 O O . LYS A 1 334 ? 14.540 47.149 18.278 1.00 35.00 359 LYS A O 1
ATOM 2664 N N . THR A 1 335 ? 14.169 45.770 16.542 1.00 27.19 360 THR A N 1
ATOM 2665 C CA . THR A 1 335 ? 14.303 44.570 17.363 1.00 27.32 360 THR A CA 1
ATOM 2666 C C . THR A 1 335 ? 15.683 43.938 17.310 1.00 27.58 360 THR A C 1
ATOM 2667 O O . THR A 1 335 ? 15.874 42.874 17.906 1.00 28.70 360 THR A O 1
ATOM 2671 N N . LEU A 1 336 ? 16.647 44.545 16.623 1.00 22.25 361 LEU A N 1
ATOM 2672 C CA . LEU A 1 336 ? 17.933 43.877 16.457 1.00 24.16 361 LEU A CA 1
ATOM 2673 C C . LEU A 1 336 ? 18.646 43.713 17.799 1.00 19.57 361 LEU A C 1
ATOM 2674 O O . LEU A 1 336 ? 18.615 44.602 18.656 1.00 27.20 361 LEU A O 1
ATOM 2679 N N . LEU A 1 337 ? 19.289 42.559 17.973 1.00 18.83 362 LEU A N 1
ATOM 2680 C CA . LEU A 1 337 ? 19.940 42.205 19.227 1.00 19.89 362 LEU A CA 1
ATOM 2681 C C . LEU A 1 337 ? 21.197 41.427 18.874 1.00 20.32 362 LEU A C 1
ATOM 2682 O O . LEU A 1 337 ? 21.133 40.506 18.056 1.00 24.03 362 LEU A O 1
ATOM 2687 N N . ASN A 1 338 ? 22.331 41.797 19.474 1.00 19.26 363 ASN A N 1
ATOM 2688 C CA . ASN A 1 338 ? 23.626 41.215 19.104 1.00 17.03 363 ASN A CA 1
ATOM 2689 C C . ASN A 1 338 ? 24.263 40.321 20.167 1.00 18.87 363 ASN A C 1
ATOM 2690 O O . ASN A 1 338 ? 25.370 39.806 19.936 1.00 19.02 363 ASN A O 1
ATOM 2695 N N . THR A 1 339 ? 23.596 40.101 21.303 1.00 18.01 364 THR A N 1
ATOM 2696 C CA . THR A 1 339 ? 24.106 39.314 22.424 1.00 19.69 364 THR A CA 1
ATOM 2697 C C . THR A 1 339 ? 22.973 38.442 22.968 1.00 18.86 364 THR A C 1
ATOM 2698 O O . THR A 1 339 ? 21.795 38.744 22.761 1.00 22.82 364 THR A O 1
ATOM 2702 N N . LEU A 1 340 ? 23.346 37.402 23.724 1.00 18.30 365 LEU A N 1
ATOM 2703 C CA . LEU A 1 340 ? 22.343 36.558 24.427 1.00 18.21 365 LEU A CA 1
ATOM 2704 C C . LEU A 1 340 ? 21.811 37.430 25.570 1.00 15.39 365 LEU A C 1
ATOM 2705 O O . LEU A 1 340 ? 20.580 37.595 25.680 1.00 17.77 365 LEU A O 1
ATOM 2710 N N . VAL A 1 341 ? 22.737 37.961 26.377 1.00 18.06 366 VAL A N 1
ATOM 2711 C CA . VAL A 1 341 ? 22.448 38.920 27.445 1.00 18.23 366 VAL A CA 1
ATOM 2712 C C . VAL A 1 341 ? 22.229 40.271 26.776 1.00 21.27 366 VAL A C 1
ATOM 2713 O O . VAL A 1 341 ? 23.144 40.785 26.121 1.00 23.27 366 VAL A O 1
ATOM 2717 N N . PRO A 1 342 ? 21.056 40.882 26.896 1.00 20.13 367 PRO A N 1
ATOM 2718 C CA . PRO A 1 342 ? 20.847 42.204 26.299 1.00 22.29 367 PRO A CA 1
ATOM 2719 C C . PRO A 1 342 ? 21.911 43.181 26.769 1.00 23.16 367 PRO A C 1
ATOM 2720 O O . PRO A 1 342 ? 22.342 43.131 27.929 1.00 22.91 367 PRO A O 1
ATOM 2724 N N . PRO A 1 343 ? 22.373 44.074 25.888 1.00 25.04 368 PRO A N 1
ATOM 2725 C CA . PRO A 1 343 ? 23.605 44.824 26.186 1.00 24.02 368 PRO A CA 1
ATOM 2726 C C . PRO A 1 343 ? 23.460 45.824 27.321 1.00 27.32 368 PRO A C 1
ATOM 2727 O O . PRO A 1 343 ? 24.478 46.209 27.907 1.00 23.50 368 PRO A O 1
ATOM 2731 N N . THR A 1 344 ? 22.246 46.267 27.650 1.00 23.99 369 THR A N 1
ATOM 2732 C CA . THR A 1 344 ? 22.033 47.071 28.850 1.00 23.86 369 THR A CA 1
ATOM 2733 C C . THR A 1 344 ? 21.253 46.304 29.924 1.00 29.93 369 THR A C 1
ATOM 2734 O O . THR A 1 344 ? 20.613 46.908 30.791 1.00 28.72 369 THR A O 1
ATOM 2738 N N . PHE A 1 345 ? 21.338 44.968 29.899 1.00 24.76 370 PHE A N 1
ATOM 2739 C CA . PHE A 1 345 ? 20.667 44.144 30.905 1.00 25.49 370 PHE A CA 1
ATOM 2740 C C . PHE A 1 345 ? 21.193 44.450 32.300 1.00 24.00 370 PHE A C 1
ATOM 2741 O O . PHE A 1 345 ? 20.413 44.566 33.258 1.00 25.49 370 PHE A O 1
ATOM 2749 N N . VAL A 1 346 ? 22.510 44.621 32.430 1.00 30.39 371 VAL A N 1
ATOM 2750 C CA . VAL A 1 346 ? 23.120 45.128 33.648 1.00 27.97 371 VAL A CA 1
ATOM 2751 C C . VAL A 1 346 ? 24.129 46.191 33.247 1.00 27.14 371 VAL A C 1
ATOM 2752 O O . VAL A 1 346 ? 24.553 46.279 32.092 1.00 25.01 371 VAL A O 1
ATOM 2756 N N . GLN A 1 347 ? 24.499 47.011 34.219 1.00 31.38 372 GLN A N 1
ATOM 2757 C CA . GLN A 1 347 ? 25.621 47.920 34.078 1.00 32.02 372 GLN A CA 1
ATOM 2758 C C . GLN A 1 347 ? 26.858 47.302 34.719 1.00 28.88 372 GLN A C 1
ATOM 2759 O O . GLN A 1 347 ? 26.770 46.566 35.703 1.00 29.05 372 GLN A O 1
ATOM 2765 N N . VAL A 1 348 ? 28.012 47.593 34.139 1.00 29.51 373 VAL A N 1
ATOM 2766 C CA . VAL A 1 348 ? 29.297 47.149 34.670 1.00 25.62 373 VAL A CA 1
ATOM 2767 C C . VAL A 1 348 ? 30.094 48.412 34.974 1.00 32.25 373 VAL A C 1
ATOM 2768 O O . VAL A 1 348 ? 30.802 48.947 34.113 1.00 34.20 373 VAL A O 1
ATOM 2772 N N . GLY A 1 349 ? 30.009 48.883 36.212 1.00 37.96 374 GLY A N 1
ATOM 2773 C CA . GLY A 1 349 ? 30.634 50.156 36.536 1.00 37.25 374 GLY A CA 1
ATOM 2774 C C . GLY A 1 349 ? 30.004 51.253 35.702 1.00 39.10 374 GLY A C 1
ATOM 2775 O O . GLY A 1 349 ? 28.774 51.366 35.609 1.00 45.95 374 GLY A O 1
ATOM 2776 N N . ASP A 1 350 ? 30.855 52.050 35.050 1.00 39.43 375 ASP A N 1
ATOM 2777 C CA . ASP A 1 350 ? 30.394 53.120 34.174 1.00 46.84 375 ASP A CA 1
ATOM 2778 C C . ASP A 1 350 ? 29.951 52.632 32.800 1.00 43.09 375 ASP A C 1
ATOM 2779 O O . ASP A 1 350 ? 29.437 53.438 32.015 1.00 41.21 375 ASP A O 1
ATOM 2784 N N . LYS A 1 351 ? 30.120 51.348 32.490 1.00 35.65 376 LYS A N 1
ATOM 2785 C CA . LYS A 1 351 ? 29.894 50.838 31.147 1.00 33.58 376 LYS A CA 1
ATOM 2786 C C . LYS A 1 351 ? 28.677 49.917 31.102 1.00 31.53 376 LYS A C 1
ATOM 2787 O O . LYS A 1 351 ? 28.224 49.395 32.126 1.00 29.68 376 LYS A O 1
ATOM 2793 N N . THR A 1 352 ? 28.129 49.747 29.897 1.00 25.34 377 THR A N 1
ATOM 2794 C CA . THR A 1 352 ? 27.061 48.779 29.700 1.00 25.01 377 THR A CA 1
ATOM 2795 C C . THR A 1 352 ? 27.661 47.390 29.550 1.00 24.34 377 THR A C 1
ATOM 2796 O O . THR A 1 352 ? 28.836 47.230 29.202 1.00 25.08 377 THR A O 1
ATOM 2800 N N . PHE A 1 353 ? 26.844 46.375 29.838 1.00 21.45 378 PHE A N 1
ATOM 2801 C CA . PHE A 1 353 ? 27.296 45.005 29.623 1.00 21.62 378 PHE A CA 1
ATOM 2802 C C . PHE A 1 353 ? 27.787 44.820 28.190 1.00 26.85 378 PHE A C 1
ATOM 2803 O O . PHE A 1 353 ? 28.828 44.200 27.956 1.00 28.21 378 PHE A O 1
ATOM 2811 N N . GLY A 1 354 ? 27.081 45.406 27.220 1.00 22.48 379 GLY A N 1
ATOM 2812 C CA . GLY A 1 354 ? 27.469 45.227 25.829 1.00 25.50 379 GLY A CA 1
ATOM 2813 C C . GLY A 1 354 ? 28.788 45.889 25.480 1.00 22.47 379 GLY A C 1
ATOM 2814 O O . GLY A 1 354 ? 29.559 45.363 24.669 1.00 19.55 379 GLY A O 1
ATOM 2815 N N . GLU A 1 355 ? 29.065 47.054 26.071 1.00 23.49 380 GLU A N 1
ATOM 2816 C CA . GLU A 1 355 ? 30.365 47.689 25.863 1.00 26.08 380 GLU A CA 1
ATOM 2817 C C . GLU A 1 355 ? 31.494 46.832 26.425 1.00 23.06 380 GLU A C 1
ATOM 2818 O O . GLU A 1 355 ? 32.577 46.741 25.830 1.00 22.72 380 GLU A O 1
ATOM 2824 N N . VAL A 1 356 ? 31.264 46.192 27.571 1.00 22.07 381 VAL A N 1
ATOM 2825 C CA . VAL A 1 356 ? 32.317 45.365 28.157 1.00 21.70 381 VAL A CA 1
ATOM 2826 C C . VAL A 1 356 ? 32.502 44.076 27.357 1.00 22.12 381 VAL A C 1
ATOM 2827 O O . VAL A 1 356 ? 33.635 43.644 27.118 1.00 24.83 381 VAL A O 1
ATOM 2831 N N . VAL A 1 357 ? 31.403 43.456 26.908 1.00 18.62 382 VAL A N 1
ATOM 2832 C CA . VAL A 1 357 ? 31.528 42.300 26.021 1.00 18.71 382 VAL A CA 1
ATOM 2833 C C . VAL A 1 357 ? 32.353 42.653 24.786 1.00 18.41 382 VAL A C 1
ATOM 2834 O O . VAL A 1 357 ? 33.225 41.884 24.369 1.00 20.25 382 VAL A O 1
ATOM 2838 N N . ALA A 1 358 ? 32.086 43.809 24.179 1.00 20.15 383 ALA A N 1
ATOM 2839 C CA . ALA A 1 358 ? 32.819 44.180 22.976 1.00 21.75 383 ALA A CA 1
ATOM 2840 C C . ALA A 1 358 ? 34.305 44.304 23.267 1.00 28.52 383 ALA A C 1
ATOM 2841 O O . ALA A 1 358 ? 35.133 43.843 22.476 1.00 25.11 383 ALA A O 1
ATOM 2843 N N . SER A 1 359 ? 34.661 44.898 24.411 1.00 24.36 384 SER A N 1
ATOM 2844 C CA . SER A 1 359 ? 36.076 45.066 24.725 1.00 28.97 384 SER A CA 1
ATOM 2845 C C . SER A 1 359 ? 36.771 43.722 24.884 1.00 27.17 384 SER A C 1
ATOM 2846 O O . SER A 1 359 ? 37.941 43.581 24.507 1.00 33.70 384 SER A O 1
ATOM 2849 N N . LYS A 1 360 ? 36.077 42.721 25.428 1.00 23.53 385 LYS A N 1
ATOM 2850 C CA . LYS A 1 360 ? 36.690 41.401 25.528 1.00 21.36 385 LYS A CA 1
ATOM 2851 C C . LYS A 1 360 ? 36.715 40.693 24.185 1.00 23.40 385 LYS A C 1
ATOM 2852 O O . LYS A 1 360 ? 37.661 39.957 23.896 1.00 20.11 385 LYS A O 1
ATOM 2858 N N . LEU A 1 361 ? 35.692 40.906 23.358 1.00 21.83 386 LEU A N 1
ATOM 2859 C CA . LEU A 1 361 ? 35.583 40.184 22.095 1.00 20.66 386 LEU A CA 1
ATOM 2860 C C . LEU A 1 361 ? 36.661 40.605 21.102 1.00 18.63 386 LEU A C 1
ATOM 2861 O O . LEU A 1 361 ? 37.125 39.775 20.309 1.00 19.48 386 LEU A O 1
ATOM 2866 N N . VAL A 1 362 ? 37.101 41.870 21.140 1.00 18.66 387 VAL A N 1
ATOM 2867 C CA A VAL A 1 362 ? 38.118 42.307 20.187 0.39 24.37 387 VAL A CA 1
ATOM 2868 C CA B VAL A 1 362 ? 38.133 42.337 20.213 0.61 23.87 387 VAL A CA 1
ATOM 2869 C C . VAL A 1 362 ? 39.418 41.533 20.373 1.00 25.49 387 VAL A C 1
ATOM 2870 O O . VAL A 1 362 ? 40.178 41.353 19.414 1.00 25.24 387 VAL A O 1
ATOM 2877 N N . ASN A 1 363 ? 39.689 41.042 21.583 1.00 21.17 388 ASN A N 1
ATOM 2878 C CA . ASN A 1 363 ? 40.894 40.246 21.809 1.00 22.65 388 ASN A CA 1
ATOM 2879 C C . ASN A 1 363 ? 40.877 38.920 21.052 1.00 21.77 388 ASN A C 1
ATOM 2880 O O . ASN A 1 363 ? 41.939 38.313 20.864 1.00 22.93 388 ASN A O 1
ATOM 2885 N N . TYR A 1 364 ? 39.716 38.459 20.598 1.00 21.28 389 TYR A N 1
ATOM 2886 C CA . TYR A 1 364 ? 39.665 37.162 19.934 1.00 24.33 389 TYR A CA 1
ATOM 2887 C C . TYR A 1 364 ? 40.121 37.192 18.479 1.00 28.79 389 TYR A C 1
ATOM 2888 O O . TYR A 1 364 ? 40.340 36.122 17.900 1.00 29.04 389 TYR A O 1
ATOM 2897 N N . GLY A 1 365 ? 40.270 38.364 17.869 1.00 25.80 390 GLY A N 1
ATOM 2898 C CA . GLY A 1 365 ? 40.703 38.411 16.486 1.00 28.70 390 GLY A CA 1
ATOM 2899 C C . GLY A 1 365 ? 40.425 39.732 15.798 1.00 26.28 390 GLY A C 1
ATOM 2900 O O . GLY A 1 365 ? 39.497 40.453 16.173 1.00 28.58 390 GLY A O 1
ATOM 2901 N N . THR A 1 366 ? 41.221 40.055 14.774 1.00 25.28 391 THR A N 1
ATOM 2902 C CA . THR A 1 366 ? 41.055 41.324 14.067 1.00 33.82 391 THR A CA 1
ATOM 2903 C C . THR A 1 366 ? 39.680 41.459 13.422 1.00 30.48 391 THR A C 1
ATOM 2904 O O . THR A 1 366 ? 39.223 42.585 13.197 1.00 36.70 391 THR A O 1
ATOM 2908 N N . GLU A 1 367 ? 39.008 40.348 13.126 1.00 31.68 392 GLU A N 1
ATOM 2909 C CA . GLU A 1 367 ? 37.673 40.444 12.548 1.00 33.49 392 GLU A CA 1
ATOM 2910 C C . GLU A 1 367 ? 36.681 41.095 13.506 1.00 32.05 392 GLU A C 1
ATOM 2911 O O . GLU A 1 367 ? 35.618 41.547 13.071 1.00 34.68 392 GLU A O 1
ATOM 2917 N N . TRP A 1 368 ? 37.000 41.139 14.797 1.00 28.85 393 TRP A N 1
ATOM 2918 C CA . TRP A 1 368 ? 36.136 41.746 15.795 1.00 25.32 393 TRP A CA 1
ATOM 2919 C C . TRP A 1 368 ? 36.539 43.171 16.138 1.00 29.98 393 TRP A C 1
ATOM 2920 O O . TRP A 1 368 ? 35.862 43.813 16.944 1.00 31.60 393 TRP A O 1
ATOM 2931 N N . SER A 1 369 ? 37.612 43.690 15.550 1.00 33.03 394 SER A N 1
ATOM 2932 C CA . SER A 1 369 ? 38.009 45.050 15.863 1.00 31.34 394 SER A CA 1
ATOM 2933 C C . SER A 1 369 ? 36.913 46.016 15.449 1.00 33.21 394 SER A C 1
ATOM 2934 O O . SER A 1 369 ? 36.357 45.910 14.354 1.00 34.45 394 SER A O 1
ATOM 2937 N N . GLY A 1 370 ? 36.590 46.950 16.341 1.00 34.83 395 GLY A N 1
ATOM 2938 C CA . GLY A 1 370 ? 35.561 47.931 16.075 1.00 37.92 395 GLY A CA 1
ATOM 2939 C C . GLY A 1 370 ? 34.141 47.453 16.284 1.00 32.87 395 GLY A C 1
ATOM 2940 O O . GLY A 1 370 ? 33.206 48.226 16.043 1.00 34.55 395 GLY A O 1
ATOM 2941 N N . ILE A 1 371 ? 33.947 46.210 16.721 1.00 31.72 396 ILE A N 1
ATOM 2942 C CA . ILE A 1 371 ? 32.596 45.688 16.886 1.00 29.81 396 ILE A CA 1
ATOM 2943 C C . ILE A 1 371 ? 31.812 46.561 17.862 1.00 30.84 396 ILE A C 1
ATOM 2944 O O . ILE A 1 371 ? 32.336 47.025 18.884 1.00 27.41 396 ILE A O 1
ATOM 2949 N N . ASN A 1 372 ? 30.548 46.809 17.528 1.00 29.40 397 ASN A N 1
ATOM 2950 C CA . ASN A 1 372 ? 29.620 47.579 18.349 1.00 26.18 397 ASN A CA 1
ATOM 2951 C C . ASN A 1 372 ? 28.423 46.677 18.625 1.00 25.61 397 ASN A C 1
ATOM 2952 O O . ASN A 1 372 ? 27.681 46.334 17.703 1.00 27.29 397 ASN A O 1
ATOM 2957 N N . LEU A 1 373 ? 28.226 46.289 19.882 1.00 19.88 398 LEU A N 1
ATOM 2958 C CA . LEU A 1 373 ? 27.178 45.324 20.200 1.00 18.99 398 LEU A CA 1
ATOM 2959 C C . LEU A 1 373 ? 25.876 45.985 20.660 1.00 22.78 398 LEU A C 1
ATOM 2960 O O . LEU A 1 373 ? 24.993 45.301 21.193 1.00 25.93 398 LEU A O 1
ATOM 2965 N N . ALA A 1 374 ? 25.720 47.287 20.438 1.00 23.82 399 ALA A N 1
ATOM 2966 C CA . ALA A 1 374 ? 24.522 47.970 20.913 1.00 25.24 399 ALA A CA 1
ATOM 2967 C C . ALA A 1 374 ? 23.251 47.443 20.248 1.00 26.65 399 ALA A C 1
ATOM 2968 O O . ALA A 1 374 ? 23.270 46.927 19.127 1.00 28.50 399 ALA A O 1
ATOM 2970 N N . ASP A 1 375 ? 22.131 47.624 20.954 1.00 25.89 400 ASP A N 1
ATOM 2971 C CA . ASP A 1 375 ? 20.800 47.274 20.478 1.00 32.28 400 ASP A CA 1
ATOM 2972 C C . ASP A 1 375 ? 20.439 48.019 19.196 1.00 26.58 400 ASP A C 1
ATOM 2973 O O . ASP A 1 375 ? 20.963 49.093 18.892 1.00 29.82 400 ASP A O 1
ATOM 2978 N N . ALA A 1 376 ? 19.479 47.453 18.470 1.00 26.95 401 ALA A N 1
ATOM 2979 C CA . ALA A 1 376 ? 18.772 48.137 17.389 1.00 29.32 401 ALA A CA 1
ATOM 2980 C C . ALA A 1 376 ? 19.680 48.486 16.216 1.00 25.01 401 ALA A C 1
ATOM 2981 O O . ALA A 1 376 ? 19.385 49.418 15.463 1.00 28.26 401 ALA A O 1
ATOM 2983 N N . GLN A 1 377 ? 20.776 47.751 16.050 1.00 26.06 402 GLN A N 1
ATOM 2984 C CA . GLN A 1 377 ? 21.603 47.796 14.855 1.00 29.12 402 GLN A CA 1
ATOM 2985 C C . GLN A 1 377 ? 22.240 46.426 14.710 1.00 26.40 402 GLN A C 1
ATOM 2986 O O . GLN A 1 377 ? 22.275 45.644 15.662 1.00 26.32 402 GLN A O 1
ATOM 2992 N N . ASP A 1 378 ? 22.715 46.118 13.506 1.00 25.99 403 ASP A N 1
ATOM 2993 C CA . ASP A 1 378 ? 23.278 44.797 13.221 1.00 22.81 403 ASP A CA 1
ATOM 2994 C C . ASP A 1 378 ? 24.792 44.876 13.402 1.00 23.90 403 ASP A C 1
ATOM 2995 O O . ASP A 1 378 ? 25.488 45.490 12.590 1.00 25.90 403 ASP A O 1
ATOM 3000 N N . ALA A 1 379 ? 25.302 44.247 14.463 1.00 24.93 404 ALA A N 1
ATOM 3001 C CA . ALA A 1 379 ? 26.737 44.287 14.733 1.00 27.34 404 ALA A CA 1
ATOM 3002 C C . ALA A 1 379 ? 27.555 43.477 13.741 1.00 24.87 404 ALA A C 1
ATOM 3003 O O . ALA A 1 379 ? 28.764 43.710 13.614 1.00 23.27 404 ALA A O 1
ATOM 3005 N N . TYR A 1 380 ? 26.943 42.511 13.067 1.00 21.91 405 TYR A N 1
ATOM 3006 C CA . TYR A 1 380 ? 27.702 41.425 12.458 1.00 21.11 405 TYR A CA 1
ATOM 3007 C C . TYR A 1 380 ? 27.840 41.538 10.950 1.00 22.83 405 TYR A C 1
ATOM 3008 O O . TYR A 1 380 ? 28.927 41.313 10.414 1.00 24.78 405 TYR A O 1
ATOM 3017 N N . PHE A 1 381 ? 26.750 41.838 10.256 1.00 25.07 406 PHE A N 1
ATOM 3018 C CA . PHE A 1 381 ? 26.709 41.658 8.812 1.00 26.13 406 PHE A CA 1
ATOM 3019 C C . PHE A 1 381 ? 27.821 42.440 8.131 1.00 26.68 406 PHE A C 1
ATOM 3020 O O . PHE A 1 381 ? 27.925 43.662 8.279 1.00 29.05 406 PHE A O 1
ATOM 3028 N N . ASN A 1 382 ? 28.646 41.730 7.366 1.00 21.19 407 ASN A N 1
ATOM 3029 C CA . ASN A 1 382 ? 29.807 42.347 6.729 1.00 26.75 407 ASN A CA 1
ATOM 3030 C C . ASN A 1 382 ? 30.259 41.399 5.628 1.00 24.67 407 ASN A C 1
ATOM 3031 O O . ASN A 1 382 ? 30.829 40.344 5.927 1.00 22.98 407 ASN A O 1
ATOM 3036 N N . LYS A 1 383 ? 29.986 41.772 4.371 1.00 25.84 408 LYS A N 1
ATOM 3037 C CA . LYS A 1 383 ? 30.250 40.886 3.239 1.00 31.51 408 LYS A CA 1
ATOM 3038 C C . LYS A 1 383 ? 31.722 40.512 3.152 1.00 23.34 408 LYS A C 1
ATOM 3039 O O . LYS A 1 383 ? 32.066 39.337 2.990 1.00 29.70 408 LYS A O 1
ATOM 3045 N N . GLU A 1 384 ? 32.610 41.507 3.219 1.00 26.00 409 GLU A N 1
ATOM 3046 C CA . GLU A 1 384 ? 34.022 41.206 3.015 1.00 30.69 409 GLU A CA 1
ATOM 3047 C C . GLU A 1 384 ? 34.565 40.339 4.140 1.00 26.10 409 GLU A C 1
ATOM 3048 O O . GLU A 1 384 ? 35.380 39.445 3.897 1.00 31.64 409 GLU A O 1
ATOM 3054 N N . LYS A 1 385 ? 34.102 40.560 5.373 1.00 23.72 410 LYS A N 1
ATOM 3055 C CA . LYS A 1 385 ? 34.555 39.720 6.480 1.00 23.84 410 LYS A CA 1
ATOM 3056 C C . LYS A 1 385 ? 34.064 38.289 6.314 1.00 27.32 410 LYS A C 1
ATOM 3057 O O . LYS A 1 385 ? 34.816 37.336 6.549 1.00 26.76 410 LYS A O 1
ATOM 3063 N N . ALA A 1 386 ? 32.804 38.126 5.898 1.00 24.51 411 ALA A N 1
ATOM 3064 C CA . ALA A 1 386 ? 32.254 36.799 5.658 1.00 24.07 411 ALA A CA 1
ATOM 3065 C C . ALA A 1 386 ? 33.015 36.074 4.561 1.00 23.64 411 ALA A C 1
ATOM 3066 O O . ALA A 1 386 ? 33.293 34.874 4.677 1.00 23.23 411 ALA A O 1
ATOM 3068 N N . GLN A 1 387 ? 33.354 36.780 3.481 1.00 24.83 412 GLN A N 1
ATOM 3069 C CA . GLN A 1 387 ? 33.995 36.118 2.349 1.00 22.77 412 GLN A CA 1
ATOM 3070 C C . GLN A 1 387 ? 35.420 35.706 2.692 1.00 30.39 412 GLN A C 1
ATOM 3071 O O . GLN A 1 387 ? 35.872 34.625 2.294 1.00 29.56 412 GLN A O 1
ATOM 3077 N N . ALA A 1 388 ? 36.133 36.544 3.449 1.00 27.40 413 ALA A N 1
ATOM 3078 C CA . ALA A 1 388 ? 37.478 36.195 3.886 1.00 30.65 413 ALA A CA 1
ATOM 3079 C C . ALA A 1 388 ? 37.449 35.007 4.833 1.00 26.01 413 ALA A C 1
ATOM 3080 O O . ALA A 1 388 ? 38.265 34.087 4.707 1.00 27.50 413 ALA A O 1
ATOM 3082 N N . LYS A 1 389 ? 36.501 34.997 5.772 1.00 21.97 414 LYS A N 1
ATOM 3083 C CA . LYS A 1 389 ? 36.373 33.856 6.669 1.00 22.35 414 LYS A CA 1
ATOM 3084 C C . LYS A 1 389 ? 36.026 32.594 5.901 1.00 26.70 414 LYS A C 1
ATOM 3085 O O . LYS A 1 389 ? 36.533 31.512 6.217 1.00 22.96 414 LYS A O 1
ATOM 3091 N N . PHE A 1 390 ? 35.124 32.695 4.922 1.00 21.52 415 PHE A N 1
ATOM 3092 C CA . PHE A 1 390 ? 34.756 31.489 4.199 1.00 23.02 415 PHE A CA 1
ATOM 3093 C C . PHE A 1 390 ? 35.936 30.948 3.414 1.00 23.87 415 PHE A C 1
ATOM 3094 O O . PHE A 1 390 ? 36.135 29.730 3.344 1.00 26.57 415 PHE A O 1
ATOM 3102 N N . ALA A 1 391 ? 36.718 31.837 2.804 1.00 23.83 416 ALA A N 1
ATOM 3103 C CA . ALA A 1 391 ? 37.882 31.395 2.042 1.00 24.88 416 ALA A CA 1
ATOM 3104 C C . ALA A 1 391 ? 38.861 30.630 2.924 1.00 25.56 416 ALA A C 1
ATOM 3105 O O . ALA A 1 391 ? 39.444 29.628 2.489 1.00 30.84 416 ALA A O 1
ATOM 3107 N N . GLU A 1 392 ? 39.051 31.077 4.167 1.00 25.79 417 GLU A N 1
ATOM 3108 C CA . GLU A 1 392 ? 39.911 30.326 5.083 1.00 28.24 417 GLU A CA 1
ATOM 3109 C C . GLU A 1 392 ? 39.290 28.976 5.420 1.00 26.35 417 GLU A C 1
ATOM 3110 O O . GLU A 1 392 ? 39.972 27.943 5.413 1.00 27.66 417 GLU A O 1
ATOM 3116 N N . ALA A 1 393 ? 37.989 28.977 5.729 1.00 24.90 418 ALA A N 1
ATOM 3117 C CA . ALA A 1 393 ? 37.282 27.732 6.022 1.00 17.74 418 ALA A CA 1
ATOM 3118 C C . ALA A 1 393 ? 37.377 26.758 4.858 1.00 20.44 418 ALA A C 1
ATOM 3119 O O . ALA A 1 393 ? 37.599 25.557 5.057 1.00 24.07 418 ALA A O 1
ATOM 3121 N N . LYS A 1 394 ? 37.200 27.255 3.631 1.00 21.10 419 LYS A N 1
ATOM 3122 C CA . LYS A 1 394 ? 37.180 26.349 2.492 1.00 27.59 419 LYS A CA 1
ATOM 3123 C C . LYS A 1 394 ? 38.538 25.690 2.294 1.00 27.55 419 LYS A C 1
ATOM 3124 O O . LYS A 1 394 ? 38.608 24.501 1.968 1.00 26.66 419 LYS A O 1
ATOM 3130 N N . LYS A 1 395 ? 39.630 26.429 2.529 1.00 26.86 420 LYS A N 1
ATOM 3131 C CA . LYS A 1 395 ? 40.958 25.827 2.445 1.00 26.32 420 LYS A CA 1
ATOM 3132 C C . LYS A 1 395 ? 41.146 24.760 3.515 1.00 28.88 420 LYS A C 1
ATOM 3133 O O . LYS A 1 395 ? 41.664 23.673 3.234 1.00 31.50 420 LYS A O 1
ATOM 3139 N N . GLU A 1 396 ? 40.737 25.060 4.754 1.00 25.96 421 GLU A N 1
ATOM 3140 C CA . GLU A 1 396 ? 40.879 24.099 5.849 1.00 30.88 421 GLU A CA 1
ATOM 3141 C C . GLU A 1 396 ? 40.033 22.863 5.597 1.00 25.91 421 GLU A C 1
ATOM 3142 O O . GLU A 1 396 ? 40.490 21.732 5.784 1.00 26.23 421 GLU A O 1
ATOM 3148 N N . LEU A 1 397 ? 38.798 23.064 5.147 1.00 23.09 422 LEU A N 1
ATOM 3149 C CA . LEU A 1 397 ? 37.872 21.948 4.995 1.00 20.93 422 LEU A CA 1
ATOM 3150 C C . LEU A 1 397 ? 38.210 21.102 3.775 1.00 24.04 422 LEU A C 1
ATOM 3151 O O . LEU A 1 397 ? 38.118 19.871 3.829 1.00 25.04 422 LEU A O 1
ATOM 3156 N N . THR A 1 398 ? 38.596 21.736 2.659 1.00 27.19 423 THR A N 1
ATOM 3157 C CA . THR A 1 398 ? 39.061 20.962 1.511 1.00 28.00 423 THR A CA 1
ATOM 3158 C C . THR A 1 398 ? 40.224 20.073 1.909 1.00 28.41 423 THR A C 1
ATOM 3159 O O . THR A 1 398 ? 40.268 18.895 1.538 1.00 28.87 423 THR A O 1
ATOM 3163 N N . SER A 1 399 ? 41.157 20.615 2.700 1.00 29.37 424 SER A N 1
ATOM 3164 C CA . SER A 1 399 ? 42.296 19.827 3.168 1.00 33.27 424 SER A CA 1
ATOM 3165 C C . SER A 1 399 ? 41.857 18.615 3.974 1.00 38.45 424 SER A C 1
ATOM 3166 O O . SER A 1 399 ? 42.599 17.629 4.067 1.00 34.94 424 SER A O 1
ATOM 3169 N N . GLN A 1 400 ? 40.664 18.672 4.570 1.00 35.52 425 GLN A N 1
ATOM 3170 C CA . GLN A 1 400 ? 40.123 17.585 5.376 1.00 35.84 425 GLN A CA 1
ATOM 3171 C C . GLN A 1 400 ? 39.248 16.622 4.586 1.00 34.58 425 GLN A C 1
ATOM 3172 O O . GLN A 1 400 ? 38.654 15.724 5.190 1.00 40.12 425 GLN A O 1
ATOM 3178 N N . GLY A 1 401 ? 39.118 16.802 3.274 1.00 36.26 426 GLY A N 1
ATOM 3179 C CA . GLY A 1 401 ? 38.349 15.888 2.450 1.00 33.67 426 GLY A CA 1
ATOM 3180 C C . GLY A 1 401 ? 36.905 16.269 2.176 1.00 32.30 426 GLY A C 1
ATOM 3181 O O . GLY A 1 401 ? 36.169 15.452 1.613 1.00 36.54 426 GLY A O 1
ATOM 3182 N N . VAL A 1 402 ? 36.480 17.479 2.548 1.00 25.00 427 VAL A N 1
ATOM 3183 C CA . VAL A 1 402 ? 35.095 17.927 2.410 1.00 21.53 427 VAL A CA 1
ATOM 3184 C C . VAL A 1 402 ? 34.841 18.377 0.974 1.00 24.04 427 VAL A C 1
ATOM 3185 O O . VAL A 1 402 ? 35.751 18.847 0.285 1.00 28.26 427 VAL A O 1
ATOM 3189 N N . THR A 1 403 ? 33.600 18.230 0.505 1.00 19.49 428 THR A N 1
ATOM 3190 C CA . THR A 1 403 ? 33.197 18.678 -0.820 1.00 22.89 428 THR A CA 1
ATOM 3191 C C . THR A 1 403 ? 32.241 19.864 -0.718 1.00 20.04 428 THR A C 1
ATOM 3192 O O . THR A 1 403 ? 31.330 19.875 0.118 1.00 22.36 428 THR A O 1
ATOM 3196 N N . PHE A 1 404 ? 32.439 20.847 -1.582 1.00 22.23 429 PHE A N 1
ATOM 3197 C CA . PHE A 1 404 ? 31.590 22.025 -1.627 1.00 22.81 429 PHE A CA 1
ATOM 3198 C C . PHE A 1 404 ? 30.635 21.952 -2.802 1.00 22.43 429 PHE A C 1
ATOM 3199 O O . PHE A 1 404 ? 30.878 21.220 -3.766 1.00 25.21 429 PHE A O 1
ATOM 3207 N N . PRO A 1 405 ? 29.489 22.664 -2.738 1.00 19.92 430 PRO A N 1
ATOM 3208 C CA . PRO A 1 405 ? 29.043 23.545 -1.647 1.00 21.53 430 PRO A CA 1
ATOM 3209 C C . PRO A 1 405 ? 28.554 22.777 -0.416 1.00 22.33 430 PRO A C 1
ATOM 3210 O O . PRO A 1 405 ? 28.122 21.641 -0.559 1.00 21.03 430 PRO A O 1
ATOM 3214 N N . ILE A 1 406 ? 28.626 23.398 0.759 1.00 18.85 431 ILE A N 1
ATOM 3215 C CA . ILE A 1 406 ? 28.049 22.836 1.978 1.00 17.19 431 ILE A CA 1
ATOM 3216 C C . ILE A 1 406 ? 26.550 23.111 1.982 1.00 21.43 431 ILE A C 1
ATOM 3217 O O . ILE A 1 406 ? 26.125 24.266 1.885 1.00 20.10 431 ILE A O 1
ATOM 3222 N N . HIS A 1 407 ? 25.749 22.053 2.102 1.00 16.46 432 HIS A N 1
ATOM 3223 C CA . HIS A 1 407 ? 24.303 22.190 2.245 1.00 19.58 432 HIS A CA 1
ATOM 3224 C C . HIS A 1 407 ? 23.946 22.218 3.723 1.00 19.78 432 HIS A C 1
ATOM 3225 O O . HIS A 1 407 ? 24.364 21.329 4.476 1.00 19.79 432 HIS A O 1
ATOM 3232 N N . LEU A 1 408 ? 23.147 23.213 4.125 1.00 16.29 433 LEU A N 1
ATOM 3233 C CA . LEU A 1 408 ? 22.663 23.342 5.500 1.00 18.90 433 LEU A CA 1
ATOM 3234 C C . LEU A 1 408 ? 21.143 23.265 5.504 1.00 20.24 433 LEU A C 1
ATOM 3235 O O . LEU A 1 408 ? 20.483 24.057 4.821 1.00 19.30 433 LEU A O 1
ATOM 3240 N N . ASP A 1 409 ? 20.592 22.322 6.275 1.00 17.20 434 ASP A N 1
ATOM 3241 C CA . ASP A 1 409 ? 19.150 22.241 6.489 1.00 17.56 434 ASP A CA 1
ATOM 3242 C C . ASP A 1 409 ? 18.730 23.161 7.627 1.00 18.77 434 ASP A C 1
ATOM 3243 O O . ASP A 1 409 ? 19.358 23.177 8.682 1.00 16.61 434 ASP A O 1
ATOM 3248 N N . VAL A 1 410 ? 17.632 23.892 7.420 1.00 18.93 435 VAL A N 1
ATOM 3249 C CA . VAL A 1 410 ? 16.955 24.605 8.492 1.00 20.00 435 VAL A CA 1
ATOM 3250 C C . VAL A 1 410 ? 15.464 24.334 8.339 1.00 19.95 435 VAL A C 1
ATOM 3251 O O . VAL A 1 410 ? 14.931 24.334 7.222 1.00 20.54 435 VAL A O 1
ATOM 3255 N N . ALA A 1 411 ? 14.807 24.036 9.448 1.00 18.81 436 ALA A N 1
ATOM 3256 C CA . ALA A 1 411 ? 13.386 23.729 9.435 1.00 18.55 436 ALA A CA 1
ATOM 3257 C C . ALA A 1 411 ? 12.587 24.974 9.809 1.00 22.02 436 ALA A C 1
ATOM 3258 O O . ALA A 1 411 ? 13.054 25.813 10.576 1.00 22.65 436 ALA A O 1
ATOM 3260 N N . VAL A 1 412 ? 11.386 25.117 9.225 1.00 19.94 437 VAL A N 1
ATOM 3261 C CA . VAL A 1 412 ? 10.456 26.169 9.622 1.00 19.58 437 VAL A CA 1
ATOM 3262 C C . VAL A 1 412 ? 9.068 25.569 9.769 1.00 22.49 437 VAL A C 1
ATOM 3263 O O . VAL A 1 412 ? 8.740 24.549 9.156 1.00 22.50 437 VAL A O 1
ATOM 3267 N N . ASP A 1 413 ? 8.253 26.218 10.596 1.00 21.31 438 ASP A N 1
ATOM 3268 C CA . ASP A 1 413 ? 6.828 25.924 10.670 1.00 24.12 438 ASP A CA 1
ATOM 3269 C C . ASP A 1 413 ? 6.145 26.601 9.492 1.00 25.56 438 ASP A C 1
ATOM 3270 O O . ASP A 1 413 ? 6.045 27.831 9.451 1.00 28.62 438 ASP A O 1
ATOM 3275 N N . GLN A 1 414 ? 5.640 25.803 8.553 1.00 25.77 439 GLN A N 1
ATOM 3276 C CA . GLN A 1 414 ? 5.109 26.376 7.325 1.00 27.52 439 GLN A CA 1
ATOM 3277 C C . GLN A 1 414 ? 3.828 27.170 7.548 1.00 30.45 439 GLN A C 1
ATOM 3278 O O . GLN A 1 414 ? 3.415 27.903 6.646 1.00 35.87 439 GLN A O 1
ATOM 3284 N N . THR A 1 415 ? 3.199 27.055 8.714 1.00 30.84 440 THR A N 1
ATOM 3285 C CA . THR A 1 415 ? 2.002 27.829 9.007 1.00 35.94 440 THR A CA 1
ATOM 3286 C C . THR A 1 415 ? 2.301 29.216 9.569 1.00 38.79 440 THR A C 1
ATOM 3287 O O . THR A 1 415 ? 1.367 30.005 9.727 1.00 34.03 440 THR A O 1
ATOM 3291 N N . SER A 1 416 ? 3.562 29.535 9.875 1.00 38.63 441 SER A N 1
ATOM 3292 C CA . SER A 1 416 ? 3.969 30.896 10.226 1.00 46.39 441 SER A CA 1
ATOM 3293 C C . SER A 1 416 ? 4.470 31.583 8.960 1.00 44.65 441 SER A C 1
ATOM 3294 O O . SER A 1 416 ? 5.552 31.261 8.464 1.00 45.90 441 SER A O 1
ATOM 3297 N N . LYS A 1 417 ? 3.702 32.546 8.446 1.00 51.18 442 LYS A N 1
ATOM 3298 C CA . LYS A 1 417 ? 4.121 33.212 7.215 1.00 48.81 442 LYS A CA 1
ATOM 3299 C C . LYS A 1 417 ? 5.377 34.034 7.419 1.00 48.06 442 LYS A C 1
ATOM 3300 O O . LYS A 1 417 ? 6.219 34.127 6.522 1.00 49.77 442 LYS A O 1
ATOM 3306 N N . ASN A 1 418 ? 5.513 34.660 8.579 1.00 45.85 443 ASN A N 1
ATOM 3307 C CA . ASN A 1 418 ? 6.744 35.377 8.867 1.00 55.26 443 ASN A CA 1
ATOM 3308 C C . ASN A 1 418 ? 7.940 34.433 8.914 1.00 51.00 443 ASN A C 1
ATOM 3309 O O . ASN A 1 418 ? 9.070 34.848 8.641 1.00 44.42 443 ASN A O 1
ATOM 3314 N N . ALA A 1 419 ? 7.715 33.156 9.239 1.00 51.89 444 ALA A N 1
ATOM 3315 C CA . ALA A 1 419 ? 8.837 32.222 9.350 1.00 52.17 444 ALA A CA 1
ATOM 3316 C C . ALA A 1 419 ? 9.351 31.784 7.978 1.00 44.03 444 ALA A C 1
ATOM 3317 O O . ALA A 1 419 ? 10.567 31.656 7.781 1.00 42.32 444 ALA A O 1
ATOM 3319 N N . VAL A 1 420 ? 8.450 31.529 7.025 1.00 37.39 445 VAL A N 1
ATOM 3320 C CA . VAL A 1 420 ? 8.888 31.101 5.697 1.00 36.37 445 VAL A CA 1
ATOM 3321 C C . VAL A 1 420 ? 9.576 32.246 4.971 1.00 39.96 445 VAL A C 1
ATOM 3322 O O . VAL A 1 420 ? 10.661 32.083 4.400 1.00 35.90 445 VAL A O 1
ATOM 3326 N N . THR A 1 421 ? 8.938 33.414 4.959 1.00 43.17 446 THR A N 1
ATOM 3327 C CA . THR A 1 421 ? 9.537 34.586 4.330 1.00 45.75 446 THR A CA 1
ATOM 3328 C C . THR A 1 421 ? 10.855 34.974 5.003 1.00 32.71 446 THR A C 1
ATOM 3329 O O . THR A 1 421 ? 11.807 35.385 4.327 1.00 32.59 446 THR A O 1
ATOM 3333 N N . GLY A 1 422 ? 10.949 34.801 6.322 1.00 31.04 447 GLY A N 1
ATOM 3334 C CA . GLY A 1 422 ? 12.193 35.108 7.011 1.00 32.91 447 GLY A CA 1
ATOM 3335 C C . GLY A 1 422 ? 13.333 34.187 6.613 1.00 34.35 447 GLY A C 1
ATOM 3336 O O . GLY A 1 422 ? 14.427 34.642 6.278 1.00 31.96 447 GLY A O 1
ATOM 3337 N N . MET A 1 423 ? 13.093 32.877 6.645 1.00 28.95 448 MET A N 1
ATOM 3338 C CA . MET A 1 423 ? 14.163 31.926 6.345 1.00 26.25 448 MET A CA 1
ATOM 3339 C C . MET A 1 423 ? 14.556 31.975 4.875 1.00 25.45 448 MET A C 1
ATOM 3340 O O . MET A 1 423 ? 15.723 31.758 4.539 1.00 25.32 448 MET A O 1
ATOM 3345 N N . ASN A 1 424 ? 13.601 32.256 3.984 1.00 22.69 449 ASN A N 1
ATOM 3346 C CA . ASN A 1 424 ? 13.958 32.456 2.584 1.00 28.11 449 ASN A CA 1
ATOM 3347 C C . ASN A 1 424 ? 14.856 33.673 2.410 1.00 28.04 449 ASN A C 1
ATOM 3348 O O . ASN A 1 424 ? 15.715 33.691 1.522 1.00 27.85 449 ASN A O 1
ATOM 3353 N N . SER A 1 425 ? 14.686 34.691 3.253 1.00 25.36 450 SER A N 1
ATOM 3354 C CA . SER A 1 425 ? 15.595 35.831 3.208 1.00 26.27 450 SER A CA 1
ATOM 3355 C C . SER A 1 425 ? 16.994 35.425 3.656 1.00 22.73 450 SER A C 1
ATOM 3356 O O . SER A 1 425 ? 17.991 35.873 3.077 1.00 27.92 450 SER A O 1
ATOM 3359 N N . VAL A 1 426 ? 17.080 34.569 4.677 1.00 21.27 451 VAL A N 1
ATOM 3360 C CA . VAL A 1 426 ? 18.373 34.089 5.157 1.00 23.67 451 VAL A CA 1
ATOM 3361 C C . VAL A 1 426 ? 19.070 33.281 4.066 1.00 26.83 451 VAL A C 1
ATOM 3362 O O . VAL A 1 426 ? 20.256 33.483 3.779 1.00 26.06 451 VAL A O 1
ATOM 3366 N N . LYS A 1 427 ? 18.332 32.368 3.425 1.00 23.67 452 LYS A N 1
ATOM 3367 C CA . LYS A 1 427 ? 18.873 31.632 2.286 1.00 21.46 452 LYS A CA 1
ATOM 3368 C C . LYS A 1 427 ? 19.400 32.588 1.226 1.00 26.70 452 LYS A C 1
ATOM 3369 O O . LYS A 1 427 ? 20.526 32.439 0.745 1.00 23.72 452 LYS A O 1
ATOM 3375 N N . GLN A 1 428 ? 18.584 33.581 0.851 1.00 22.37 453 GLN A N 1
ATOM 3376 C CA . GLN A 1 428 ? 18.957 34.521 -0.206 1.00 27.86 453 GLN A CA 1
ATOM 3377 C C . GLN A 1 428 ? 20.248 35.255 0.134 1.00 29.96 453 GLN A C 1
ATOM 3378 O O . GLN A 1 428 ? 21.174 35.328 -0.685 1.00 29.78 453 GLN A O 1
ATOM 3384 N N . THR A 1 429 ? 20.326 35.807 1.343 1.00 27.24 454 THR A N 1
ATOM 3385 C CA . THR A 1 429 ? 21.497 36.592 1.716 1.00 26.94 454 THR A CA 1
ATOM 3386 C C . THR A 1 429 ? 22.737 35.719 1.845 1.00 25.17 454 THR A C 1
ATOM 3387 O O . THR A 1 429 ? 23.800 36.071 1.324 1.00 27.81 454 THR A O 1
ATOM 3391 N N . LEU A 1 430 ? 22.626 34.579 2.542 1.00 20.99 455 LEU A N 1
ATOM 3392 C CA . LEU A 1 430 ? 23.800 33.726 2.725 1.00 21.53 455 LEU A CA 1
ATOM 3393 C C . LEU A 1 430 ? 24.368 33.281 1.381 1.00 23.67 455 LEU A C 1
ATOM 3394 O O . LEU A 1 430 ? 25.587 33.330 1.167 1.00 24.85 455 LEU A O 1
ATOM 3399 N N . GLU A 1 431 ? 23.500 32.859 0.455 1.00 22.48 456 GLU A N 1
ATOM 3400 C CA . GLU A 1 431 ? 23.989 32.396 -0.842 1.00 22.68 456 GLU A CA 1
ATOM 3401 C C . GLU A 1 431 ? 24.505 33.549 -1.682 1.00 25.74 456 GLU A C 1
ATOM 3402 O O . GLU A 1 431 ? 25.473 33.383 -2.432 1.00 26.67 456 GLU A O 1
ATOM 3408 N N . SER A 1 432 ? 23.887 34.725 -1.566 1.00 23.16 457 SER A N 1
ATOM 3409 C CA . SER A 1 432 ? 24.388 35.868 -2.320 1.00 28.35 457 SER A CA 1
ATOM 3410 C C . SER A 1 432 ? 25.778 36.280 -1.840 1.00 27.42 457 SER A C 1
ATOM 3411 O O . SER A 1 432 ? 26.664 36.561 -2.654 1.00 29.16 457 SER A O 1
ATOM 3414 N N . VAL A 1 433 ? 26.000 36.280 -0.525 1.00 24.39 458 VAL A N 1
ATOM 3415 C CA . VAL A 1 433 ? 27.251 36.787 0.031 1.00 23.61 458 VAL A CA 1
ATOM 3416 C C . VAL A 1 433 ? 28.362 35.754 -0.099 1.00 31.72 458 VAL A C 1
ATOM 3417 O O . VAL A 1 433 ? 29.488 36.073 -0.503 1.00 29.59 458 VAL A O 1
ATOM 3421 N N . LEU A 1 434 ? 28.079 34.509 0.274 1.00 22.75 459 LEU A N 1
ATOM 3422 C CA . LEU A 1 434 ? 29.123 33.496 0.277 1.00 23.40 459 LEU A CA 1
ATOM 3423 C C . LEU A 1 434 ? 29.241 32.763 -1.044 1.00 27.04 459 LEU A C 1
ATOM 3424 O O . LEU A 1 434 ? 30.317 32.224 -1.334 1.00 27.02 459 LEU A O 1
ATOM 3429 N N . GLY A 1 435 ? 28.182 32.765 -1.857 1.00 20.87 460 GLY A N 1
ATOM 3430 C CA . GLY A 1 435 ? 28.186 32.111 -3.152 1.00 27.46 460 GLY A CA 1
ATOM 3431 C C . GLY A 1 435 ? 27.502 30.760 -3.109 1.00 24.04 460 GLY A C 1
ATOM 3432 O O . GLY A 1 435 ? 27.782 29.960 -2.214 1.00 19.67 460 GLY A O 1
ATOM 3433 N N . SER A 1 436 ? 26.610 30.480 -4.062 1.00 24.03 461 SER A N 1
ATOM 3434 C CA . SER A 1 436 ? 25.954 29.177 -4.050 1.00 23.23 461 SER A CA 1
ATOM 3435 C C . SER A 1 436 ? 26.881 28.056 -4.499 1.00 28.41 461 SER A C 1
ATOM 3436 O O . SER A 1 436 ? 26.517 26.884 -4.360 1.00 25.59 461 SER A O 1
ATOM 3439 N N . ASP A 1 437 ? 28.058 28.376 -5.031 1.00 25.47 462 ASP A N 1
ATOM 3440 C CA . ASP A 1 437 ? 29.075 27.346 -5.193 1.00 26.74 462 ASP A CA 1
ATOM 3441 C C . ASP A 1 437 ? 29.814 27.053 -3.891 1.00 26.84 462 ASP A C 1
ATOM 3442 O O . ASP A 1 437 ? 30.685 26.178 -3.868 1.00 30.90 462 ASP A O 1
ATOM 3447 N N . ASN A 1 438 ? 29.485 27.751 -2.815 1.00 23.68 463 ASN A N 1
ATOM 3448 C CA . ASN A 1 438 ? 30.100 27.527 -1.516 1.00 18.51 463 ASN A CA 1
ATOM 3449 C C . ASN A 1 438 ? 29.129 27.019 -0.465 1.00 18.03 463 ASN A C 1
ATOM 3450 O O . ASN A 1 438 ? 29.509 26.183 0.356 1.00 19.73 463 ASN A O 1
ATOM 3455 N N . ILE A 1 439 ? 27.885 27.492 -0.478 1.00 21.95 464 ILE A N 1
ATOM 3456 C CA . ILE A 1 439 ? 26.904 27.132 0.543 1.00 19.37 464 ILE A CA 1
ATOM 3457 C C . ILE A 1 439 ? 25.529 27.110 -0.109 1.00 19.65 464 ILE A C 1
ATOM 3458 O O . ILE A 1 439 ? 25.255 27.885 -1.027 1.00 19.35 464 ILE A O 1
ATOM 3463 N N . VAL A 1 440 ? 24.680 26.188 0.341 1.00 18.40 465 VAL A N 1
ATOM 3464 C CA . VAL A 1 440 ? 23.291 26.089 -0.107 1.00 18.48 465 VAL A CA 1
ATOM 3465 C C . VAL A 1 440 ? 22.432 25.899 1.131 1.00 20.85 465 VAL A C 1
ATOM 3466 O O . VAL A 1 440 ? 22.644 24.950 1.894 1.00 22.03 465 VAL A O 1
ATOM 3470 N N . ILE A 1 441 ? 21.480 26.798 1.342 1.00 22.07 466 ILE A N 1
ATOM 3471 C CA . ILE A 1 441 ? 20.557 26.695 2.466 1.00 23.77 466 ILE A CA 1
ATOM 3472 C C . ILE A 1 441 ? 19.310 25.979 1.979 1.00 20.42 466 ILE A C 1
ATOM 3473 O O . ILE A 1 441 ? 18.640 26.449 1.053 1.00 20.85 466 ILE A O 1
ATOM 3478 N N . ASP A 1 442 ? 18.993 24.851 2.605 1.00 18.98 467 ASP A N 1
ATOM 3479 C CA . ASP A 1 442 ? 17.867 24.017 2.216 1.00 17.19 467 ASP A CA 1
ATOM 3480 C C . ASP A 1 442 ? 16.795 24.164 3.294 1.00 21.36 467 ASP A C 1
ATOM 3481 O O . ASP A 1 442 ? 16.921 23.601 4.385 1.00 18.73 467 ASP A O 1
ATOM 3486 N N . VAL A 1 443 ? 15.737 24.903 2.984 1.00 20.15 468 VAL A N 1
ATOM 3487 C CA . VAL A 1 443 ? 14.677 25.142 3.961 1.00 16.75 468 VAL A CA 1
ATOM 3488 C C . VAL A 1 443 ? 13.718 23.960 3.960 1.00 20.09 468 VAL A C 1
ATOM 3489 O O . VAL A 1 443 ? 13.236 23.542 2.905 1.00 21.32 468 VAL A O 1
ATOM 3493 N N . GLN A 1 444 ? 13.443 23.408 5.143 1.00 18.72 469 GLN A N 1
ATOM 3494 C CA . GLN A 1 444 ? 12.538 22.269 5.275 1.00 22.64 469 GLN A CA 1
ATOM 3495 C C . GLN A 1 444 ? 11.232 22.806 5.858 1.00 23.03 469 GLN A C 1
ATOM 3496 O O . GLN A 1 444 ? 11.151 23.081 7.057 1.00 22.57 469 GLN A O 1
ATOM 3502 N N . GLN A 1 445 ? 10.223 23.005 5.008 1.00 21.79 470 GLN A N 1
ATOM 3503 C CA . GLN A 1 445 ? 8.920 23.449 5.502 1.00 21.91 470 GLN A CA 1
ATOM 3504 C C . GLN A 1 445 ? 8.173 22.274 6.100 1.00 25.62 470 GLN A C 1
ATOM 3505 O O . GLN A 1 445 ? 8.019 21.240 5.454 1.00 27.24 470 GLN A O 1
ATOM 3511 N N . LEU A 1 446 ? 7.678 22.447 7.320 1.00 24.80 471 LEU A N 1
ATOM 3512 C CA . LEU A 1 446 ? 7.066 21.358 8.060 1.00 24.10 471 LEU A CA 1
ATOM 3513 C C . LEU A 1 446 ? 5.774 21.844 8.700 1.00 23.81 471 LEU A C 1
ATOM 3514 O O . LEU A 1 446 ? 5.616 23.033 8.988 1.00 24.79 471 LEU A O 1
ATOM 3519 N N . SER A 1 447 ? 4.849 20.914 8.926 1.00 24.82 472 SER A N 1
ATOM 3520 C CA . SER A 1 447 ? 3.691 21.219 9.751 1.00 29.66 472 SER A CA 1
ATOM 3521 C C . SER A 1 447 ? 4.148 21.633 11.147 1.00 28.61 472 SER A C 1
ATOM 3522 O O . SER A 1 447 ? 5.276 21.369 11.562 1.00 26.69 472 SER A O 1
ATOM 3525 N N . THR A 1 448 ? 3.247 22.284 11.886 1.00 33.06 473 THR A N 1
ATOM 3526 C CA . THR A 1 448 ? 3.584 22.696 13.251 1.00 26.31 473 THR A CA 1
ATOM 3527 C C . THR A 1 448 ? 4.020 21.505 14.100 1.00 29.81 473 THR A C 1
ATOM 3528 O O . THR A 1 448 ? 4.953 21.615 14.907 1.00 29.24 473 THR A O 1
ATOM 3532 N N . ASP A 1 449 ? 3.329 20.366 13.957 1.00 32.24 474 ASP A N 1
ATOM 3533 C CA . ASP A 1 449 ? 3.693 19.174 14.717 1.00 34.99 474 ASP A CA 1
ATOM 3534 C C . ASP A 1 449 ? 5.074 18.654 14.316 1.00 32.80 474 ASP A C 1
ATOM 3535 O O . ASP A 1 449 ? 5.884 18.288 15.175 1.00 32.72 474 ASP A O 1
ATOM 3540 N N . ASP A 1 450 ? 5.364 18.607 13.014 1.00 30.55 475 ASP A N 1
ATOM 3541 C CA . ASP A 1 450 ? 6.674 18.132 12.579 1.00 29.83 475 ASP A CA 1
ATOM 3542 C C . ASP A 1 450 ? 7.765 19.113 12.976 1.00 27.36 475 ASP A C 1
ATOM 3543 O O . ASP A 1 450 ? 8.858 18.709 13.395 1.00 26.95 475 ASP A O 1
ATOM 3548 N N . PHE A 1 451 ? 7.482 20.410 12.875 1.00 25.10 476 PHE A N 1
ATOM 3549 C CA . PHE A 1 451 ? 8.479 21.397 13.259 1.00 22.29 476 PHE A CA 1
ATOM 3550 C C . PHE A 1 451 ? 8.803 21.299 14.747 1.00 25.71 476 PHE A C 1
ATOM 3551 O O . PHE A 1 451 ? 9.968 21.415 15.147 1.00 30.81 476 PHE A O 1
ATOM 3559 N N . ASN A 1 452 ? 7.796 21.058 15.585 1.00 23.10 477 ASN A N 1
ATOM 3560 C CA . ASN A 1 452 ? 8.101 20.886 17.003 1.00 24.89 477 ASN A CA 1
ATOM 3561 C C . ASN A 1 452 ? 8.875 19.600 17.257 1.00 29.81 477 ASN A C 1
ATOM 3562 O O . ASN A 1 452 ? 9.758 19.570 18.122 1.00 31.47 477 ASN A O 1
ATOM 3567 N N . ASN A 1 453 ? 8.600 18.550 16.481 1.00 25.28 478 ASN A N 1
ATOM 3568 C CA . ASN A 1 453 ? 9.264 17.267 16.689 1.00 28.12 478 ASN A CA 1
ATOM 3569 C C . ASN A 1 453 ? 10.756 17.311 16.337 1.00 30.49 478 ASN A C 1
ATOM 3570 O O . ASN A 1 453 ? 11.540 16.544 16.905 1.00 30.05 478 ASN A O 1
ATOM 3575 N N . VAL A 1 454 ? 11.178 18.186 15.416 1.00 25.41 479 VAL A N 1
ATOM 3576 C CA . VAL A 1 454 ? 12.594 18.239 15.033 1.00 23.99 479 VAL A CA 1
ATOM 3577 C C . VAL A 1 454 ? 13.422 19.152 15.915 1.00 26.15 479 VAL A C 1
ATOM 3578 O O . VAL A 1 454 ? 14.664 19.110 15.841 1.00 22.93 479 VAL A O 1
ATOM 3582 N N . ALA A 1 455 ? 12.789 19.998 16.725 1.00 23.78 480 ALA A N 1
ATOM 3583 C CA . ALA A 1 455 ? 13.545 20.987 17.474 1.00 25.31 480 ALA A CA 1
ATOM 3584 C C . ALA A 1 455 ? 13.014 21.119 18.891 1.00 23.73 480 ALA A C 1
ATOM 3585 O O . ALA A 1 455 ? 13.452 20.382 19.780 1.00 25.16 480 ALA A O 1
ATOM 3587 N N . PHE A 1 456 ? 12.039 22.011 19.110 1.00 25.11 481 PHE A N 1
ATOM 3588 C CA . PHE A 1 456 ? 11.586 22.293 20.472 1.00 23.34 481 PHE A CA 1
ATOM 3589 C C . PHE A 1 456 ? 11.204 21.026 21.232 1.00 24.39 481 PHE A C 1
ATOM 3590 O O . PHE A 1 456 ? 11.556 20.870 22.409 1.00 28.41 481 PHE A O 1
ATOM 3598 N N . LEU A 1 457 ? 10.466 20.116 20.595 1.00 19.65 482 LEU A N 1
ATOM 3599 C CA . LEU A 1 457 ? 10.024 18.904 21.269 1.00 20.91 482 LEU A CA 1
ATOM 3600 C C . LEU A 1 457 ? 10.826 17.674 20.869 1.00 23.53 482 LEU A C 1
ATOM 3601 O O . LEU A 1 457 ? 10.374 16.550 21.111 1.00 25.98 482 LEU A O 1
ATOM 3606 N N . ALA A 1 458 ? 12.001 17.852 20.287 1.00 23.36 483 ALA A N 1
ATOM 3607 C CA . ALA A 1 458 ? 12.832 16.698 19.966 1.00 23.67 483 ALA A CA 1
ATOM 3608 C C . ALA A 1 458 ? 13.076 15.898 21.243 1.00 20.38 483 ALA A C 1
ATOM 3609 O O . ALA A 1 458 ? 13.448 16.482 22.267 1.00 26.91 483 ALA A O 1
ATOM 3611 N N . PRO A 1 459 ? 12.816 14.585 21.243 1.00 25.75 484 PRO A N 1
ATOM 3612 C CA . PRO A 1 459 ? 12.903 13.833 22.505 1.00 32.55 484 PRO A CA 1
ATOM 3613 C C . PRO A 1 459 ? 14.284 13.868 23.146 1.00 36.32 484 PRO A C 1
ATOM 3614 O O . PRO A 1 459 ? 14.379 13.987 24.372 1.00 37.84 484 PRO A O 1
ATOM 3618 N N . THR A 1 460 ? 15.357 13.782 22.356 1.00 30.33 485 THR A N 1
ATOM 3619 C CA . THR A 1 460 ? 16.719 13.816 22.879 1.00 24.45 485 THR A CA 1
ATOM 3620 C C . THR A 1 460 ? 17.581 14.656 21.940 1.00 22.47 485 THR A C 1
ATOM 3621 O O . THR A 1 460 ? 17.169 14.996 20.829 1.00 22.29 485 THR A O 1
ATOM 3625 N N . ALA A 1 461 ? 18.803 14.974 22.382 1.00 21.62 486 ALA A N 1
ATOM 3626 C CA . ALA A 1 461 ? 19.705 15.739 21.524 1.00 21.24 486 ALA A CA 1
ATOM 3627 C C . ALA A 1 461 ? 19.916 15.040 20.184 1.00 24.11 486 ALA A C 1
ATOM 3628 O O . ALA A 1 461 ? 20.028 15.693 19.138 1.00 20.42 486 ALA A O 1
ATOM 3630 N N . ALA A 1 462 ? 19.947 13.710 20.193 1.00 20.71 487 ALA A N 1
ATOM 3631 C CA . ALA A 1 462 ? 20.153 12.953 18.961 1.00 23.01 487 ALA A CA 1
ATOM 3632 C C . ALA A 1 462 ? 18.997 13.081 17.980 1.00 28.83 487 ALA A C 1
ATOM 3633 O O . ALA A 1 462 ? 19.112 12.625 16.836 1.00 27.37 487 ALA A O 1
ATOM 3635 N N . ASP A 1 463 ? 17.890 13.691 18.384 1.00 22.08 488 ASP A N 1
ATOM 3636 C CA . ASP A 1 463 ? 16.720 13.785 17.531 1.00 21.24 488 ASP A CA 1
ATOM 3637 C C . ASP A 1 463 ? 16.573 15.156 16.886 1.00 20.95 488 ASP A C 1
ATOM 3638 O O . ASP A 1 463 ? 15.608 15.378 16.147 1.00 24.95 488 ASP A O 1
ATOM 3643 N N . ARG A 1 464 ? 17.492 16.077 17.165 1.00 25.89 489 ARG A N 1
ATOM 3644 C CA . ARG A 1 464 ? 17.490 17.398 16.544 1.00 19.06 489 ARG A CA 1
ATOM 3645 C C . ARG A 1 464 ? 17.766 17.234 15.053 1.00 27.37 489 ARG A C 1
ATOM 3646 O O . ARG A 1 464 ? 18.849 16.793 14.661 1.00 23.17 489 ARG A O 1
ATOM 3654 N N . ASP A 1 465 ? 16.789 17.552 14.214 1.00 22.60 490 ASP A N 1
ATOM 3655 C CA . ASP A 1 465 ? 16.849 17.230 12.791 1.00 19.43 490 ASP A CA 1
ATOM 3656 C C . ASP A 1 465 ? 17.003 18.525 11.992 1.00 16.99 490 ASP A C 1
ATOM 3657 O O . ASP A 1 465 ? 16.060 19.006 11.373 1.00 20.98 490 ASP A O 1
ATOM 3662 N N . TYR A 1 466 ? 18.213 19.080 12.002 1.00 17.34 491 TYR A N 1
ATOM 3663 C CA . TYR A 1 466 ? 18.517 20.318 11.291 1.00 18.28 491 TYR A CA 1
ATOM 3664 C C . TYR A 1 466 ? 20.016 20.542 11.384 1.00 15.84 491 TYR A C 1
ATOM 3665 O O . TYR A 1 466 ? 20.666 20.013 12.284 1.00 15.55 491 TYR A O 1
ATOM 3674 N N . ASP A 1 467 ? 20.550 21.352 10.465 1.00 14.89 492 ASP A N 1
ATOM 3675 C CA . ASP A 1 467 ? 21.918 21.831 10.633 1.00 14.65 492 ASP A CA 1
ATOM 3676 C C . ASP A 1 467 ? 21.986 23.178 11.331 1.00 16.99 492 ASP A C 1
ATOM 3677 O O . ASP A 1 467 ? 22.972 23.455 12.017 1.00 16.03 492 ASP A O 1
ATOM 3682 N N . PHE A 1 468 ? 20.967 24.024 11.207 1.00 15.97 493 PHE A N 1
ATOM 3683 C CA . PHE A 1 468 ? 20.901 25.173 12.092 1.00 14.30 493 PHE A CA 1
ATOM 3684 C C . PHE A 1 468 ? 19.438 25.494 12.325 1.00 19.08 493 PHE A C 1
ATOM 3685 O O . PHE A 1 468 ? 18.561 24.966 11.646 1.00 16.26 493 PHE A O 1
ATOM 3693 N N . ASN A 1 469 ? 19.180 26.303 13.348 1.00 14.76 494 ASN A N 1
ATOM 3694 C CA . ASN A 1 469 ? 17.808 26.547 13.770 1.00 16.12 494 ASN A CA 1
ATOM 3695 C C . ASN A 1 469 ? 17.704 27.975 14.270 1.00 15.21 494 ASN A C 1
ATOM 3696 O O . ASN A 1 469 ? 18.699 28.603 14.615 1.00 18.34 494 ASN A O 1
ATOM 3701 N N . PHE A 1 470 ? 16.483 28.487 14.306 1.00 15.51 495 PHE A N 1
ATOM 3702 C CA . PHE A 1 470 ? 16.196 29.773 14.925 1.00 18.45 495 PHE A CA 1
ATOM 3703 C C . PHE A 1 470 ? 15.451 29.504 16.226 1.00 18.50 495 PHE A C 1
ATOM 3704 O O . PHE A 1 470 ? 14.476 28.749 16.234 1.00 20.37 495 PHE A O 1
ATOM 3712 N N . ASP A 1 471 ? 15.917 30.097 17.327 1.00 19.00 496 ASP A N 1
ATOM 3713 C CA . ASP A 1 471 ? 15.451 29.714 18.658 1.00 20.78 496 ASP A CA 1
ATOM 3714 C C . ASP A 1 471 ? 15.581 30.919 19.587 1.00 24.48 496 ASP A C 1
ATOM 3715 O O . ASP A 1 471 ? 16.140 31.956 19.215 1.00 18.26 496 ASP A O 1
ATOM 3720 N N . GLY A 1 472 ? 15.070 30.779 20.811 1.00 21.66 497 GLY A N 1
ATOM 3721 C CA . GLY A 1 472 ? 15.063 31.905 21.730 1.00 24.55 497 GLY A CA 1
ATOM 3722 C C . GLY A 1 472 ? 15.271 31.471 23.166 1.00 31.73 497 GLY A C 1
ATOM 3723 O O . GLY A 1 472 ? 15.127 30.294 23.506 1.00 30.32 497 GLY A O 1
ATOM 3724 N N . TRP A 1 473 ? 15.626 32.440 24.015 1.00 19.11 498 TRP A N 1
ATOM 3725 C CA . TRP A 1 473 ? 15.679 32.192 25.449 1.00 19.67 498 TRP A CA 1
ATOM 3726 C C . TRP A 1 473 ? 15.042 33.357 26.183 1.00 21.13 498 TRP A C 1
ATOM 3727 O O . TRP A 1 473 ? 15.317 34.517 25.859 1.00 18.11 498 TRP A O 1
ATOM 3738 N N . VAL A 1 474 ? 14.194 33.049 27.165 1.00 16.40 499 VAL A N 1
ATOM 3739 C CA . VAL A 1 474 ? 13.570 34.062 28.013 1.00 17.37 499 VAL A CA 1
ATOM 3740 C C . VAL A 1 474 ? 14.300 34.091 29.352 1.00 23.66 499 VAL A C 1
ATOM 3741 O O . VAL A 1 474 ? 14.340 33.082 30.064 1.00 22.04 499 VAL A O 1
ATOM 3745 N N . GLY A 1 475 ? 14.856 35.246 29.712 1.00 20.57 500 GLY A N 1
ATOM 3746 C CA . GLY A 1 475 ? 15.517 35.367 31.005 1.00 20.16 500 GLY A CA 1
ATOM 3747 C C . GLY A 1 475 ? 14.521 35.399 32.154 1.00 21.76 500 GLY A C 1
ATOM 3748 O O . GLY A 1 475 ? 13.433 35.971 32.048 1.00 21.64 500 GLY A O 1
ATOM 3749 N N . ASP A 1 476 ? 14.888 34.763 33.273 1.00 23.47 501 ASP A N 1
ATOM 3750 C CA . ASP A 1 476 ? 13.945 34.700 34.394 1.00 23.37 501 ASP A CA 1
ATOM 3751 C C . ASP A 1 476 ? 14.503 35.138 35.744 1.00 20.32 501 ASP A C 1
ATOM 3752 O O . ASP A 1 476 ? 13.773 35.085 36.740 1.00 21.50 501 ASP A O 1
ATOM 3757 N N . TYR A 1 477 ? 15.746 35.599 35.813 1.00 19.52 502 TYR A N 1
ATOM 3758 C CA . TYR A 1 477 ? 16.229 36.239 37.024 1.00 26.03 502 TYR A CA 1
ATOM 3759 C C . TYR A 1 477 ? 17.307 37.235 36.617 1.00 19.34 502 TYR A C 1
ATOM 3760 O O . TYR A 1 477 ? 17.872 37.154 35.527 1.00 18.55 502 TYR A O 1
ATOM 3769 N N . GLN A 1 478 ? 17.546 38.207 37.489 1.00 20.00 503 GLN A N 1
ATOM 3770 C CA . GLN A 1 478 ? 18.292 39.411 37.119 1.00 19.81 503 GLN A CA 1
ATOM 3771 C C . GLN A 1 478 ? 19.793 39.168 37.294 1.00 21.50 503 GLN A C 1
ATOM 3772 O O . GLN A 1 478 ? 20.435 39.670 38.214 1.00 19.89 503 GLN A O 1
ATOM 3778 N N . ASP A 1 479 ? 20.352 38.385 36.368 1.00 20.87 504 ASP A N 1
ATOM 3779 C CA . ASP A 1 479 ? 21.788 38.088 36.409 1.00 19.31 504 ASP A CA 1
ATOM 3780 C C . ASP A 1 479 ? 22.171 37.587 35.032 1.00 19.61 504 ASP A C 1
ATOM 3781 O O . ASP A 1 479 ? 21.371 36.868 34.416 1.00 20.49 504 ASP A O 1
ATOM 3786 N N . PRO A 1 480 ? 23.348 37.934 34.509 1.00 17.06 505 PRO A N 1
ATOM 3787 C CA . PRO A 1 480 ? 23.707 37.429 33.172 1.00 21.32 505 PRO A CA 1
ATOM 3788 C C . PRO A 1 480 ? 23.647 35.916 33.056 1.00 18.44 505 PRO A C 1
ATOM 3789 O O . PRO A 1 480 ? 23.417 35.400 31.952 1.00 18.80 505 PRO A O 1
ATOM 3793 N N . SER A 1 481 ? 23.827 35.182 34.156 1.00 19.17 506 SER A N 1
ATOM 3794 C CA . SER A 1 481 ? 23.795 33.727 34.057 1.00 19.01 506 SER A CA 1
ATOM 3795 C C . SER A 1 481 ? 22.435 33.195 33.625 1.00 22.90 506 SER A C 1
ATOM 3796 O O . SER A 1 481 ? 22.356 32.058 33.152 1.00 17.77 506 SER A O 1
ATOM 3799 N N . THR A 1 482 ? 21.363 33.977 33.774 1.00 19.36 507 THR A N 1
ATOM 3800 C CA . THR A 1 482 ? 20.075 33.472 33.314 1.00 19.87 507 THR A CA 1
ATOM 3801 C C . THR A 1 482 ? 20.093 33.197 31.812 1.00 18.84 507 THR A C 1
ATOM 3802 O O . THR A 1 482 ? 19.430 32.253 31.349 1.00 25.29 507 THR A O 1
ATOM 3806 N N . TYR A 1 483 ? 20.876 33.967 31.043 1.00 16.23 508 TYR A N 1
ATOM 3807 C CA . TYR A 1 483 ? 20.990 33.747 29.606 1.00 17.90 508 TYR A CA 1
ATOM 3808 C C . TYR A 1 483 ? 22.149 32.843 29.231 1.00 23.92 508 TYR A C 1
ATOM 3809 O O . TYR A 1 483 ? 22.117 32.235 28.156 1.00 21.63 508 TYR A O 1
ATOM 3818 N N . LEU A 1 484 ? 23.171 32.738 30.078 1.00 16.76 509 LEU A N 1
ATOM 3819 C CA . LEU A 1 484 ? 24.393 32.036 29.688 1.00 14.73 509 LEU A CA 1
ATOM 3820 C C . LEU A 1 484 ? 24.477 30.621 30.231 1.00 13.92 509 LEU A C 1
ATOM 3821 O O . LEU A 1 484 ? 25.041 29.743 29.561 1.00 19.25 509 LEU A O 1
ATOM 3826 N N . ASN A 1 485 ? 23.947 30.390 31.431 1.00 15.25 510 ASN A N 1
ATOM 3827 C CA . ASN A 1 485 ? 23.952 29.051 32.005 1.00 16.77 510 ASN A CA 1
ATOM 3828 C C . ASN A 1 485 ? 23.311 27.983 31.126 1.00 21.95 510 ASN A C 1
ATOM 3829 O O . ASN A 1 485 ? 23.792 26.838 31.174 1.00 20.00 510 ASN A O 1
ATOM 3834 N N . PRO A 1 486 ? 22.240 28.242 30.358 1.00 18.86 511 PRO A N 1
ATOM 3835 C CA . PRO A 1 486 ? 21.600 27.133 29.622 1.00 19.78 511 PRO A CA 1
ATOM 3836 C C . PRO A 1 486 ? 22.524 26.442 28.658 1.00 24.10 511 PRO A C 1
ATOM 3837 O O . PRO A 1 486 ? 22.244 25.310 28.244 1.00 23.87 511 PRO A O 1
ATOM 3841 N N . PHE A 1 487 ? 23.604 27.097 28.257 1.00 22.19 512 PHE A N 1
ATOM 3842 C CA . PHE A 1 487 ? 24.497 26.537 27.258 1.00 23.32 512 PHE A CA 1
ATOM 3843 C C . PHE A 1 487 ? 25.773 25.963 27.859 1.00 24.64 512 PHE A C 1
ATOM 3844 O O . PHE A 1 487 ? 26.676 25.588 27.112 1.00 30.77 512 PHE A O 1
ATOM 3852 N N . ASN A 1 488 ? 25.846 25.831 29.185 1.00 21.51 513 ASN A N 1
ATOM 3853 C CA . ASN A 1 488 ? 27.041 25.301 29.820 1.00 24.71 513 ASN A CA 1
ATOM 3854 C C . ASN A 1 488 ? 27.153 23.794 29.603 1.00 32.27 513 ASN A C 1
ATOM 3855 O O . ASN A 1 488 ? 26.158 23.081 29.443 1.00 25.35 513 ASN A O 1
ATOM 3860 N N . ALA A 1 489 ? 28.392 23.323 29.609 1.00 30.31 514 ALA A N 1
ATOM 3861 C CA . ALA A 1 489 ? 28.754 21.984 29.173 1.00 36.70 514 ALA A CA 1
ATOM 3862 C C . ALA A 1 489 ? 28.606 20.918 30.245 1.00 26.70 514 ALA A C 1
ATOM 3863 O O . ALA A 1 489 ? 28.698 19.730 29.921 1.00 32.58 514 ALA A O 1
ATOM 3865 N N . GLU A 1 490 ? 28.429 21.294 31.511 1.00 23.40 515 GLU A N 1
ATOM 3866 C CA . GLU A 1 490 ? 28.225 20.291 32.547 1.00 26.74 515 GLU A CA 1
ATOM 3867 C C . GLU A 1 490 ? 26.777 19.834 32.596 1.00 29.61 515 GLU A C 1
ATOM 3868 O O . GLU A 1 490 ? 26.502 18.631 32.675 1.00 31.30 515 GLU A O 1
ATOM 3874 N N . ASP A 1 491 ? 25.839 20.780 32.563 1.00 27.13 516 ASP A N 1
ATOM 3875 C CA . ASP A 1 491 ? 24.432 20.423 32.702 1.00 31.66 516 ASP A CA 1
ATOM 3876 C C . ASP A 1 491 ? 23.521 21.488 32.108 1.00 27.66 516 ASP A C 1
ATOM 3877 O O . ASP A 1 491 ? 22.397 21.681 32.578 1.00 29.57 516 ASP A O 1
ATOM 3882 N N . GLY A 1 492 ? 24.001 22.202 31.092 1.00 22.10 517 GLY A N 1
ATOM 3883 C CA . GLY A 1 492 ? 23.176 23.216 30.478 1.00 20.11 517 GLY A CA 1
ATOM 3884 C C . GLY A 1 492 ? 21.897 22.631 29.908 1.00 24.86 517 GLY A C 1
ATOM 3885 O O . GLY A 1 492 ? 21.940 21.668 29.139 1.00 24.66 517 GLY A O 1
ATOM 3886 N N . PHE A 1 493 ? 20.761 23.219 30.283 1.00 22.16 518 PHE A N 1
ATOM 3887 C CA . PHE A 1 493 ? 19.461 22.732 29.820 1.00 24.84 518 PHE A CA 1
ATOM 3888 C C . PHE A 1 493 ? 19.356 22.730 28.295 1.00 22.52 518 PHE A C 1
ATOM 3889 O O . PHE A 1 493 ? 18.652 21.884 27.715 1.00 22.07 518 PHE A O 1
ATOM 3897 N N . TYR A 1 494 ? 20.053 23.646 27.626 1.00 19.33 519 TYR A N 1
ATOM 3898 C CA . TYR A 1 494 ? 19.962 23.813 26.179 1.00 22.49 519 TYR A CA 1
ATOM 3899 C C . TYR A 1 494 ? 21.220 23.373 25.426 1.00 19.43 519 TYR A C 1
ATOM 3900 O O . TYR A 1 494 ? 21.346 23.661 24.238 1.00 18.61 519 TYR A O 1
ATOM 3909 N N . LEU A 1 495 ? 22.139 22.657 26.072 1.00 20.38 520 LEU A N 1
ATOM 3910 C CA . LEU A 1 495 ? 23.171 21.951 25.317 1.00 19.63 520 LEU A CA 1
ATOM 3911 C C . LEU A 1 495 ? 22.559 21.140 24.179 1.00 19.65 520 LEU A C 1
ATOM 3912 O O . LEU A 1 495 ? 23.165 20.995 23.112 1.00 17.83 520 LEU A O 1
ATOM 3917 N N . LYS A 1 496 ? 21.343 20.625 24.384 1.00 18.08 521 LYS A N 1
ATOM 3918 C CA . LYS A 1 496 ? 20.715 19.751 23.401 1.00 16.04 521 LYS A CA 1
ATOM 3919 C C . LYS A 1 496 ? 20.504 20.431 22.057 1.00 15.28 521 LYS A C 1
ATOM 3920 O O . LYS A 1 496 ? 20.438 19.747 21.033 1.00 18.33 521 LYS A O 1
ATOM 3926 N N . ILE A 1 497 ? 20.323 21.759 22.030 1.00 13.10 522 ILE A N 1
ATOM 3927 C CA . ILE A 1 497 ? 20.024 22.391 20.752 1.00 12.65 522 ILE A CA 1
ATOM 3928 C C . ILE A 1 497 ? 21.211 22.310 19.797 1.00 15.85 522 ILE A C 1
ATOM 3929 O O . ILE A 1 497 ? 21.027 22.439 18.581 1.00 17.88 522 ILE A O 1
ATOM 3934 N N . PHE A 1 498 ? 22.425 22.123 20.322 1.00 16.15 523 PHE A N 1
ATOM 3935 C CA . PHE A 1 498 ? 23.616 21.891 19.512 1.00 15.85 523 PHE A CA 1
ATOM 3936 C C . PHE A 1 498 ? 23.786 20.430 19.120 1.00 16.18 523 PHE A C 1
ATOM 3937 O O . PHE A 1 498 ? 24.796 20.087 18.487 1.00 15.72 523 PHE A O 1
ATOM 3945 N N . GLY A 1 499 ? 22.855 19.571 19.510 1.00 15.36 524 GLY A N 1
ATOM 3946 C CA . GLY A 1 499 ? 22.985 18.149 19.292 1.00 16.01 524 GLY A CA 1
ATOM 3947 C C . GLY A 1 499 ? 23.850 17.441 20.309 1.00 16.21 524 GLY A C 1
ATOM 3948 O O . GLY A 1 499 ? 24.231 16.288 20.079 1.00 19.97 524 GLY A O 1
ATOM 3949 N N . LEU A 1 500 ? 24.171 18.087 21.428 1.00 17.05 525 LEU A N 1
ATOM 3950 C CA . LEU A 1 500 ? 25.180 17.602 22.354 1.00 19.42 525 LEU A CA 1
ATOM 3951 C C . LEU A 1 500 ? 24.563 17.124 23.661 1.00 23.42 525 LEU A C 1
ATOM 3952 O O . LEU A 1 500 ? 23.602 17.711 24.167 1.00 24.56 525 LEU A O 1
ATOM 3957 N N . ASP A 1 501 ? 25.123 16.037 24.189 1.00 22.90 526 ASP A N 1
ATOM 3958 C CA . ASP A 1 501 ? 24.797 15.512 25.507 1.00 31.07 526 ASP A CA 1
ATOM 3959 C C . ASP A 1 501 ? 26.067 15.544 26.349 1.00 28.36 526 ASP A C 1
ATOM 3960 O O . ASP A 1 501 ? 27.151 15.222 25.854 1.00 33.12 526 ASP A O 1
ATOM 3965 N N . ALA A 1 502 ? 25.933 15.964 27.608 1.00 29.67 527 ALA A N 1
ATOM 3966 C CA . ALA A 1 502 ? 27.106 16.284 28.417 1.00 40.63 527 ALA A CA 1
ATOM 3967 C C . ALA A 1 502 ? 27.982 15.058 28.654 1.00 49.02 527 ALA A C 1
ATOM 3968 O O . ALA A 1 502 ? 29.217 15.149 28.609 1.00 50.36 527 ALA A O 1
ATOM 3970 N N . LYS A 1 503 ? 27.365 13.922 28.810 1.00 45.07 528 LYS A N 1
ATOM 3971 C CA . LYS A 1 503 ? 28.139 12.713 29.133 1.00 53.89 528 LYS A CA 1
ATOM 3972 C C . LYS A 1 503 ? 28.679 12.066 27.869 1.00 50.95 528 LYS A C 1
ATOM 3973 O O . LYS A 1 503 ? 29.890 11.935 27.776 1.00 52.88 528 LYS A O 1
ATOM 3979 N N . GLU A 1 504 ? 27.801 11.796 26.910 1.00 36.84 529 GLU A N 1
ATOM 3980 C CA . GLU A 1 504 ? 28.200 11.024 25.737 1.00 31.15 529 GLU A CA 1
ATOM 3981 C C . GLU A 1 504 ? 29.122 11.804 24.813 1.00 36.70 529 GLU A C 1
ATOM 3982 O O . GLU A 1 504 ? 29.902 11.205 24.065 1.00 40.25 529 GLU A O 1
ATOM 3988 N N . ASP A 1 505 ? 29.042 13.129 24.829 1.00 29.58 530 ASP A N 1
ATOM 3989 C CA . ASP A 1 505 ? 29.773 13.948 23.878 1.00 28.53 530 ASP A CA 1
ATOM 3990 C C . ASP A 1 505 ? 30.851 14.777 24.570 1.00 28.37 530 ASP A C 1
ATOM 3991 O O . ASP A 1 505 ? 31.268 15.814 24.054 1.00 25.67 530 ASP A O 1
ATOM 3996 N N . LYS A 1 506 ? 31.312 14.315 25.738 1.00 33.06 531 LYS A N 1
ATOM 3997 C CA . LYS A 1 506 ? 32.303 15.066 26.505 1.00 33.18 531 LYS A CA 1
ATOM 3998 C C . LYS A 1 506 ? 33.506 15.428 25.643 1.00 35.47 531 LYS A C 1
ATOM 3999 O O . LYS A 1 506 ? 34.033 16.541 25.734 1.00 30.01 531 LYS A O 1
ATOM 4005 N N . GLU A 1 507 ? 33.946 14.503 24.784 1.00 31.10 532 GLU A N 1
ATOM 4006 C CA . GLU A 1 507 ? 35.110 14.772 23.944 1.00 30.84 532 GLU A CA 1
ATOM 4007 C C . GLU A 1 507 ? 34.821 15.873 22.927 1.00 29.59 532 GLU A C 1
ATOM 4008 O O . GLU A 1 507 ? 35.634 16.789 22.743 1.00 30.19 532 GLU A O 1
ATOM 4014 N N . LYS A 1 508 ? 33.680 15.796 22.234 1.00 31.63 533 LYS A N 1
ATOM 4015 C CA . LYS A 1 508 ? 33.380 16.846 21.266 1.00 30.63 533 LYS A CA 1
ATOM 4016 C C . LYS A 1 508 ? 33.143 18.178 21.960 1.00 24.19 533 LYS A C 1
ATOM 4017 O O . LYS A 1 508 ? 33.501 19.229 21.419 1.00 29.57 533 LYS A O 1
ATOM 4023 N N . ILE A 1 509 ? 32.567 18.141 23.161 1.00 24.77 534 ILE A N 1
ATOM 4024 C CA . ILE A 1 509 ? 32.340 19.365 23.927 1.00 22.88 534 ILE A CA 1
ATOM 4025 C C . ILE A 1 509 ? 33.668 20.034 24.260 1.00 26.40 534 ILE A C 1
ATOM 4026 O O . ILE A 1 509 ? 33.852 21.241 24.049 1.00 25.20 534 ILE A O 1
ATOM 4031 N N . THR A 1 510 ? 34.626 19.255 24.767 1.00 24.63 535 THR A N 1
ATOM 4032 C CA . THR A 1 510 ? 35.948 19.803 25.029 1.00 26.36 535 THR A CA 1
ATOM 4033 C C . THR A 1 510 ? 36.567 20.357 23.757 1.00 27.00 535 THR A C 1
ATOM 4034 O O . THR A 1 510 ? 37.148 21.447 23.763 1.00 28.88 535 THR A O 1
ATOM 4038 N N . SER A 1 511 ? 36.434 19.628 22.645 1.00 28.67 536 SER A N 1
ATOM 4039 C CA . SER A 1 511 ? 37.118 20.041 21.428 1.00 30.97 536 SER A CA 1
ATOM 4040 C C . SER A 1 511 ? 36.525 21.325 20.862 1.00 27.91 536 SER A C 1
ATOM 4041 O O . SER A 1 511 ? 37.219 22.071 20.160 1.00 30.21 536 SER A O 1
ATOM 4044 N N . LEU A 1 512 ? 35.257 21.608 21.171 1.00 21.41 537 LEU A N 1
ATOM 4045 C CA . LEU A 1 512 ? 34.629 22.861 20.771 1.00 21.45 537 LEU A CA 1
ATOM 4046 C C . LEU A 1 512 ? 35.028 24.038 21.654 1.00 21.50 537 LEU A C 1
ATOM 4047 O O . LEU A 1 512 ? 34.670 25.178 21.336 1.00 27.82 537 LEU A O 1
ATOM 4052 N N . GLY A 1 513 ? 35.733 23.797 22.750 1.00 22.07 538 GLY A N 1
ATOM 4053 C CA . GLY A 1 513 ? 36.057 24.863 23.678 1.00 24.85 538 GLY A CA 1
ATOM 4054 C C . GLY A 1 513 ? 34.990 25.145 24.703 1.00 24.15 538 GLY A C 1
ATOM 4055 O O . GLY A 1 513 ? 35.106 26.125 25.451 1.00 19.74 538 GLY A O 1
ATOM 4056 N N . LEU A 1 514 ? 33.937 24.326 24.762 1.00 22.02 539 LEU A N 1
ATOM 4057 C CA . LEU A 1 514 ? 32.866 24.622 25.706 1.00 22.75 539 LEU A CA 1
ATOM 4058 C C . LEU A 1 514 ? 33.293 24.428 27.154 1.00 17.89 539 LEU A C 1
ATOM 4059 O O . LEU A 1 514 ? 32.641 24.983 28.049 1.00 18.53 539 LEU A O 1
ATOM 4064 N N . ASP A 1 515 ? 34.362 23.668 27.416 1.00 19.85 540 ASP A N 1
ATOM 4065 C CA . ASP A 1 515 ? 34.875 23.599 28.781 1.00 22.30 540 ASP A CA 1
ATOM 4066 C C . ASP A 1 515 ? 35.421 24.948 29.220 1.00 23.89 540 ASP A C 1
ATOM 4067 O O . ASP A 1 515 ? 35.349 25.295 30.404 1.00 21.34 540 ASP A O 1
ATOM 4072 N N . THR A 1 516 ? 36.024 25.692 28.287 1.00 19.33 541 THR A N 1
ATOM 4073 C CA . THR A 1 516 ? 36.512 27.031 28.605 1.00 19.09 541 THR A CA 1
ATOM 4074 C C . THR A 1 516 ? 35.358 27.950 28.964 1.00 17.33 541 THR A C 1
ATOM 4075 O O . THR A 1 516 ? 35.410 28.675 29.968 1.00 19.81 541 THR A O 1
ATOM 4079 N N . TYR A 1 517 ? 34.304 27.925 28.138 1.00 14.31 542 TYR A N 1
ATOM 4080 C CA . TYR A 1 517 ? 33.082 28.676 28.413 1.00 16.46 542 TYR A CA 1
ATOM 4081 C C . TYR A 1 517 ? 32.516 28.313 29.778 1.00 18.85 542 TYR A C 1
ATOM 4082 O O . TYR A 1 517 ? 32.172 29.186 30.577 1.00 16.41 542 TYR A O 1
ATOM 4091 N N . THR A 1 518 ? 32.430 27.015 30.067 1.00 18.08 543 THR A N 1
ATOM 4092 C CA . THR A 1 518 ? 31.844 26.576 31.331 1.00 21.18 543 THR A CA 1
ATOM 4093 C C . THR A 1 518 ? 32.672 27.041 32.530 1.00 23.65 543 THR A C 1
ATOM 4094 O O . THR A 1 518 ? 32.111 27.456 33.555 1.00 22.95 543 THR A O 1
ATOM 4098 N N . LYS A 1 519 ? 34.004 27.022 32.412 1.00 19.51 544 LYS A N 1
ATOM 4099 C CA . LYS A 1 519 ? 34.843 27.510 33.508 1.00 21.32 544 LYS A CA 1
ATOM 4100 C C . LYS A 1 519 ? 34.725 29.026 33.665 1.00 19.39 544 LYS A C 1
ATOM 4101 O O . LYS A 1 519 ? 34.794 29.548 34.786 1.00 20.23 544 LYS A O 1
ATOM 4107 N N . MET A 1 520 ? 34.556 29.751 32.554 1.00 19.48 545 MET A N 1
ATOM 4108 C CA . MET A 1 520 ? 34.308 31.193 32.636 1.00 15.44 545 MET A CA 1
ATOM 4109 C C . MET A 1 520 ? 33.048 31.498 33.433 1.00 17.21 545 MET A C 1
ATOM 4110 O O . MET A 1 520 ? 33.017 32.446 34.228 1.00 18.27 545 MET A O 1
ATOM 4115 N N . LEU A 1 521 ? 32.000 30.705 33.229 1.00 16.02 546 LEU A N 1
ATOM 4116 C CA . LEU A 1 521 ? 30.768 30.915 33.985 1.00 18.09 546 LEU A CA 1
ATOM 4117 C C . LEU A 1 521 ? 30.960 30.582 35.455 1.00 17.68 546 LEU A C 1
ATOM 4118 O O . LEU A 1 521 ? 30.431 31.275 36.332 1.00 19.89 546 LEU A O 1
ATOM 4123 N N . LYS A 1 522 ? 31.672 29.499 35.748 1.00 17.99 547 LYS A N 1
ATOM 4124 C CA . LYS A 1 522 ? 31.914 29.151 37.142 1.00 19.62 547 LYS A CA 1
ATOM 4125 C C . LYS A 1 522 ? 32.719 30.228 37.840 1.00 24.00 547 LYS A C 1
ATOM 4126 O O . LYS A 1 522 ? 32.440 30.581 38.987 1.00 22.30 547 LYS A O 1
ATOM 4132 N N . ASP A 1 523 ? 33.752 30.732 37.175 1.00 22.29 548 ASP A N 1
ATOM 4133 C CA . ASP A 1 523 ? 34.555 31.788 37.777 1.00 22.05 548 ASP A CA 1
ATOM 4134 C C . ASP A 1 523 ? 33.715 33.030 38.048 1.00 20.28 548 ASP A C 1
ATOM 4135 O O . ASP A 1 523 ? 33.879 33.689 39.082 1.00 22.95 548 ASP A O 1
ATOM 4140 N N . ALA A 1 524 ? 32.800 33.361 37.135 1.00 19.45 549 ALA A N 1
ATOM 4141 C CA . ALA A 1 524 ? 31.961 34.543 37.332 1.00 18.67 549 ALA A CA 1
ATOM 4142 C C . ALA A 1 524 ? 30.973 34.331 38.474 1.00 19.97 549 ALA A C 1
ATOM 4143 O O . ALA A 1 524 ? 30.790 35.215 39.321 1.00 23.02 549 ALA A O 1
ATOM 4145 N N . ASP A 1 525 ? 30.360 33.149 38.538 1.00 20.22 550 ASP A N 1
ATOM 4146 C CA . ASP A 1 525 ? 29.384 32.877 39.590 1.00 20.87 550 ASP A CA 1
ATOM 4147 C C . ASP A 1 525 ? 30.019 32.943 40.973 1.00 24.54 550 ASP A C 1
ATOM 4148 O O . ASP A 1 525 ? 29.339 33.255 41.958 1.00 24.58 550 ASP A O 1
ATOM 4153 N N . ARG A 1 526 ? 31.328 32.683 41.054 1.00 23.41 551 ARG A N 1
ATOM 4154 C CA . ARG A 1 526 ? 32.054 32.740 42.316 1.00 25.08 551 ARG A CA 1
ATOM 4155 C C . ARG A 1 526 ? 32.035 34.135 42.929 1.00 28.32 551 ARG A C 1
ATOM 4156 O O . ARG A 1 526 ? 32.192 34.279 44.149 1.00 28.71 551 ARG A O 1
ATOM 4164 N N . GLU A 1 527 ? 31.872 35.172 42.109 1.00 26.48 552 GLU A N 1
ATOM 4165 C CA . GLU A 1 527 ? 31.941 36.552 42.585 1.00 25.52 552 GLU A CA 1
ATOM 4166 C C . GLU A 1 527 ? 30.541 36.991 42.991 1.00 27.34 552 GLU A C 1
ATOM 4167 O O . GLU A 1 527 ? 29.718 37.331 42.140 1.00 31.07 552 GLU A O 1
ATOM 4173 N N . ASN A 1 528 ? 30.254 36.988 44.293 1.00 31.98 553 ASN A N 1
ATOM 4174 C CA . ASN A 1 528 ? 28.926 37.393 44.744 1.00 37.80 553 ASN A CA 1
ATOM 4175 C C . ASN A 1 528 ? 28.952 38.576 45.705 1.00 46.68 553 ASN A C 1
ATOM 4176 O O . ASN A 1 528 ? 27.915 38.897 46.291 1.00 54.83 553 ASN A O 1
ATOM 4181 N N . LYS A 1 529 ? 30.099 39.242 45.874 1.00 42.44 554 LYS A N 1
ATOM 4182 C CA . LYS A 1 529 ? 30.178 40.442 46.695 1.00 49.57 554 LYS A CA 1
ATOM 4183 C C . LYS A 1 529 ? 30.404 41.722 45.900 1.00 53.02 554 LYS A C 1
ATOM 4184 O O . LYS A 1 529 ? 30.007 42.795 46.364 1.00 58.24 554 LYS A O 1
ATOM 4190 N N . ASP A 1 530 ? 31.016 41.639 44.724 1.00 45.25 555 ASP A N 1
ATOM 4191 C CA . ASP A 1 530 ? 31.278 42.797 43.870 1.00 42.20 555 ASP A CA 1
ATOM 4192 C C . ASP A 1 530 ? 30.600 42.533 42.531 1.00 35.41 555 ASP A C 1
ATOM 4193 O O . ASP A 1 530 ? 31.172 41.851 41.677 1.00 30.01 555 ASP A O 1
ATOM 4198 N N . VAL A 1 531 ? 29.392 43.070 42.335 1.00 37.60 556 VAL A N 1
ATOM 4199 C CA . VAL A 1 531 ? 28.641 42.713 41.133 1.00 39.36 556 VAL A CA 1
ATOM 4200 C C . VAL A 1 531 ? 29.318 43.246 39.878 1.00 32.70 556 VAL A C 1
ATOM 4201 O O . VAL A 1 531 ? 29.202 42.640 38.807 1.00 31.17 556 VAL A O 1
ATOM 4205 N N . ALA A 1 532 ? 30.037 44.371 39.975 1.00 35.16 557 ALA A N 1
ATOM 4206 C CA . ALA A 1 532 ? 30.776 44.862 38.814 1.00 36.61 557 ALA A CA 1
ATOM 4207 C C . ALA A 1 532 ? 31.788 43.830 38.339 1.00 36.67 557 ALA A C 1
ATOM 4208 O O . ALA A 1 532 ? 31.935 43.595 37.134 1.00 35.57 557 ALA A O 1
ATOM 4210 N N . LYS A 1 533 ? 32.482 43.191 39.278 1.00 29.59 558 LYS A N 1
ATOM 4211 C CA . LYS A 1 533 ? 33.438 42.151 38.922 1.00 28.49 558 LYS A CA 1
ATOM 4212 C C . LYS A 1 533 ? 32.730 40.891 38.443 1.00 26.57 558 LYS A C 1
ATOM 4213 O O . LYS A 1 533 ? 33.167 40.248 37.481 1.00 24.99 558 LYS A O 1
ATOM 4219 N N . ARG A 1 534 ? 31.639 40.520 39.109 1.00 24.44 559 ARG A N 1
ATOM 4220 C CA . ARG A 1 534 ? 30.832 39.390 38.664 1.00 24.03 559 ARG A CA 1
ATOM 4221 C C . ARG A 1 534 ? 30.393 39.563 37.217 1.00 22.88 559 ARG A C 1
ATOM 4222 O O . ARG A 1 534 ? 30.518 38.640 36.400 1.00 19.41 559 ARG A O 1
ATOM 4230 N N . TYR A 1 535 ? 29.877 40.751 36.879 1.00 19.37 560 TYR A N 1
ATOM 4231 C CA . TYR A 1 535 ? 29.329 40.968 35.542 1.00 19.03 560 TYR A CA 1
ATOM 4232 C C . TYR A 1 535 ? 30.424 41.078 34.493 1.00 22.81 560 TYR A C 1
ATOM 4233 O O . TYR A 1 535 ? 30.234 40.642 33.351 1.00 20.06 560 TYR A O 1
ATOM 4242 N N . GLU A 1 536 ? 31.575 41.653 34.846 1.00 21.83 561 GLU A N 1
ATOM 4243 C CA . GLU A 1 536 ? 32.684 41.649 33.903 1.00 17.44 561 GLU A CA 1
ATOM 4244 C C . GLU A 1 536 ? 33.097 40.225 33.557 1.00 23.13 561 GLU A C 1
ATOM 4245 O O . GLU A 1 536 ? 33.423 39.929 32.403 1.00 23.65 561 GLU A O 1
ATOM 4251 N N . LYS A 1 537 ? 33.103 39.324 34.544 1.00 17.43 562 LYS A N 1
ATOM 4252 C CA . LYS A 1 537 ? 33.503 37.950 34.255 1.00 16.14 562 LYS A CA 1
ATOM 4253 C C . LYS A 1 537 ? 32.468 37.239 33.398 1.00 16.52 562 LYS A C 1
ATOM 4254 O O . LYS A 1 537 ? 32.825 36.398 32.566 1.00 16.44 562 LYS A O 1
ATOM 4260 N N . TYR A 1 538 ? 31.185 37.561 33.565 1.00 16.48 563 TYR A N 1
ATOM 4261 C CA . TYR A 1 538 ? 30.190 36.991 32.663 1.00 15.93 563 TYR A CA 1
ATOM 4262 C C . TYR A 1 538 ? 30.327 37.564 31.255 1.00 16.82 563 TYR A C 1
ATOM 4263 O O . TYR A 1 538 ? 30.012 36.882 30.276 1.00 15.58 563 TYR A O 1
ATOM 4272 N N . ALA A 1 539 ? 30.827 38.796 31.128 1.00 16.01 564 ALA A N 1
ATOM 4273 C CA . ALA A 1 539 ? 31.074 39.341 29.798 1.00 15.11 564 ALA A CA 1
ATOM 4274 C C . ALA A 1 539 ? 32.120 38.520 29.061 1.00 16.02 564 ALA A C 1
ATOM 4275 O O . ALA A 1 539 ? 32.054 38.376 27.836 1.00 18.25 564 ALA A O 1
ATOM 4277 N N . GLU A 1 540 ? 33.130 38.021 29.783 1.00 17.10 565 GLU A N 1
ATOM 4278 C CA . GLU A 1 540 ? 34.123 37.162 29.144 1.00 14.60 565 GLU A CA 1
ATOM 4279 C C . GLU A 1 540 ? 33.452 35.968 28.486 1.00 17.66 565 GLU A C 1
ATOM 4280 O O . GLU A 1 540 ? 33.789 35.591 27.358 1.00 15.70 565 GLU A O 1
ATOM 4286 N N . ALA A 1 541 ? 32.505 35.349 29.190 1.00 18.10 566 ALA A N 1
ATOM 4287 C CA . ALA A 1 541 ? 31.839 34.172 28.649 1.00 14.57 566 ALA A CA 1
ATOM 4288 C C . ALA A 1 541 ? 30.950 34.542 27.473 1.00 18.93 566 ALA A C 1
ATOM 4289 O O . ALA A 1 541 ? 30.886 33.799 26.485 1.00 15.69 566 ALA A O 1
ATOM 4291 N N . GLN A 1 542 ? 30.249 35.685 27.559 1.00 14.76 567 GLN A N 1
ATOM 4292 C CA . GLN A 1 542 ? 29.457 36.134 26.417 1.00 16.12 567 GLN A CA 1
ATOM 4293 C C . GLN A 1 542 ? 30.345 36.402 25.205 1.00 17.83 567 GLN A C 1
ATOM 4294 O O . GLN A 1 542 ? 29.974 36.081 24.067 1.00 16.25 567 GLN A O 1
ATOM 4300 N N . ALA A 1 543 ? 31.542 36.965 25.425 1.00 13.66 568 ALA A N 1
ATOM 4301 C CA . ALA A 1 543 ? 32.424 37.207 24.287 1.00 14.56 568 ALA A CA 1
ATOM 4302 C C . ALA A 1 543 ? 32.904 35.892 23.675 1.00 14.95 568 ALA A C 1
ATOM 4303 O O . ALA A 1 543 ? 32.990 35.767 22.445 1.00 18.01 568 ALA A O 1
ATOM 4305 N N . TRP A 1 544 ? 33.227 34.904 24.516 1.00 20.37 569 TRP A N 1
ATOM 4306 C CA . TRP A 1 544 ? 33.603 33.585 24.000 1.00 16.45 569 TRP A CA 1
ATOM 4307 C C . TRP A 1 544 ? 32.508 33.028 23.101 1.00 19.40 569 TRP A C 1
ATOM 4308 O O . TRP A 1 544 ? 32.778 32.533 21.997 1.00 17.19 569 TRP A O 1
ATOM 4319 N N . MET A 1 545 ? 31.260 33.073 23.577 1.00 18.27 570 MET A N 1
ATOM 4320 C CA . MET A 1 545 ? 30.148 32.524 22.806 1.00 14.01 570 MET A CA 1
ATOM 4321 C C . MET A 1 545 ? 30.009 33.223 21.462 1.00 16.35 570 MET A C 1
ATOM 4322 O O . MET A 1 545 ? 29.730 32.578 20.442 1.00 19.02 570 MET A O 1
ATOM 4327 N N . ILE A 1 546 ? 30.190 34.543 21.429 1.00 15.59 571 ILE A N 1
ATOM 4328 C CA . ILE A 1 546 ? 30.064 35.251 20.161 1.00 15.76 571 ILE A CA 1
ATOM 4329 C C . ILE A 1 546 ? 31.164 34.807 19.211 1.00 18.52 571 ILE A C 1
ATOM 4330 O O . ILE A 1 546 ? 30.913 34.496 18.040 1.00 21.44 571 ILE A O 1
ATOM 4335 N N . ASP A 1 547 ? 32.409 34.771 19.701 1.00 17.38 572 ASP A N 1
ATOM 4336 C CA . ASP A 1 547 ? 33.523 34.408 18.835 1.00 14.40 572 ASP A CA 1
ATOM 4337 C C . ASP A 1 547 ? 33.333 33.017 18.259 1.00 17.40 572 ASP A C 1
ATOM 4338 O O . ASP A 1 547 ? 33.618 32.774 17.077 1.00 18.94 572 ASP A O 1
ATOM 4343 N N . ASN A 1 548 ? 32.857 32.085 19.074 1.00 17.35 573 ASN A N 1
ATOM 4344 C CA . ASN A 1 548 ? 32.843 30.709 18.605 1.00 17.24 573 ASN A CA 1
ATOM 4345 C C . ASN A 1 548 ? 31.633 30.385 17.745 1.00 15.99 573 ASN A C 1
ATOM 4346 O O . ASN A 1 548 ? 31.645 29.350 17.069 1.00 16.87 573 ASN A O 1
ATOM 4351 N N . SER A 1 549 ? 30.633 31.264 17.724 1.00 25.97 574 SER A N 1
ATOM 4352 C CA . SER A 1 549 ? 29.561 31.269 16.725 1.00 25.32 574 SER A CA 1
ATOM 4353 C C . SER A 1 549 ? 28.776 29.953 16.673 1.00 24.50 574 SER A C 1
ATOM 4354 O O . SER A 1 549 ? 28.218 29.608 15.630 1.00 24.32 574 SER A O 1
ATOM 4357 N N . LEU A 1 550 ? 28.701 29.230 17.792 1.00 24.09 575 LEU A N 1
ATOM 4358 C CA . LEU A 1 550 ? 27.691 28.181 17.914 1.00 23.19 575 LEU A CA 1
ATOM 4359 C C . LEU A 1 550 ? 26.299 28.794 18.016 1.00 26.72 575 LEU A C 1
ATOM 4360 O O . LEU A 1 550 ? 25.315 28.230 17.512 1.00 21.74 575 LEU A O 1
ATOM 4365 N N . ILE A 1 551 ? 26.212 29.945 18.689 1.00 23.68 576 ILE A N 1
ATOM 4366 C CA . ILE A 1 551 ? 25.021 30.781 18.785 1.00 21.60 576 ILE A CA 1
ATOM 4367 C C . ILE A 1 551 ? 25.322 32.052 18.014 1.00 22.19 576 ILE A C 1
ATOM 4368 O O . ILE A 1 551 ? 26.448 32.554 18.069 1.00 23.04 576 ILE A O 1
ATOM 4373 N N . MET A 1 552 ? 24.337 32.554 17.273 1.00 21.84 577 MET A N 1
ATOM 4374 C CA . MET A 1 552 ? 24.469 33.798 16.519 1.00 25.73 577 MET A CA 1
ATOM 4375 C C . MET A 1 552 ? 23.264 34.672 16.873 1.00 24.65 577 MET A C 1
ATOM 4376 O O . MET A 1 552 ? 22.148 34.459 16.373 1.00 21.20 577 MET A O 1
ATOM 4381 N N . SER A 1 553 ? 23.474 35.643 17.763 1.00 22.44 578 SER A N 1
ATOM 4382 C CA . SER A 1 553 ? 22.343 36.441 18.242 1.00 21.29 578 SER A CA 1
ATOM 4383 C C . SER A 1 553 ? 21.762 37.298 17.129 1.00 21.47 578 SER A C 1
ATOM 4384 O O . SER A 1 553 ? 22.476 37.795 16.260 1.00 22.77 578 SER A O 1
ATOM 4387 N N . ALA A 1 554 ? 20.440 37.491 17.188 1.00 21.12 579 ALA A N 1
ATOM 4388 C CA . ALA A 1 554 ? 19.717 38.091 16.072 1.00 25.03 579 ALA A CA 1
ATOM 4389 C C . ALA A 1 554 ? 18.794 39.211 16.505 1.00 20.63 579 ALA A C 1
ATOM 4390 O O . ALA A 1 554 ? 18.901 40.330 15.993 1.00 24.89 579 ALA A O 1
ATOM 4392 N N . MET A 1 555 ? 17.845 38.922 17.394 1.00 20.73 580 MET A N 1
ATOM 4393 C CA . MET A 1 555 ? 16.818 39.922 17.642 1.00 23.15 580 MET A CA 1
ATOM 4394 C C . MET A 1 555 ? 16.132 39.661 18.972 1.00 21.66 580 MET A C 1
ATOM 4395 O O . MET A 1 555 ? 16.252 38.597 19.576 1.00 21.49 580 MET A O 1
ATOM 4400 N N . SER A 1 556 ? 15.405 40.667 19.420 1.00 20.95 581 SER A N 1
ATOM 4401 C CA . SER A 1 556 ? 14.581 40.563 20.606 1.00 22.36 581 SER A CA 1
ATOM 4402 C C . SER A 1 556 ? 13.120 40.539 20.193 1.00 26.81 581 SER A C 1
ATOM 4403 O O . SER A 1 556 ? 12.774 40.767 19.035 1.00 26.11 581 SER A O 1
ATOM 4406 N N . SER A 1 557 ? 12.263 40.223 21.149 1.00 25.24 582 SER A N 1
ATOM 4407 C CA . SER A 1 557 ? 10.842 40.439 20.952 1.00 29.44 582 SER A CA 1
ATOM 4408 C C . SER A 1 557 ? 10.549 41.876 21.391 1.00 31.19 582 SER A C 1
ATOM 4409 O O . SER A 1 557 ? 11.467 42.644 21.697 1.00 31.22 582 SER A O 1
ATOM 4412 N N . GLY A 1 558 ? 9.274 42.273 21.409 1.00 30.85 583 GLY A N 1
ATOM 4413 C CA . GLY A 1 558 ? 9.044 43.693 21.641 1.00 28.88 583 GLY A CA 1
ATOM 4414 C C . GLY A 1 558 ? 9.393 44.495 20.396 1.00 33.43 583 GLY A C 1
ATOM 4415 O O . GLY A 1 558 ? 9.474 43.968 19.285 1.00 42.61 583 GLY A O 1
ATOM 4416 N N . GLY A 1 559 ? 9.602 45.797 20.597 1.00 30.53 584 GLY A N 1
ATOM 4417 C CA . GLY A 1 559 ? 9.928 46.679 19.484 1.00 29.43 584 GLY A CA 1
ATOM 4418 C C . GLY A 1 559 ? 8.849 46.789 18.421 1.00 32.27 584 GLY A C 1
ATOM 4419 O O . GLY A 1 559 ? 9.170 47.013 17.249 1.00 38.51 584 GLY A O 1
ATOM 4420 N N . THR A 1 560 ? 7.578 46.635 18.796 1.00 37.99 585 THR A N 1
ATOM 4421 C CA . THR A 1 560 ? 6.467 46.651 17.852 1.00 31.38 585 THR A CA 1
ATOM 4422 C C . THR A 1 560 ? 5.809 48.027 17.829 1.00 30.95 585 THR A C 1
ATOM 4423 O O . THR A 1 560 ? 5.877 48.781 18.802 1.00 29.58 585 THR A O 1
ATOM 4427 N N . ALA A 1 561 ? 5.166 48.346 16.706 1.00 26.62 586 ALA A N 1
ATOM 4428 C CA . ALA A 1 561 ? 4.561 49.658 16.513 1.00 33.97 586 ALA A CA 1
ATOM 4429 C C . ALA A 1 561 ? 3.124 49.667 17.018 1.00 31.91 586 ALA A C 1
ATOM 4430 O O . ALA A 1 561 ? 2.400 48.680 16.888 1.00 30.76 586 ALA A O 1
ATOM 4432 N N . SER A 1 562 ? 2.704 50.805 17.575 1.00 24.05 587 SER A N 1
ATOM 4433 C CA . SER A 1 562 ? 1.320 50.938 18.017 1.00 27.60 587 SER A CA 1
ATOM 4434 C C . SER A 1 562 ? 0.967 52.414 18.077 1.00 28.77 587 SER A C 1
ATOM 4435 O O . SER A 1 562 ? 1.836 53.281 18.009 1.00 24.07 587 SER A O 1
ATOM 4438 N N . VAL A 1 563 ? -0.335 52.691 18.174 1.00 21.78 588 VAL A N 1
ATOM 4439 C CA . VAL A 1 563 ? -0.817 53.976 18.661 1.00 21.68 588 VAL A CA 1
ATOM 4440 C C . VAL A 1 563 ? -1.436 53.699 20.023 1.00 29.89 588 VAL A C 1
ATOM 4441 O O . VAL A 1 563 ? -2.028 52.633 20.230 1.00 28.91 588 VAL A O 1
ATOM 4445 N N . THR A 1 564 ? -1.275 54.628 20.967 1.00 23.57 589 THR A N 1
ATOM 4446 C CA . THR A 1 564 ? -1.633 54.276 22.335 1.00 22.77 589 THR A CA 1
ATOM 4447 C C . THR A 1 564 ? -2.116 55.487 23.120 1.00 21.69 589 THR A C 1
ATOM 4448 O O . THR A 1 564 ? -1.725 56.625 22.850 1.00 22.12 589 THR A O 1
ATOM 4452 N N . LYS A 1 565 ? -2.997 55.217 24.086 1.00 24.05 590 LYS A N 1
ATOM 4453 C CA . LYS A 1 565 ? -3.395 56.186 25.095 1.00 20.07 590 LYS A CA 1
ATOM 4454 C C . LYS A 1 565 ? -2.794 55.867 26.457 1.00 26.38 590 LYS A C 1
ATOM 4455 O O . LYS A 1 565 ? -3.164 56.485 27.459 1.00 24.68 590 LYS A O 1
ATOM 4461 N N . VAL A 1 566 ? -1.849 54.937 26.507 1.00 22.79 591 VAL A N 1
ATOM 4462 C CA . VAL A 1 566 ? -1.149 54.607 27.739 1.00 24.00 591 VAL A CA 1
ATOM 4463 C C . VAL A 1 566 ? -0.015 55.603 27.928 1.00 25.08 591 VAL A C 1
ATOM 4464 O O . VAL A 1 566 ? 0.888 55.692 27.086 1.00 23.88 591 VAL A O 1
ATOM 4468 N N . THR A 1 567 ? -0.039 56.322 29.037 1.00 20.59 592 THR A N 1
ATOM 4469 C CA . THR A 1 567 ? 1.041 57.251 29.327 1.00 21.86 592 THR A CA 1
ATOM 4470 C C . THR A 1 567 ? 2.348 56.478 29.454 1.00 24.61 592 THR A C 1
ATOM 4471 O O . THR A 1 567 ? 2.439 55.567 30.288 1.00 23.39 592 THR A O 1
ATOM 4475 N N . PRO A 1 568 ? 3.368 56.797 28.657 1.00 25.56 593 PRO A N 1
ATOM 4476 C CA . PRO A 1 568 ? 4.587 55.981 28.647 1.00 24.14 593 PRO A CA 1
ATOM 4477 C C . PRO A 1 568 ? 5.309 55.990 29.987 1.00 26.05 593 PRO A C 1
ATOM 4478 O O . PRO A 1 568 ? 5.330 56.996 30.703 1.00 25.57 593 PRO A O 1
ATOM 4482 N N . PHE A 1 569 ? 5.910 54.835 30.306 1.00 22.37 594 PHE A N 1
ATOM 4483 C CA . PHE A 1 569 ? 6.866 54.682 31.408 1.00 26.06 594 PHE A CA 1
ATOM 4484 C C . PHE A 1 569 ? 6.231 54.975 32.766 1.00 20.92 594 PHE A C 1
ATOM 4485 O O . PHE A 1 569 ? 6.862 55.544 33.658 1.00 31.77 594 PHE A O 1
ATOM 4493 N N . THR A 1 570 ? 4.973 54.561 32.931 1.00 20.87 595 THR A N 1
ATOM 4494 C CA . THR A 1 570 ? 4.318 54.586 34.230 1.00 24.37 595 THR A CA 1
ATOM 4495 C C . THR A 1 570 ? 4.089 53.199 34.814 1.00 26.57 595 THR A C 1
ATOM 4496 O O . THR A 1 570 ? 4.119 53.049 36.035 1.00 30.01 595 THR A O 1
ATOM 4500 N N . ARG A 1 571 ? 3.861 52.191 33.971 1.00 26.73 596 ARG A N 1
ATOM 4501 C CA . ARG A 1 571 ? 3.659 50.823 34.434 1.00 20.10 596 ARG A CA 1
ATOM 4502 C C . ARG A 1 571 ? 4.924 50.271 35.091 1.00 26.04 596 ARG A C 1
ATOM 4503 O O . ARG A 1 571 ? 6.038 50.735 34.848 1.00 24.16 596 ARG A O 1
ATOM 4511 N N . GLY A 1 572 ? 4.741 49.247 35.924 1.00 24.53 597 GLY A N 1
ATOM 4512 C CA . GLY A 1 572 ? 5.885 48.543 36.459 1.00 22.90 597 GLY A CA 1
ATOM 4513 C C . GLY A 1 572 ? 6.730 47.967 35.343 1.00 20.67 597 GLY A C 1
ATOM 4514 O O . GLY A 1 572 ? 6.225 47.582 34.280 1.00 20.77 597 GLY A O 1
ATOM 4515 N N . TYR A 1 573 ? 8.034 47.899 35.594 1.00 21.96 598 TYR A N 1
ATOM 4516 C CA . TYR A 1 573 ? 8.977 47.577 34.542 1.00 23.26 598 TYR A CA 1
ATOM 4517 C C . TYR A 1 573 ? 10.052 46.667 35.097 1.00 26.47 598 TYR A C 1
ATOM 4518 O O . TYR A 1 573 ? 10.570 46.898 36.189 1.00 26.59 598 TYR A O 1
ATOM 4527 N N . SER A 1 574 ? 10.374 45.628 34.342 1.00 21.87 599 SER A N 1
ATOM 4528 C CA . SER A 1 574 ? 11.493 44.777 34.695 1.00 31.34 599 SER A CA 1
ATOM 4529 C C . SER A 1 574 ? 11.964 44.061 33.453 1.00 31.32 599 SER A C 1
ATOM 4530 O O . SER A 1 574 ? 11.221 43.877 32.485 1.00 30.39 599 SER A O 1
ATOM 4533 N N . LEU A 1 575 ? 13.210 43.623 33.532 1.00 32.77 600 LEU A N 1
ATOM 4534 C CA . LEU A 1 575 ? 13.833 42.807 32.513 1.00 32.79 600 LEU A CA 1
ATOM 4535 C C . LEU A 1 575 ? 13.432 41.340 32.618 1.00 31.41 600 LEU A C 1
ATOM 4536 O O . LEU A 1 575 ? 13.539 40.614 31.627 1.00 38.75 600 LEU A O 1
ATOM 4541 N N . VAL A 1 576 ? 12.951 40.889 33.783 1.00 23.23 601 VAL A N 1
ATOM 4542 C CA . VAL A 1 576 ? 12.687 39.480 34.049 1.00 17.58 601 VAL A CA 1
ATOM 4543 C C . VAL A 1 576 ? 11.508 39.350 35.010 1.00 20.95 601 VAL A C 1
ATOM 4544 O O . VAL A 1 576 ? 11.101 40.311 35.662 1.00 23.43 601 VAL A O 1
ATOM 4548 N N . GLY A 1 577 ? 10.988 38.128 35.136 1.00 19.92 602 GLY A N 1
ATOM 4549 C CA . GLY A 1 577 ? 9.785 37.933 35.941 1.00 16.86 602 GLY A CA 1
ATOM 4550 C C . GLY A 1 577 ? 8.553 38.435 35.197 1.00 19.16 602 GLY A C 1
ATOM 4551 O O . GLY A 1 577 ? 8.608 38.854 34.040 1.00 21.79 602 GLY A O 1
ATOM 4552 N N . ILE A 1 578 ? 7.410 38.384 35.881 1.00 16.04 603 ILE A N 1
ATOM 4553 C CA . ILE A 1 578 ? 6.147 38.656 35.201 1.00 14.01 603 ILE A CA 1
ATOM 4554 C C . ILE A 1 578 ? 5.517 39.959 35.644 1.00 19.60 603 ILE A C 1
ATOM 4555 O O . ILE A 1 578 ? 4.468 40.332 35.110 1.00 20.44 603 ILE A O 1
ATOM 4560 N N . LYS A 1 579 ? 6.125 40.665 36.589 1.00 17.59 604 LYS A N 1
ATOM 4561 C CA . LYS A 1 579 ? 5.557 41.879 37.151 1.00 16.22 604 LYS A CA 1
ATOM 4562 C C . LYS A 1 579 ? 6.036 43.125 36.428 1.00 19.37 604 LYS A C 1
ATOM 4563 O O . LYS A 1 579 ? 5.692 44.234 36.842 1.00 23.83 604 LYS A O 1
ATOM 4569 N N . GLY A 1 580 ? 6.795 42.968 35.347 1.00 20.90 605 GLY A N 1
ATOM 4570 C CA . GLY A 1 580 ? 7.433 44.107 34.725 1.00 21.88 605 GLY A CA 1
ATOM 4571 C C . GLY A 1 580 ? 7.213 44.271 33.236 1.00 21.64 605 GLY A C 1
ATOM 4572 O O . GLY A 1 580 ? 8.036 44.909 32.572 1.00 23.73 605 GLY A O 1
ATOM 4573 N N . ASP A 1 581 ? 6.110 43.762 32.694 1.00 28.52 606 ASP A N 1
ATOM 4574 C CA . ASP A 1 581 ? 5.839 43.938 31.274 1.00 27.16 606 ASP A CA 1
ATOM 4575 C C . ASP A 1 581 ? 4.517 44.683 31.071 1.00 27.75 606 ASP A C 1
ATOM 4576 O O . ASP A 1 581 ? 3.860 45.113 32.027 1.00 26.04 606 ASP A O 1
ATOM 4581 N N . GLY A 1 582 ? 4.137 44.841 29.800 1.00 21.60 607 GLY A N 1
ATOM 4582 C CA . GLY A 1 582 ? 2.980 45.632 29.405 1.00 22.88 607 GLY A CA 1
ATOM 4583 C C . GLY A 1 582 ? 1.641 45.065 29.809 1.00 23.54 607 GLY A C 1
ATOM 4584 O O . GLY A 1 582 ? 0.612 45.695 29.554 1.00 24.31 607 GLY A O 1
ATOM 4585 N N . ASN A 1 583 ? 1.625 43.897 30.435 1.00 20.58 608 ASN A N 1
ATOM 4586 C CA . ASN A 1 583 ? 0.404 43.273 30.919 1.00 22.84 608 ASN A CA 1
ATOM 4587 C C . ASN A 1 583 ? 0.123 43.577 32.387 1.00 21.69 608 ASN A C 1
ATOM 4588 O O . ASN A 1 583 ? -0.826 43.018 32.945 1.00 20.00 608 ASN A O 1
ATOM 4593 N N . ASN A 1 584 ? 0.929 44.436 33.025 1.00 20.07 609 ASN A N 1
ATOM 4594 C CA . ASN A 1 584 ? 0.777 44.761 34.445 1.00 17.88 609 ASN A CA 1
ATOM 4595 C C . ASN A 1 584 ? 0.098 46.115 34.545 1.00 17.76 609 ASN A C 1
ATOM 4596 O O . ASN A 1 584 ? 0.739 47.154 34.381 1.00 18.45 609 ASN A O 1
ATOM 4601 N N . TYR A 1 585 ? -1.205 46.100 34.836 1.00 16.67 610 TYR A N 1
ATOM 4602 C CA . TYR A 1 585 ? -1.985 47.334 34.795 1.00 16.37 610 TYR A CA 1
ATOM 4603 C C . TYR A 1 585 ? -1.887 48.163 36.067 1.00 16.16 610 TYR A C 1
ATOM 4604 O O . TYR A 1 585 ? -2.248 49.345 36.027 1.00 19.31 610 TYR A O 1
ATOM 4613 N N . LYS A 1 586 ? -1.395 47.591 37.171 1.00 19.32 611 LYS A N 1
ATOM 4614 C CA . LYS A 1 586 ? -1.380 48.251 38.479 1.00 17.78 611 LYS A CA 1
ATOM 4615 C C . LYS A 1 586 ? -0.922 49.706 38.453 1.00 22.31 611 LYS A C 1
ATOM 4616 O O . LYS A 1 586 ? -1.635 50.596 38.927 1.00 23.70 611 LYS A O 1
ATOM 4622 N N . TYR A 1 587 ? 0.292 49.957 37.959 1.00 20.73 612 TYR A N 1
ATOM 4623 C CA . TYR A 1 587 ? 0.865 51.300 37.953 1.00 23.42 612 TYR A CA 1
ATOM 4624 C C . TYR A 1 587 ? 0.614 52.047 36.651 1.00 24.07 612 TYR A C 1
ATOM 4625 O O . TYR A 1 587 ? 0.988 53.216 36.537 1.00 23.66 612 TYR A O 1
ATOM 4634 N N . MET A 1 588 ? 0.011 51.397 35.667 1.00 19.10 613 MET A N 1
ATOM 4635 C CA . MET A 1 588 ? -0.223 52.025 34.376 1.00 20.93 613 MET A CA 1
ATOM 4636 C C . MET A 1 588 ? -1.229 53.173 34.492 1.00 24.72 613 MET A C 1
ATOM 4637 O O . MET A 1 588 ? -2.203 53.103 35.245 1.00 24.22 613 MET A O 1
ATOM 4642 N N . LYS A 1 589 ? -0.978 54.245 33.754 1.00 21.70 614 LYS A N 1
ATOM 4643 C CA . LYS A 1 589 ? -1.903 55.369 33.670 1.00 26.04 614 LYS A CA 1
ATOM 4644 C C . LYS A 1 589 ? -2.312 55.584 32.221 1.00 28.14 614 LYS A C 1
ATOM 4645 O O . LYS A 1 589 ? -1.483 55.480 31.312 1.00 23.99 614 LYS A O 1
ATOM 4651 N N . LEU A 1 590 ? -3.597 55.875 32.012 1.00 26.80 615 LEU A N 1
ATOM 4652 C CA . LEU A 1 590 ? -4.145 56.219 30.710 1.00 19.90 615 LEU A CA 1
ATOM 4653 C C . LEU A 1 590 ? -4.353 57.722 30.623 1.00 23.25 615 LEU A C 1
ATOM 4654 O O . LEU A 1 590 ? -4.559 58.393 31.638 1.00 27.49 615 LEU A O 1
ATOM 4659 N N . GLN A 1 591 ? -4.314 58.245 29.397 1.00 26.57 616 GLN A N 1
ATOM 4660 C CA . GLN A 1 591 ? -4.545 59.663 29.155 1.00 24.34 616 GLN A CA 1
ATOM 4661 C C . GLN A 1 591 ? -5.630 59.828 28.098 1.00 23.74 616 GLN A C 1
ATOM 4662 O O . GLN A 1 591 ? -5.930 58.911 27.330 1.00 23.66 616 GLN A O 1
ATOM 4668 N N . LYS A 1 592 ? -6.220 61.023 28.062 1.00 29.83 617 LYS A N 1
ATOM 4669 C CA . LYS A 1 592 ? -7.320 61.263 27.133 1.00 34.35 617 LYS A CA 1
ATOM 4670 C C . LYS A 1 592 ? -6.831 61.341 25.689 1.00 33.61 617 LYS A C 1
ATOM 4671 O O . LYS A 1 592 ? -7.525 60.883 24.775 1.00 33.00 617 LYS A O 1
ATOM 4677 N N . ASP A 1 593 ? -5.642 61.904 25.462 1.00 31.51 618 ASP A N 1
ATOM 4678 C CA . ASP A 1 593 ? -5.126 62.158 24.121 1.00 30.58 618 ASP A CA 1
ATOM 4679 C C . ASP A 1 593 ? -4.108 61.100 23.706 1.00 30.97 618 ASP A C 1
ATOM 4680 O O . ASP A 1 593 ? -3.328 60.617 24.530 1.00 29.43 618 ASP A O 1
ATOM 4685 N N . THR A 1 594 ? -4.105 60.772 22.416 1.00 28.66 619 THR A N 1
ATOM 4686 C CA . THR A 1 594 ? -3.149 59.810 21.873 1.00 24.50 619 THR A CA 1
ATOM 4687 C C . THR A 1 594 ? -1.717 60.291 22.083 1.00 26.39 619 THR A C 1
ATOM 4688 O O . THR A 1 594 ? -1.408 61.464 21.867 1.00 29.08 619 THR A O 1
ATOM 4692 N N . VAL A 1 595 ? -0.846 59.378 22.521 1.00 26.56 620 VAL A N 1
ATOM 4693 C CA . VAL A 1 595 ? 0.545 59.732 22.749 1.00 22.49 620 VAL A CA 1
ATOM 4694 C C . VAL A 1 595 ? 1.190 60.117 21.432 1.00 29.78 620 VAL A C 1
ATOM 4695 O O . VAL A 1 595 ? 0.989 59.467 20.400 1.00 27.37 620 VAL A O 1
ATOM 4699 N N . THR A 1 596 ? 1.938 61.206 21.451 1.00 27.17 621 THR A N 1
ATOM 4700 C CA . THR A 1 596 ? 2.672 61.640 20.278 1.00 28.41 621 THR A CA 1
ATOM 4701 C C . THR A 1 596 ? 4.095 61.105 20.353 1.00 31.51 621 THR A C 1
ATOM 4702 O O . THR A 1 596 ? 4.623 60.826 21.431 1.00 30.96 621 THR A O 1
ATOM 4706 N N . THR A 1 597 ? 4.719 60.964 19.187 1.00 30.10 622 THR A N 1
ATOM 4707 C CA . THR A 1 597 ? 6.123 60.556 19.173 1.00 30.98 622 THR A CA 1
ATOM 4708 C C . THR A 1 597 ? 6.980 61.526 19.978 1.00 33.49 622 THR A C 1
ATOM 4709 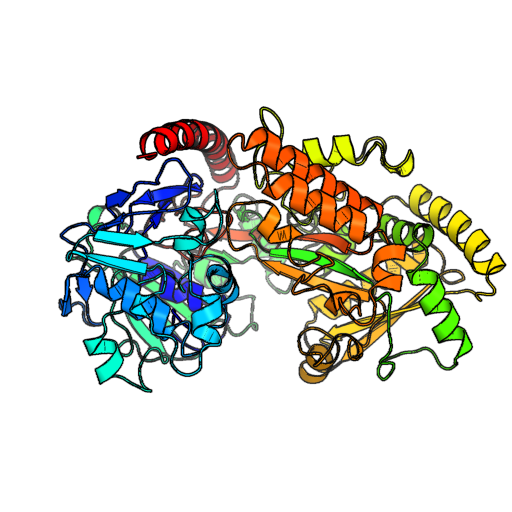O O . THR A 1 597 ? 7.894 61.106 20.685 1.00 39.52 622 THR A O 1
ATOM 4713 N N . LYS A 1 598 ? 6.657 62.818 19.942 1.00 35.75 623 LYS A N 1
ATOM 4714 C CA . LYS A 1 598 ? 7.442 63.789 20.697 1.00 37.64 623 LYS A CA 1
ATOM 4715 C C . LYS A 1 598 ? 7.286 63.571 22.199 1.00 33.00 623 LYS A C 1
ATOM 4716 O O . LYS A 1 598 ? 8.273 63.559 22.939 1.00 30.66 623 LYS A O 1
ATOM 4722 N N . GLN A 1 599 ? 6.052 63.373 22.668 1.00 29.91 624 GLN A N 1
ATOM 4723 C CA . GLN A 1 599 ? 5.839 63.044 24.076 1.00 29.60 624 GLN A CA 1
ATOM 4724 C C . GLN A 1 599 ? 6.591 61.778 24.469 1.00 27.56 624 GLN A C 1
ATOM 4725 O O . GLN A 1 599 ? 7.193 61.706 25.550 1.00 28.69 624 GLN A O 1
ATOM 4731 N N . PHE A 1 600 ? 6.571 60.766 23.606 1.00 26.03 625 PHE A N 1
ATOM 4732 C CA . PHE A 1 600 ? 7.232 59.513 23.956 1.00 24.12 625 PHE A CA 1
ATOM 4733 C C . PHE A 1 600 ? 8.748 59.692 24.106 1.00 34.11 625 PHE A C 1
ATOM 4734 O O . PHE A 1 600 ? 9.352 59.130 25.030 1.00 32.36 625 PHE A O 1
ATOM 4742 N N . GLU A 1 601 ? 9.328 60.513 23.225 1.00 36.59 626 GLU A N 1
ATOM 4743 C CA . GLU A 1 601 ? 10.788 60.800 23.240 1.00 39.43 626 GLU A CA 1
ATOM 4744 C C . GLU A 1 601 ? 11.154 61.533 24.537 1.00 35.20 626 GLU A C 1
ATOM 4745 O O . GLU A 1 601 ? 12.189 61.180 25.136 1.00 36.57 626 GLU A O 1
ATOM 4751 N N . GLU A 1 602 ? 10.338 62.510 24.950 1.00 30.68 627 GLU A N 1
ATOM 4752 C CA . GLU A 1 602 ? 10.622 63.261 26.167 1.00 37.81 627 GLU A CA 1
ATOM 4753 C C . GLU A 1 602 ? 10.412 62.388 27.401 1.00 37.95 627 GLU A C 1
ATOM 4754 O O . GLU A 1 602 ? 11.229 62.410 28.331 1.00 34.40 627 GLU A O 1
ATOM 4760 N N . ALA A 1 603 ? 9.350 61.577 27.406 1.00 31.46 628 ALA A N 1
ATOM 4761 C CA . ALA A 1 603 ? 9.136 60.643 28.508 1.00 28.07 628 ALA A CA 1
ATOM 4762 C C . ALA A 1 603 ? 10.263 59.615 28.597 1.00 31.85 628 ALA A C 1
ATOM 4763 O O . ALA A 1 603 ? 10.673 59.229 29.696 1.00 31.63 628 ALA A O 1
ATOM 4765 N N . LYS A 1 604 ? 10.774 59.152 27.455 1.00 25.47 629 LYS A N 1
ATOM 4766 C CA . LYS A 1 604 ? 11.820 58.137 27.499 1.00 32.34 629 LYS A CA 1
ATOM 4767 C C . LYS A 1 604 ? 13.128 58.721 28.027 1.00 35.77 629 LYS A C 1
ATOM 4768 O O . LYS A 1 604 ? 13.867 58.054 28.762 1.00 33.58 629 LYS A O 1
ATOM 4774 N N . SER A 1 605 ? 13.421 59.974 27.679 1.00 40.00 630 SER A N 1
ATOM 4775 C CA . SER A 1 605 ? 14.625 60.612 28.195 1.00 39.17 630 SER A CA 1
ATOM 4776 C C . SER A 1 605 ? 14.511 60.866 29.690 1.00 38.54 630 SER A C 1
ATOM 4777 O O . SER A 1 605 ? 15.464 60.629 30.439 1.00 41.86 630 SER A O 1
ATOM 4780 N N . LYS A 1 606 ? 13.356 61.360 30.140 1.00 35.20 631 LYS A N 1
ATOM 4781 C CA . LYS A 1 606 ? 13.115 61.509 31.570 1.00 38.51 631 LYS A CA 1
ATOM 4782 C C . LYS A 1 606 ? 13.241 60.169 32.285 1.00 36.83 631 LYS A C 1
ATOM 4783 O O . LYS A 1 606 ? 13.879 60.073 33.341 1.00 41.10 631 LYS A O 1
ATOM 4789 N N . TRP A 1 607 ? 12.656 59.121 31.707 1.00 30.82 632 TRP A N 1
ATOM 4790 C CA . TRP A 1 607 ? 12.714 57.794 32.312 1.00 32.54 632 TRP A CA 1
ATOM 4791 C C . TRP A 1 607 ? 14.139 57.253 32.329 1.00 40.30 632 TRP A C 1
ATOM 4792 O O . TRP A 1 607 ? 14.556 56.622 33.307 1.00 41.81 632 TRP A O 1
ATOM 4803 N N . GLU A 1 608 ? 14.903 57.485 31.261 1.00 37.61 633 GLU A N 1
ATOM 4804 C CA . GLU A 1 608 ? 16.281 57.004 31.255 1.00 45.76 633 GLU A CA 1
ATOM 4805 C C . GLU A 1 608 ? 17.109 57.705 32.325 1.00 44.71 633 GLU A C 1
ATOM 4806 O O . GLU A 1 608 ? 17.939 57.076 32.991 1.00 42.75 633 GLU A O 1
ATOM 4812 N N . GLN A 1 609 ? 16.877 59.002 32.526 1.00 46.30 634 GLN A N 1
ATOM 4813 C CA . GLN A 1 609 ? 17.564 59.706 33.602 1.00 50.92 634 GLN A CA 1
ATOM 4814 C C . GLN A 1 609 ? 17.183 59.124 34.952 1.00 53.70 634 GLN A C 1
ATOM 4815 O O . GLN A 1 609 ? 18.045 58.671 35.716 1.00 51.91 634 GLN A O 1
ATOM 4821 N N . GLU A 1 610 ? 15.884 59.119 35.255 1.00 51.38 635 GLU A N 1
ATOM 4822 C CA . GLU A 1 610 ? 15.429 58.723 36.580 1.00 49.88 635 GLU A CA 1
ATOM 4823 C C . GLU A 1 610 ? 15.715 57.252 36.858 1.00 48.06 635 GLU A C 1
ATOM 4824 O O . GLU A 1 610 ? 16.040 56.891 37.994 1.00 51.62 635 GLU A O 1
ATOM 4830 N N . SER A 1 611 ? 15.627 56.391 35.839 1.00 40.82 636 SER A N 1
ATOM 4831 C CA . SER A 1 611 ? 15.848 54.962 36.057 1.00 46.22 636 SER A CA 1
ATOM 4832 C C . SER A 1 611 ? 17.294 54.679 36.454 1.00 52.32 636 SER A C 1
ATOM 4833 O O . SER A 1 611 ? 17.553 54.011 37.461 1.00 54.82 636 SER A O 1
ATOM 4836 N N . LYS A 1 612 ? 18.254 55.182 35.671 1.00 43.62 637 LYS A N 1
ATOM 4837 C CA . LYS A 1 612 ? 19.663 54.959 35.987 1.00 42.16 637 LYS A CA 1
ATOM 4838 C C . LYS A 1 612 ? 20.013 55.486 37.377 1.00 47.50 637 LYS A C 1
ATOM 4839 O O . LYS A 1 612 ? 20.781 54.853 38.114 1.00 52.69 637 LYS A O 1
ATOM 4845 N N . LYS A 1 613 ? 19.438 56.626 37.766 1.00 45.64 638 LYS A N 1
ATOM 4846 C CA . LYS A 1 613 ? 19.670 57.157 39.107 1.00 51.45 638 LYS A CA 1
ATOM 4847 C C . LYS A 1 613 ? 18.993 56.302 40.175 1.00 55.94 638 LYS A C 1
ATOM 4848 O O . LYS A 1 613 ? 19.612 55.957 41.188 1.00 50.36 638 LYS A O 1
ATOM 4854 N N . ALA A 1 614 ? 17.718 55.946 39.966 1.00 54.32 639 ALA A N 1
ATOM 4855 C CA . ALA A 1 614 ? 16.976 55.198 40.981 1.00 45.73 639 ALA A CA 1
ATOM 4856 C C . ALA A 1 614 ? 17.554 53.808 41.197 1.00 44.14 639 ALA A C 1
ATOM 4857 O O . ALA A 1 614 ? 17.432 53.247 42.293 1.00 46.50 639 ALA A O 1
ATOM 4859 N N . ILE A 1 615 ? 18.156 53.225 40.161 1.00 38.90 640 ILE A N 1
ATOM 4860 C CA . ILE A 1 615 ? 18.808 51.937 40.319 1.00 41.08 640 ILE A CA 1
ATOM 4861 C C . ILE A 1 615 ? 20.027 52.089 41.217 1.00 48.54 640 ILE A C 1
ATOM 4862 O O . ILE A 1 615 ? 20.319 51.207 42.031 1.00 47.25 640 ILE A O 1
ATOM 4867 N N . GLU A 1 616 ? 20.735 53.219 41.107 1.00 54.08 641 GLU A N 1
ATOM 4868 C CA . GLU A 1 616 ? 21.817 53.541 42.036 1.00 52.68 641 GLU A CA 1
ATOM 4869 C C . GLU A 1 616 ? 21.314 53.609 43.471 1.00 52.01 641 GLU A C 1
ATOM 4870 O O . GLU A 1 616 ? 21.840 52.925 44.357 1.00 58.86 641 GLU A O 1
ATOM 4876 N N . LYS A 1 617 ? 20.313 54.460 43.721 1.00 51.08 642 LYS A N 1
ATOM 4877 C CA . LYS A 1 617 ? 19.731 54.585 45.052 1.00 57.67 642 LYS A CA 1
ATOM 4878 C C . LYS A 1 617 ? 19.134 53.274 45.543 1.00 62.92 642 LYS A C 1
ATOM 4879 O O . LYS A 1 617 ? 19.047 53.062 46.758 1.00 65.92 642 LYS A O 1
ATOM 4885 N N . ALA A 1 618 ? 18.725 52.388 44.628 1.00 56.52 643 ALA A N 1
ATOM 4886 C CA . ALA A 1 618 ? 18.162 51.106 45.036 1.00 52.13 643 ALA A CA 1
ATOM 4887 C C . ALA A 1 618 ? 19.225 50.118 45.501 1.00 55.35 643 ALA A C 1
ATOM 4888 O O . ALA A 1 618 ? 18.926 49.255 46.330 1.00 57.47 643 ALA A O 1
ATOM 4890 N N . GLN A 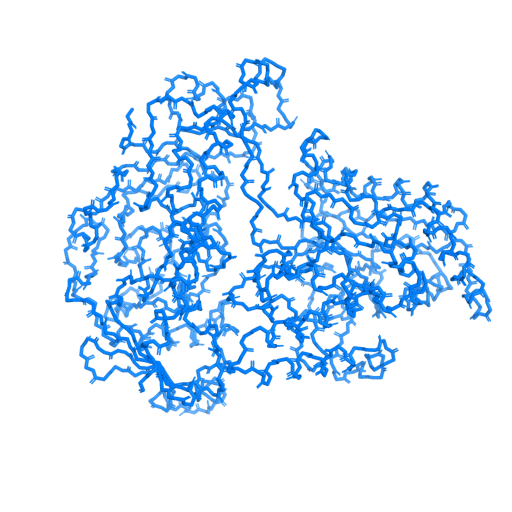1 619 ? 20.457 50.211 44.996 1.00 56.71 644 GLN A N 1
ATOM 4891 C CA . GLN A 1 619 ? 21.455 49.205 45.350 1.00 64.49 644 GLN A CA 1
ATOM 4892 C C . GLN A 1 619 ? 21.933 49.372 46.789 1.00 68.25 644 GLN A C 1
ATOM 4893 O O . GLN A 1 619 ? 21.936 48.413 47.567 1.00 74.66 644 GLN A O 1
ATOM 4899 N N . LYS A 1 620 ? 22.335 50.611 47.108 1.00 63.53 645 LYS A N 1
ATOM 4900 C CA . LYS A 1 620 ? 22.762 50.993 48.480 1.00 65.03 645 LYS A CA 1
ATOM 4901 C C . LYS A 1 620 ? 21.596 50.628 49.399 1.00 65.27 645 LYS A C 1
ATOM 4902 O O . LYS A 1 620 ? 21.847 50.083 50.493 1.00 68.45 645 LYS A O 1
ATOM 4908 N N . GLU A 1 621 ? 20.375 50.958 48.957 1.00 62.16 646 GLU A N 1
ATOM 4909 C CA . GLU A 1 621 ? 19.159 50.558 49.657 1.00 63.30 646 GLU A CA 1
ATOM 4910 C C . GLU A 1 621 ? 19.229 49.090 50.059 1.00 62.98 646 GLU A C 1
ATOM 4911 O O . GLU A 1 621 ? 18.908 48.736 51.197 1.00 61.27 646 GLU A O 1
ATOM 4917 N N . ALA A 1 622 ? 19.679 48.225 49.141 1.00 64.56 647 ALA A N 1
ATOM 4918 C CA . ALA A 1 622 ? 19.743 46.789 49.395 1.00 59.55 647 ALA A CA 1
ATOM 4919 C C . ALA A 1 622 ? 20.899 46.397 50.307 1.00 63.76 647 ALA A C 1
ATOM 4920 O O . ALA A 1 622 ? 20.819 45.351 50.962 1.00 65.98 647 ALA A O 1
ATOM 4922 N N . GLU A 1 623 ? 21.906 47.270 50.402 1.00 58.53 648 GLU A N 1
ATOM 4923 C CA . GLU A 1 623 ? 23.054 47.039 51.318 1.00 58.98 648 GLU A CA 1
ATOM 4924 C C . GLU A 1 623 ? 22.533 47.173 52.755 1.00 48.33 648 GLU A C 1
ATOM 4925 O O . GLU A 1 623 ? 23.114 46.544 53.660 1.00 45.47 648 GLU A O 1
ATOM 4931 N N . LYS A 1 624 ? 21.472 47.970 52.936 1.00 47.65 649 LYS A N 1
ATOM 4932 C CA . LYS A 1 624 ? 20.845 48.174 54.236 1.00 53.14 649 LYS A CA 1
ATOM 4933 C C . LYS A 1 624 ? 20.006 46.972 54.651 1.00 50.55 649 LYS A C 1
ATOM 4934 O O . LYS A 1 624 ? 19.608 46.890 55.813 1.00 48.04 649 LYS A O 1
ATOM 4940 N N . HIS A 1 625 ? 19.716 46.045 53.737 1.00 47.40 650 HIS A N 1
ATOM 4941 C CA . HIS A 1 625 ? 18.939 44.864 54.083 1.00 41.73 650 HIS A CA 1
ATOM 4942 C C . HIS A 1 625 ? 19.812 43.661 54.429 1.00 41.69 650 HIS A C 1
ATOM 4943 O O . HIS A 1 625 ? 19.272 42.581 54.679 1.00 44.52 650 HIS A O 1
ATOM 4950 N N . VAL A 1 626 ? 21.136 43.818 54.478 1.00 40.92 651 VAL A N 1
ATOM 4951 C CA . VAL A 1 626 ? 22.031 42.718 54.836 1.00 44.40 651 VAL A CA 1
ATOM 4952 C C . VAL A 1 626 ? 22.051 42.588 56.359 1.00 48.74 651 VAL A C 1
ATOM 4953 O O . VAL A 1 626 ? 22.684 43.398 57.040 1.00 53.24 651 VAL A O 1
ATOM 4957 N N . LYS A 1 627 ? 21.360 41.565 56.872 1.00 58.09 652 LYS A N 1
ATOM 4958 C CA . LYS A 1 627 ? 21.290 41.313 58.337 1.00 70.38 652 LYS A CA 1
ATOM 4959 C C . LYS A 1 627 ? 21.750 39.879 58.625 1.00 82.45 652 LYS A C 1
ATOM 4960 O O . LYS A 1 627 ? 20.924 39.061 59.030 1.00 84.14 652 LYS A O 1
#

Solvent-accessible surface area: 26668 Å² total; per-residue (Å²): 137,58,100,21,15,21,13,41,23,74,22,82,16,83,27,0,14,6,1,39,17,132,122,70,39,3,14,24,5,1,2,1,0,0,1,0,0,4,6,2,29,42,30,24,17,60,34,64,0,0,0,88,76,38,22,14,25,82,82,13,55,34,14,37,0,86,2,43,190,64,1,55,1,4,44,21,109,14,116,97,86,28,74,3,62,0,79,0,3,17,14,0,1,79,41,0,4,74,75,153,3,99,13,22,88,10,0,40,77,1,2,110,27,0,69,96,30,49,104,34,120,129,37,80,21,74,164,0,6,1,71,34,99,80,94,60,8,0,44,1,37,1,58,99,53,2,56,15,0,15,5,5,0,1,19,5,3,2,2,0,3,7,87,120,12,14,95,89,62,40,188,68,7,6,50,54,47,31,82,3,1,6,0,2,0,4,0,8,2,122,46,24,65,74,122,58,34,3,31,1,41,39,1,79,125,2,29,19,77,131,118,6,31,0,60,60,0,81,18,40,54,34,97,38,53,92,44,73,101,17,16,152,49,5,84,81,61,50,37,10,43,4,20,15,75,58,92,25,92,39,69,77,161,11,93,89,147,23,108,96,24,23,11,52,56,43,49,66,56,20,1,76,0,0,0,0,2,3,19,14,109,18,39,126,40,34,57,9,120,67,117,98,55,49,121,5,1,62,34,0,4,63,18,82,25,0,5,2,0,1,1,2,0,1,33,1,43,25,15,0,12,67,26,48,13,132,157,14,0,45,96,3,2,3,1,0,0,0,22,3,81,6,13,76,13,54,144,115,28,0,3,92,13,0,12,61,49,0,56,122,80,22,124,31,0,67,74,25,80,3,48,46,46,55,33,21,4,68,50,114,129,69,0,75,58,23,6,45,82,0,71,145,76,0,79,100,108,57,14,92,32,45,1,37,0,0,0,3,4,18,78,97,45,166,66,25,23,49,0,4,54,8,3,63,121,22,0,33,95,11,8,19,67,103,26,0,27,0,19,35,27,96,16,48,64,111,56,47,40,78,1,3,129,114,8,102,79,15,36,52,4,5,0,3,2,5,43,23,13,46,69,1,43,26,50,1,0,2,5,0,0,58,9,0,19,10,107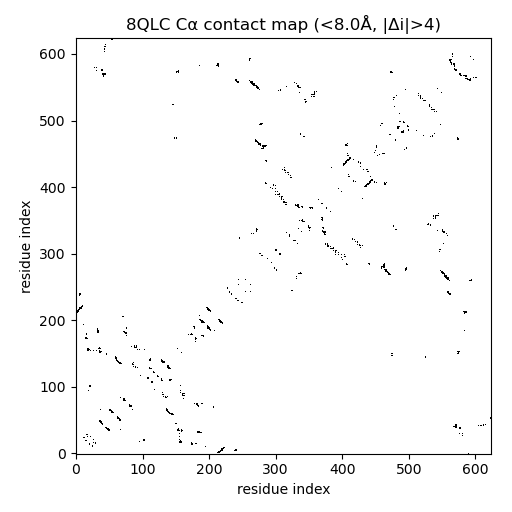,115,10,115,16,6,58,0,0,0,2,58,29,167,129,17,109,114,62,3,76,98,15,22,0,66,68,0,9,120,38,9,94,39,0,67,181,30,40,151,69,53,39,97,1,28,70,54,1,0,54,0,1,0,12,1,7,1,9,0,0,4,2,5,1,11,7,33,21,5,78,16,19,0,11,46,22,36,15,29,28,50,2,39,21,53,2,5,16,11,3,49,36,52,10,7,10,48,5,107,19,39,163,81,29,0,49,49,162,55,35,127,128,22,73,54,128,23,88,105,71,14,131,131,20,91,122,160,21,84,147,69,34,106,142,32,67,135